Protein AF-A0AAD6VRJ4-F1 (afdb_monomer)

Secondary structure (DSSP, 8-state):
----PPP-PPPPPPP--S-PPPB-TTTT-HHHHHHHHHHHHHHTT-HHHHHT-SPPPPTTT-HHHHHHHHHHHHHHHHHHHHTB-HHHHHHHGGG-STTHHHHHHHHHHHHH--HHHHHHHHHHHHTT-----STTSPPHHHHHHHHHHHHHHHHHT----HHHHHHHHHHHHHHHTTTSSSSSS--PPP-------HHHHHHHHHHHHHHHHIIIIIHHHHHHHHH-SS--HHHHHHHHHHHHHHHHHHHHS---TT-HHHHHHHHHHHHHHHHHHHHHHHHHHHHHHHHHHHHHHHHHHHHIIIIIIHHHHHHHHHS---HHHHHHHHHHHHHHHHHHHSS---TTSHHHHHHHHHHHHHHHHHHHHHHT--S------HHHHHHHHHHHHHHHHIIIIIHHHHHHHT-TT-TT--HHHHHHHHHHHHHHHHHHHTS---TT-HHHHHHHHHHHHHHHHHHHHHHSS---SHHHHHHHHHHHHHHHIIIIIHHHHHHHHHH--HHHHHHHHHHHHHHHHHHHTS---TT-HHHHHHHHHHHHHHHHHHHHHS------HHHHHHHHHHHHHHHHHHTT--SSPPPHHHHHHHHHHHHHHHHHHHTS---TT-HHHHHHHHHHHHHHHHHHHHHHH-

Foldseek 3Di:
DDPPDPFAAQWDQQDPPDPQAADDLLVLCVVVNVVVLCVSCVVRVNNCLQVVVDDQDDCVVPVPSNVSVQNSQVSLVVVNLVRYDPVLNVVLVVQCDRSRNNSSNVSSCVSNLPLLVSLLSLLLVLVPQDQDDDPPGDPPVVSVVSNVVSVVSNPVSDDCDPVSVVVSVVVNVVVVPPPDVPPDDDDDDPPPPDPPDPLLVVLLVQLVVLLVCCVPPQPVLLVVCLPDPDNDPVSLVVSLVVLVVSLVSLVPRDDDPPSPVSVVSSVVSNVSSVVSNVSSVVSVVVVVVVVVVLLVQLVVLLCCCPVPLVVLLVVCVVDDHDVVSLVVSLVVLVVSLVSLVVSDDDCVDPSNVSSVVSNVSSVVSNVSSVVPPPPPPPPDDPLLVVLQVQLVVLLCCCVVPLVVLLVVLPDPPPPPSDVVSLVVSVVVLVVSLVSLVPRDDDPPSVVSVVSSVVSNVSSVVSVVSSVVPPPPDLLVVLLVQLVVLLCCCVPPLVVLLVVCLPDHDPVSLVVSLVVLVVSLVSLVVRDDDPPSPVSVVSSVVSNVSSVVSNVSSQPPDDQPPLLVVLQVQLVVLLVVLVPLDDPDQDDPVSLVVNLVSLVVSLVSLVPRDDDVRSVVSVVSSVVSNVVSVVVNVVSVVD

Radius of gyration: 40.16 Å; Cα contacts (8 Å, |Δi|>4): 437; chains: 1; bounding box: 120×60×107 Å

Mean predicted aligned error: 19.59 Å

pLDDT: mean 86.96, std 12.08, range [33.16, 97.38]

Structure (mmCIF, N/CA/C/O backbone):
data_AF-A0AAD6VRJ4-F1
#
_entry.id   AF-A0AAD6VRJ4-F1
#
loop_
_atom_site.group_PDB
_atom_site.id
_atom_site.type_symbol
_atom_site.label_atom_id
_atom_site.label_alt_id
_atom_site.label_comp_id
_atom_site.label_asym_id
_atom_site.label_entity_id
_atom_site.label_seq_id
_atom_site.pdbx_PDB_ins_code
_atom_site.Cartn_x
_atom_site.Cartn_y
_atom_site.Cartn_z
_atom_site.occupancy
_atom_site.B_iso_or_equiv
_atom_site.auth_seq_id
_atom_site.auth_comp_id
_atom_site.auth_asym_id
_atom_site.auth_atom_id
_atom_site.pdbx_PDB_model_num
ATOM 1 N N . MET A 1 1 ? 54.568 -6.366 -14.068 1.00 37.78 1 MET A N 1
ATOM 2 C CA . MET A 1 1 ? 55.743 -5.630 -13.551 1.00 37.78 1 MET A CA 1
ATOM 3 C C . MET A 1 1 ? 55.722 -5.704 -12.031 1.00 37.78 1 MET A C 1
ATOM 5 O O . MET A 1 1 ? 54.845 -5.099 -11.430 1.00 37.78 1 MET A O 1
ATOM 9 N N . ALA A 1 2 ? 56.611 -6.488 -11.414 1.00 41.91 2 ALA A N 1
ATOM 10 C CA . ALA A 1 2 ? 56.759 -6.505 -9.959 1.00 41.91 2 ALA A CA 1
ATOM 11 C C . ALA A 1 2 ? 57.409 -5.182 -9.526 1.00 41.91 2 ALA A C 1
ATOM 13 O O . ALA A 1 2 ? 58.531 -4.891 -9.938 1.00 41.91 2 ALA A O 1
ATOM 14 N N . ARG A 1 3 ? 56.691 -4.346 -8.765 1.00 43.56 3 ARG A N 1
ATOM 15 C CA . ARG A 1 3 ? 57.300 -3.172 -8.127 1.00 43.56 3 ARG A CA 1
ATOM 16 C C . ARG A 1 3 ? 58.363 -3.689 -7.161 1.00 43.56 3 ARG A C 1
ATOM 18 O O . ARG A 1 3 ? 58.033 -4.438 -6.249 1.00 43.56 3 ARG A O 1
ATOM 25 N N . ILE A 1 4 ? 59.618 -3.316 -7.388 1.00 47.16 4 ILE A N 1
ATOM 26 C CA . ILE A 1 4 ? 60.705 -3.547 -6.436 1.00 47.16 4 ILE A CA 1
ATOM 27 C C . ILE A 1 4 ? 60.362 -2.708 -5.202 1.00 47.16 4 ILE A C 1
ATOM 29 O O . ILE A 1 4 ? 60.425 -1.481 -5.244 1.00 47.16 4 ILE A O 1
ATOM 33 N N . ILE A 1 5 ? 59.891 -3.369 -4.146 1.00 55.09 5 ILE A N 1
ATOM 34 C CA . ILE A 1 5 ? 59.624 -2.746 -2.851 1.00 55.09 5 ILE A CA 1
ATOM 35 C C . ILE A 1 5 ? 60.998 -2.505 -2.221 1.00 55.09 5 ILE A C 1
ATOM 37 O O . ILE A 1 5 ? 61.775 -3.446 -2.074 1.00 55.09 5 ILE A O 1
ATOM 41 N N . GLY A 1 6 ? 61.338 -1.245 -1.941 1.00 65.44 6 GLY A N 1
ATOM 42 C CA . GLY A 1 6 ? 62.587 -0.905 -1.253 1.00 65.44 6 GLY A CA 1
ATOM 43 C C . GLY A 1 6 ? 62.652 -1.528 0.153 1.00 65.44 6 GLY A C 1
ATOM 44 O O . GLY A 1 6 ? 61.609 -1.907 0.690 1.00 65.44 6 GLY A O 1
ATOM 45 N N . PRO A 1 7 ? 63.850 -1.640 0.754 1.00 75.38 7 PRO A N 1
ATOM 46 C CA . PRO A 1 7 ? 64.025 -2.262 2.067 1.00 75.38 7 PRO A CA 1
ATOM 47 C C . PRO A 1 7 ? 63.166 -1.571 3.136 1.00 75.38 7 PRO A C 1
ATOM 49 O O . PRO A 1 7 ? 63.118 -0.339 3.207 1.00 75.38 7 PRO A O 1
ATOM 52 N N . VAL A 1 8 ? 62.486 -2.363 3.971 1.00 81.75 8 VAL A N 1
ATOM 53 C CA . VAL A 1 8 ? 61.655 -1.850 5.072 1.00 81.75 8 VAL A CA 1
ATOM 54 C C . VAL A 1 8 ? 62.573 -1.528 6.248 1.00 81.75 8 VAL A C 1
ATOM 56 O O . VAL A 1 8 ? 63.115 -2.430 6.883 1.00 81.75 8 VAL A O 1
ATOM 59 N N . ALA A 1 9 ? 62.757 -0.244 6.544 1.00 85.56 9 ALA A N 1
ATOM 60 C CA . ALA A 1 9 ? 63.513 0.203 7.711 1.00 85.56 9 ALA A CA 1
ATOM 61 C C . ALA A 1 9 ? 62.642 0.213 8.983 1.00 85.56 9 ALA A C 1
ATOM 63 O O . ALA A 1 9 ? 61.417 0.360 8.918 1.00 85.56 9 ALA A O 1
ATOM 64 N N . VAL A 1 10 ? 63.282 0.094 10.150 1.00 87.38 10 VAL A N 1
ATOM 65 C CA . VAL A 1 10 ? 62.631 0.352 11.445 1.00 87.38 10 VAL A CA 1
ATOM 66 C C . VAL A 1 10 ? 62.262 1.832 11.517 1.00 87.38 10 VAL A C 1
ATOM 68 O O . VAL A 1 10 ? 63.108 2.703 11.299 1.00 87.38 10 VAL A O 1
ATOM 71 N N . ALA A 1 11 ? 60.993 2.117 11.792 1.00 85.81 11 ALA A N 1
ATOM 72 C CA . ALA A 1 11 ? 60.498 3.482 11.861 1.00 85.81 11 ALA A CA 1
ATOM 73 C C . ALA A 1 11 ? 61.012 4.215 13.117 1.00 85.81 11 ALA A C 1
ATOM 75 O O . ALA A 1 11 ? 61.304 3.584 14.138 1.00 85.81 11 ALA A O 1
ATOM 76 N N . PRO A 1 12 ? 61.111 5.556 13.076 1.00 86.25 12 PRO A N 1
ATOM 77 C CA . PRO A 1 12 ? 61.389 6.347 14.270 1.00 86.25 12 PRO A CA 1
ATOM 78 C C . PRO A 1 12 ? 60.288 6.164 15.336 1.00 86.25 12 PRO A C 1
ATOM 80 O O . PRO A 1 12 ? 59.148 5.833 14.998 1.00 86.25 12 PRO A O 1
ATOM 83 N N . PRO A 1 13 ? 60.596 6.401 16.627 1.00 87.75 13 PRO A N 1
ATOM 84 C CA . PRO A 1 13 ? 59.618 6.268 17.703 1.00 87.75 13 PRO A CA 1
ATOM 85 C C . PRO A 1 13 ? 58.416 7.190 17.479 1.00 87.75 13 PRO A C 1
ATOM 87 O O . PRO A 1 13 ? 58.566 8.364 17.133 1.00 87.75 13 PRO A O 1
ATOM 90 N N . ILE A 1 14 ? 57.215 6.655 17.706 1.00 86.38 14 ILE A N 1
ATOM 91 C CA . ILE A 1 14 ? 55.967 7.397 17.526 1.00 86.38 14 ILE A CA 1
ATOM 92 C C . ILE A 1 14 ? 55.890 8.490 18.610 1.00 86.38 14 ILE A C 1
ATOM 94 O O . ILE A 1 14 ? 55.954 8.172 19.800 1.00 86.38 14 ILE A O 1
ATOM 98 N N . PRO A 1 15 ? 55.764 9.779 18.247 1.00 81.88 15 PRO A N 1
ATOM 99 C CA . PRO A 1 15 ? 55.796 10.864 19.220 1.00 81.88 15 PRO A CA 1
ATOM 100 C C . PRO A 1 15 ? 54.607 10.790 20.191 1.00 81.88 15 PRO A C 1
ATOM 102 O O . PRO A 1 15 ? 53.447 10.797 19.786 1.00 81.88 15 PRO A O 1
ATOM 105 N N . HIS A 1 16 ? 54.891 10.779 21.498 1.00 71.56 16 HIS A N 1
ATOM 106 C CA . HIS A 1 16 ? 53.864 10.720 22.550 1.00 71.56 16 HIS A CA 1
ATOM 107 C C . HIS A 1 16 ? 53.291 12.092 22.951 1.00 71.56 16 HIS A C 1
ATOM 109 O O . HIS A 1 16 ? 52.326 12.151 23.710 1.00 71.56 16 HIS A O 1
ATOM 115 N N . HIS A 1 17 ? 53.871 13.194 22.467 1.00 58.59 17 HIS A N 1
ATOM 116 C CA . HIS A 1 17 ? 53.648 14.546 23.001 1.00 58.59 17 HIS A CA 1
ATOM 117 C C . HIS A 1 17 ? 52.332 15.217 22.587 1.00 58.59 17 HIS A C 1
ATOM 119 O O . HIS A 1 17 ? 52.094 16.360 22.966 1.00 58.59 17 HIS A O 1
ATOM 125 N N . HIS A 1 18 ? 51.483 14.564 21.797 1.00 60.75 18 HIS A N 1
ATOM 126 C CA . HIS A 1 18 ? 50.174 15.111 21.447 1.00 60.75 18 HIS A CA 1
ATOM 127 C C . HIS A 1 18 ? 49.126 14.541 22.405 1.00 60.75 18 HIS A C 1
ATOM 129 O O . HIS A 1 18 ? 49.028 13.325 22.603 1.00 60.75 18 HIS A O 1
ATOM 135 N N . THR A 1 19 ? 48.353 15.427 23.035 1.00 69.06 19 THR A N 1
ATOM 136 C CA . THR A 1 19 ? 47.189 15.093 23.864 1.00 69.06 19 THR A CA 1
ATOM 137 C C . THR A 1 19 ? 46.078 14.547 22.975 1.00 69.06 19 THR A C 1
ATOM 139 O O . THR A 1 19 ? 45.090 15.209 22.672 1.00 69.06 19 THR A O 1
ATOM 142 N N . HIS A 1 20 ? 46.263 13.319 22.506 1.00 73.94 20 HIS A N 1
ATOM 143 C CA . HIS A 1 20 ? 45.220 12.575 21.825 1.00 73.94 20 HIS A CA 1
ATOM 144 C C . HIS A 1 20 ? 44.073 12.342 22.805 1.00 73.94 20 HIS A C 1
ATOM 146 O O . HIS A 1 20 ? 44.301 11.894 23.932 1.00 73.94 20 HIS A O 1
ATOM 152 N N . GLN A 1 21 ? 42.844 12.621 22.372 1.00 84.88 21 GLN A N 1
ATOM 153 C CA . GLN A 1 21 ? 41.678 12.121 23.090 1.00 84.88 21 GLN A CA 1
ATOM 154 C C . GLN A 1 21 ? 41.745 10.592 23.120 1.00 84.88 21 GLN A C 1
ATOM 156 O O . GLN A 1 21 ? 42.175 9.969 22.153 1.00 84.88 21 GLN A O 1
ATOM 161 N N . VAL A 1 22 ? 41.349 9.988 24.234 1.00 92.94 22 VAL A N 1
ATOM 162 C CA . VAL A 1 22 ? 41.271 8.530 24.357 1.00 92.94 22 VAL A CA 1
ATOM 163 C C . VAL A 1 22 ? 40.007 8.058 23.637 1.00 92.94 22 VAL A C 1
ATOM 165 O O . VAL A 1 22 ? 38.939 8.635 23.852 1.00 92.94 22 VAL A O 1
ATOM 168 N N . LEU A 1 23 ? 40.108 7.044 22.771 1.00 92.50 23 LEU A N 1
ATOM 169 C CA . LEU A 1 23 ? 38.932 6.490 22.092 1.00 92.50 23 LEU A CA 1
ATOM 170 C C . LEU A 1 23 ? 38.019 5.791 23.098 1.00 92.50 23 LEU A C 1
ATOM 172 O O . LEU A 1 23 ? 38.441 4.868 23.803 1.00 92.50 23 LEU A O 1
ATOM 176 N N . ASP A 1 24 ? 36.757 6.199 23.117 1.00 88.50 24 ASP A N 1
ATOM 177 C CA . ASP A 1 24 ? 35.718 5.570 23.920 1.00 88.50 24 ASP A CA 1
ATOM 178 C C . ASP A 1 24 ? 34.415 5.535 23.120 1.00 88.50 24 ASP A C 1
ATOM 180 O O . ASP A 1 24 ? 33.958 6.549 22.583 1.00 88.50 24 ASP A O 1
ATOM 184 N N . LYS A 1 25 ? 33.789 4.355 23.074 1.00 83.00 25 LYS A N 1
ATOM 185 C CA . LYS A 1 25 ? 32.501 4.162 22.411 1.00 83.00 25 LYS A CA 1
ATOM 186 C C . LYS A 1 25 ? 31.445 5.083 23.010 1.00 83.00 25 LYS A C 1
ATOM 188 O O . LYS A 1 25 ? 30.591 5.580 22.281 1.00 83.00 25 LYS A O 1
ATOM 193 N N . SER A 1 26 ? 31.484 5.317 24.322 1.00 76.50 26 SER A N 1
ATOM 194 C CA . SER A 1 26 ? 30.527 6.183 25.014 1.00 76.50 26 SER A CA 1
ATOM 195 C C . SER A 1 26 ? 30.667 7.657 24.610 1.00 76.50 26 SER A C 1
ATOM 197 O O . SER A 1 26 ? 29.659 8.351 24.494 1.00 76.50 26 SER A O 1
ATOM 199 N N . ALA A 1 27 ? 31.889 8.100 24.294 1.00 78.44 27 ALA A N 1
ATOM 200 C CA . ALA A 1 27 ? 32.217 9.489 23.979 1.00 78.44 27 ALA A CA 1
ATOM 201 C C . ALA A 1 27 ? 31.932 9.894 22.520 1.00 78.44 27 ALA A C 1
ATOM 203 O O . ALA A 1 27 ? 32.048 11.075 22.181 1.00 78.44 27 ALA A O 1
ATOM 204 N N . ALA A 1 28 ? 31.592 8.934 21.647 1.00 79.44 28 ALA A N 1
ATOM 205 C CA . ALA A 1 28 ? 31.308 9.164 20.225 1.00 79.44 28 ALA A CA 1
ATOM 206 C C . ALA A 1 28 ? 32.376 10.050 19.538 1.00 79.44 28 ALA A C 1
ATOM 208 O O . ALA A 1 28 ? 32.071 10.989 18.795 1.00 79.44 28 ALA A O 1
ATOM 209 N N . ASN A 1 29 ? 33.654 9.792 19.833 1.00 84.81 29 ASN A N 1
ATOM 210 C CA . ASN A 1 29 ? 34.786 10.600 19.374 1.00 84.81 29 ASN A CA 1
ATOM 211 C C . ASN A 1 29 ? 35.584 9.959 18.224 1.00 84.81 29 ASN A C 1
ATOM 213 O O . ASN A 1 29 ? 36.648 10.472 17.877 1.00 84.81 29 ASN A O 1
ATOM 217 N N . TRP A 1 30 ? 35.052 8.901 17.597 1.00 89.00 30 TRP A N 1
ATOM 218 C CA . TRP A 1 30 ? 35.697 8.144 16.515 1.00 89.00 30 TRP A CA 1
ATOM 219 C C . TRP A 1 30 ? 36.322 9.031 15.434 1.00 89.00 30 TRP A C 1
ATOM 221 O O . TRP A 1 30 ? 37.525 8.970 15.230 1.00 89.00 30 TRP A O 1
ATOM 231 N N . LEU A 1 31 ? 35.548 9.917 14.798 1.00 83.62 31 LEU A N 1
ATOM 232 C CA . LEU A 1 31 ? 36.034 10.718 13.662 1.00 83.62 31 LEU A CA 1
ATOM 233 C C . LEU A 1 31 ? 37.175 11.681 14.018 1.00 83.62 31 LEU A C 1
ATOM 235 O O . LEU A 1 31 ? 38.013 12.000 13.172 1.00 83.62 31 LEU A O 1
ATOM 239 N N . VAL A 1 32 ? 37.174 12.207 15.246 1.00 85.38 32 VAL A N 1
ATOM 240 C CA . VAL A 1 32 ? 38.231 13.107 15.735 1.00 85.38 32 VAL A CA 1
ATOM 241 C C . VAL A 1 32 ? 39.473 12.287 16.071 1.00 85.38 32 VAL A C 1
ATOM 243 O O . VAL A 1 32 ? 40.589 12.657 15.703 1.00 85.38 32 VAL A O 1
ATOM 246 N N . TRP A 1 33 ? 39.266 11.144 16.723 1.00 92.88 33 TRP A N 1
ATOM 247 C CA . TRP A 1 33 ? 40.318 10.207 17.079 1.00 92.88 33 TRP A CA 1
ATOM 248 C C . TRP A 1 33 ? 41.016 9.628 15.841 1.00 92.88 33 TRP A C 1
ATOM 250 O O . TRP A 1 33 ? 42.234 9.730 15.725 1.00 92.88 33 TRP A O 1
ATOM 260 N N . GLU A 1 34 ? 40.256 9.120 14.873 1.00 93.25 34 GLU A N 1
ATOM 261 C CA . GLU A 1 34 ? 40.733 8.529 13.620 1.00 93.25 34 GLU A CA 1
ATOM 262 C C . GLU A 1 34 ? 41.627 9.499 12.844 1.00 93.25 34 GLU A C 1
ATOM 264 O O . GLU A 1 34 ? 42.749 9.153 12.460 1.00 93.25 34 GLU A O 1
ATOM 269 N N . ARG A 1 35 ? 41.161 10.742 12.658 1.00 89.25 35 ARG A N 1
ATOM 270 C CA . ARG A 1 35 ? 41.938 11.796 11.995 1.00 89.25 35 ARG A CA 1
ATOM 271 C C . ARG A 1 35 ? 43.247 12.075 12.724 1.00 89.25 35 ARG A C 1
ATOM 273 O O . ARG A 1 35 ? 44.283 12.237 12.076 1.00 89.25 35 ARG A O 1
ATOM 280 N N . SER A 1 36 ? 43.210 12.116 14.055 1.00 92.44 36 SER A N 1
ATOM 281 C CA . SER A 1 36 ? 44.386 12.371 14.887 1.00 92.44 36 SER A CA 1
ATOM 282 C C . SER A 1 36 ? 45.416 11.241 14.778 1.00 92.44 36 SER A C 1
ATOM 284 O O . SER A 1 36 ? 46.585 11.506 14.499 1.00 92.44 36 SER A O 1
ATOM 286 N N . ILE A 1 37 ? 44.979 9.986 14.910 1.00 94.62 37 ILE A N 1
ATOM 287 C CA . ILE A 1 37 ? 45.835 8.797 14.811 1.00 94.62 37 ILE A CA 1
ATOM 288 C C . ILE A 1 37 ? 46.445 8.667 13.418 1.00 94.62 37 ILE A C 1
ATOM 290 O O . ILE A 1 37 ? 47.660 8.506 13.291 1.00 94.62 37 ILE A O 1
ATOM 294 N N . THR A 1 38 ? 45.626 8.807 12.374 1.00 94.44 38 THR A N 1
ATOM 295 C CA . THR A 1 38 ? 46.088 8.714 10.984 1.00 94.44 38 THR A CA 1
ATOM 296 C C . THR A 1 38 ? 47.115 9.800 10.671 1.00 94.44 38 THR A C 1
ATOM 298 O O . THR A 1 38 ? 48.133 9.518 10.045 1.00 94.44 38 THR A O 1
ATOM 301 N N . SER A 1 39 ? 46.903 11.032 11.148 1.00 91.75 39 SER A N 1
ATOM 302 C CA . SER A 1 39 ? 47.855 12.134 10.948 1.00 91.75 39 SER A CA 1
ATOM 303 C C . SER A 1 39 ? 49.191 11.875 11.649 1.00 91.75 39 SER A C 1
ATOM 305 O O . SER A 1 39 ? 50.245 12.094 11.054 1.00 91.75 39 SER A O 1
ATOM 307 N N . THR A 1 40 ? 49.170 11.363 12.884 1.00 93.38 40 THR A N 1
ATOM 308 C CA . THR A 1 40 ? 50.396 11.027 13.623 1.00 93.38 40 THR A CA 1
ATOM 309 C C . THR A 1 40 ? 51.164 9.886 12.968 1.00 93.38 40 THR A C 1
ATOM 311 O O . THR A 1 40 ? 52.378 9.989 12.817 1.00 93.38 40 THR A O 1
ATOM 314 N N . LEU A 1 41 ? 50.481 8.825 12.531 1.00 94.19 41 LEU A N 1
ATOM 315 C CA . LEU A 1 41 ? 51.133 7.709 11.843 1.00 94.19 41 LEU A CA 1
ATOM 316 C C . LEU A 1 41 ? 51.665 8.117 10.469 1.00 94.19 41 LEU A C 1
ATOM 318 O O . LEU A 1 41 ? 52.757 7.699 10.095 1.00 94.19 41 LEU A O 1
ATOM 322 N N . ARG A 1 42 ? 50.959 8.996 9.751 1.00 93.69 42 ARG A N 1
ATOM 323 C CA . ARG A 1 42 ? 51.439 9.559 8.485 1.00 93.69 42 ARG A CA 1
ATOM 324 C C . ARG A 1 42 ? 52.694 10.412 8.672 1.00 93.69 42 ARG A C 1
ATOM 326 O O . ARG A 1 42 ? 53.590 10.346 7.840 1.00 93.69 42 ARG A O 1
ATOM 333 N N . LEU A 1 43 ? 52.797 11.160 9.775 1.00 91.94 43 LEU A N 1
ATOM 334 C CA . LEU A 1 43 ? 53.991 11.952 10.100 1.00 91.94 43 LEU A CA 1
ATOM 335 C C . LEU A 1 43 ? 55.252 11.077 10.227 1.00 91.94 43 LEU A C 1
ATOM 337 O O . LEU A 1 43 ? 56.338 11.514 9.860 1.00 91.94 43 LEU A O 1
ATOM 341 N N . VAL A 1 44 ? 55.104 9.847 10.731 1.00 94.12 44 VAL A N 1
ATOM 342 C CA . VAL A 1 44 ? 56.207 8.883 10.906 1.00 94.12 44 VAL A CA 1
ATOM 343 C C . VAL A 1 44 ? 56.297 7.835 9.787 1.00 94.12 44 VAL A C 1
ATOM 345 O O . VAL A 1 44 ? 57.146 6.951 9.854 1.00 94.12 44 VAL A O 1
ATOM 348 N N . GLY A 1 45 ? 55.446 7.920 8.758 1.00 93.81 45 GLY A N 1
ATOM 349 C CA . GLY A 1 45 ? 55.438 6.994 7.617 1.00 93.81 45 GLY A CA 1
ATOM 350 C C . GLY A 1 45 ? 54.898 5.589 7.920 1.00 93.81 45 GLY A C 1
ATOM 351 O O . GLY A 1 45 ? 55.271 4.631 7.245 1.00 93.81 45 GLY A O 1
ATOM 352 N N . LEU A 1 46 ? 54.042 5.444 8.935 1.00 96.19 46 LEU A N 1
ATOM 353 C CA . LEU A 1 46 ? 53.458 4.167 9.369 1.00 96.19 46 LEU A CA 1
ATOM 354 C C . LEU A 1 46 ? 51.967 4.012 9.026 1.00 96.19 46 LEU A C 1
ATOM 356 O O . LEU A 1 46 ? 51.373 2.981 9.335 1.00 96.19 46 LEU A O 1
ATOM 360 N N . ASP A 1 47 ? 51.339 4.989 8.368 1.00 95.44 47 ASP A N 1
ATOM 361 C CA . ASP A 1 47 ? 49.915 4.922 8.004 1.00 95.44 47 ASP A CA 1
ATOM 362 C C . ASP A 1 47 ? 49.592 3.766 7.040 1.00 95.44 47 ASP A C 1
ATOM 364 O O . ASP A 1 47 ? 48.498 3.203 7.095 1.00 95.44 47 ASP A O 1
ATOM 368 N N . GLY A 1 48 ? 50.571 3.327 6.241 1.00 94.94 48 GLY A N 1
ATOM 369 C CA . GLY A 1 48 ? 50.443 2.169 5.351 1.00 94.94 48 GLY A CA 1
ATOM 370 C C . GLY A 1 48 ? 50.152 0.828 6.047 1.00 94.94 48 GLY A C 1
ATOM 371 O O . GLY A 1 48 ? 49.649 -0.097 5.407 1.00 94.94 48 GLY A O 1
ATOM 372 N N . TYR A 1 49 ? 50.429 0.716 7.352 1.00 95.81 49 TYR A N 1
ATOM 373 C CA . TYR A 1 49 ? 50.094 -0.469 8.153 1.00 95.81 49 TYR A CA 1
ATOM 374 C C . TYR A 1 49 ? 48.607 -0.497 8.536 1.00 95.81 49 TYR A C 1
ATOM 376 O O . TYR A 1 49 ? 48.024 -1.573 8.635 1.00 95.81 49 TYR A O 1
ATOM 384 N N . LEU A 1 50 ? 47.961 0.670 8.674 1.00 96.00 50 LEU A N 1
ATOM 385 C CA . LEU A 1 50 ? 46.514 0.751 8.900 1.00 96.00 50 LEU A CA 1
ATOM 386 C C . LEU A 1 50 ? 45.726 0.426 7.633 1.00 96.00 50 LEU A C 1
ATOM 388 O O . LEU A 1 50 ? 44.690 -0.224 7.697 1.00 96.00 50 LEU A O 1
ATOM 392 N N . SER A 1 51 ? 46.194 0.879 6.469 1.00 92.62 51 SER A N 1
ATOM 393 C CA . SER A 1 51 ? 45.536 0.645 5.175 1.00 92.62 51 SER A CA 1
ATOM 394 C C . SER A 1 51 ? 45.845 -0.732 4.574 1.00 92.62 51 SER A C 1
ATOM 396 O O . SER A 1 51 ? 45.193 -1.136 3.614 1.00 92.62 51 SER A O 1
ATOM 398 N N . GLY A 1 52 ? 46.850 -1.440 5.103 1.00 93.06 52 GLY A N 1
ATOM 399 C CA . GLY A 1 52 ? 47.370 -2.674 4.512 1.00 93.06 52 GLY A CA 1
ATOM 400 C C . GLY A 1 52 ? 48.157 -2.451 3.213 1.00 93.06 52 GLY A C 1
ATOM 401 O O . GLY A 1 52 ? 48.476 -3.410 2.515 1.00 93.06 52 GLY A O 1
ATOM 402 N N . THR A 1 53 ? 48.488 -1.201 2.866 1.00 94.25 53 THR A N 1
ATOM 403 C CA . THR A 1 53 ? 49.255 -0.889 1.647 1.00 94.25 53 THR A CA 1
ATOM 404 C C . THR A 1 53 ? 50.737 -1.231 1.768 1.00 94.25 53 THR A C 1
ATOM 406 O O . THR A 1 53 ? 51.430 -1.254 0.753 1.00 94.25 53 THR A O 1
ATOM 409 N N . THR A 1 54 ? 51.226 -1.490 2.985 1.00 93.88 54 THR A N 1
ATOM 410 C CA . THR A 1 54 ? 52.593 -1.954 3.253 1.00 93.88 54 THR A CA 1
ATOM 411 C C . THR A 1 54 ? 52.591 -3.477 3.441 1.00 93.88 54 THR A C 1
ATOM 413 O O . THR A 1 54 ? 52.399 -3.941 4.567 1.00 93.88 54 THR A O 1
ATOM 416 N N . PRO A 1 55 ? 52.783 -4.285 2.380 1.00 92.69 55 PRO A N 1
ATOM 417 C CA . PRO A 1 55 ? 52.779 -5.740 2.500 1.00 92.69 55 PRO A CA 1
ATOM 418 C C . PRO A 1 55 ? 54.011 -6.238 3.264 1.00 92.69 55 PRO A C 1
ATOM 420 O O . PRO A 1 55 ? 55.097 -5.668 3.148 1.00 92.69 55 PRO A O 1
ATOM 423 N N . CYS A 1 56 ? 53.850 -7.331 4.011 1.00 93.75 56 CYS A N 1
ATOM 424 C CA . CYS A 1 56 ? 54.960 -7.997 4.686 1.00 93.75 56 CYS A CA 1
ATOM 425 C C . CYS A 1 56 ? 55.917 -8.630 3.649 1.00 93.75 56 CYS A C 1
ATOM 427 O O . CYS A 1 56 ? 55.456 -9.392 2.789 1.00 93.75 56 CYS A O 1
ATOM 429 N N . PRO A 1 57 ? 57.231 -8.336 3.694 1.00 93.56 57 PRO A N 1
ATOM 430 C CA . PRO A 1 57 ? 58.228 -9.003 2.858 1.00 93.56 57 PRO A CA 1
ATOM 431 C C . PRO A 1 57 ? 58.281 -10.512 3.125 1.00 93.56 57 PRO A C 1
ATOM 433 O O . PRO A 1 57 ? 58.056 -10.962 4.245 1.00 93.56 57 PRO A O 1
ATOM 436 N N . ASN A 1 58 ? 58.609 -11.311 2.106 1.00 92.75 58 ASN A N 1
ATOM 437 C CA . ASN A 1 58 ? 58.733 -12.758 2.286 1.00 92.75 58 ASN A CA 1
ATOM 438 C C . ASN A 1 58 ? 59.965 -13.078 3.164 1.00 92.75 58 ASN A C 1
ATOM 440 O O . ASN A 1 58 ? 61.088 -12.849 2.703 1.00 92.75 58 ASN A O 1
ATOM 444 N N . PRO A 1 59 ? 59.795 -13.671 4.362 1.00 93.50 59 PRO A N 1
ATOM 445 C CA . PRO A 1 59 ? 60.899 -13.923 5.290 1.00 93.50 59 PRO A CA 1
ATOM 446 C C . PRO A 1 59 ? 61.925 -14.933 4.761 1.00 93.50 59 PRO A C 1
ATOM 448 O O . PRO A 1 59 ? 63.060 -14.950 5.226 1.00 93.50 59 PRO A O 1
ATOM 451 N N . ALA A 1 60 ? 61.559 -15.764 3.778 1.00 94.56 60 ALA A N 1
ATOM 452 C CA . ALA A 1 60 ? 62.493 -16.687 3.136 1.00 94.56 60 ALA A CA 1
ATOM 453 C C . ALA A 1 60 ? 63.451 -15.990 2.151 1.00 94.56 60 ALA A C 1
ATOM 455 O O . ALA A 1 60 ? 64.484 -16.559 1.806 1.00 94.56 60 ALA A O 1
ATOM 456 N N . ILE A 1 61 ? 63.097 -14.791 1.673 1.00 94.69 61 ILE A N 1
ATOM 457 C CA . ILE A 1 61 ? 63.863 -14.025 0.677 1.00 94.69 61 ILE A CA 1
ATOM 458 C C . ILE A 1 61 ? 64.581 -12.845 1.343 1.00 94.69 61 ILE A C 1
ATOM 460 O O . ILE A 1 61 ? 65.745 -12.596 1.043 1.00 94.69 61 ILE A O 1
ATOM 464 N N . ASP A 1 62 ? 63.898 -12.141 2.248 1.00 93.31 62 ASP A N 1
ATOM 465 C CA . ASP A 1 62 ? 64.412 -10.971 2.964 1.00 93.31 62 ASP A CA 1
ATOM 466 C C . ASP A 1 62 ? 63.968 -11.014 4.442 1.00 93.31 62 ASP A C 1
ATOM 468 O O . ASP A 1 62 ? 62.950 -10.418 4.819 1.00 93.31 62 ASP A O 1
ATOM 472 N N . PRO A 1 63 ? 64.688 -11.773 5.292 1.00 94.00 63 PRO A N 1
ATOM 473 C CA . PRO A 1 63 ? 64.322 -11.949 6.695 1.00 94.00 63 PRO A CA 1
ATOM 474 C C . PRO A 1 63 ? 64.468 -10.661 7.518 1.00 94.00 63 PRO A C 1
ATOM 476 O O . PRO A 1 63 ? 63.743 -10.485 8.496 1.00 94.00 63 PRO A O 1
ATOM 479 N N . GLU A 1 64 ? 65.371 -9.753 7.134 1.00 94.19 64 GLU A N 1
ATOM 480 C CA . GLU A 1 64 ? 65.618 -8.505 7.863 1.00 94.19 64 GLU A CA 1
ATOM 481 C C . GLU A 1 64 ? 64.473 -7.512 7.652 1.00 94.19 64 GLU A C 1
ATOM 483 O O . GLU A 1 64 ? 63.893 -7.026 8.627 1.00 94.19 64 GLU A O 1
ATOM 488 N N . SER A 1 65 ? 64.056 -7.279 6.401 1.00 93.44 65 SER A N 1
ATOM 489 C CA . SER A 1 65 ? 62.894 -6.423 6.134 1.00 93.44 65 SER A CA 1
ATOM 490 C C . SER A 1 65 ? 61.604 -7.014 6.712 1.00 93.44 65 SER A C 1
ATOM 492 O O . SER A 1 65 ? 60.749 -6.259 7.175 1.00 93.44 65 SER A O 1
ATOM 494 N N . ALA A 1 66 ? 61.452 -8.345 6.733 1.00 93.44 66 ALA A N 1
ATOM 495 C CA . ALA A 1 66 ? 60.316 -9.000 7.387 1.00 93.44 66 ALA A CA 1
ATOM 496 C C . ALA A 1 66 ? 60.311 -8.765 8.912 1.00 93.44 66 ALA A C 1
ATOM 498 O O . ALA A 1 66 ? 59.274 -8.419 9.483 1.00 93.44 66 ALA A O 1
ATOM 499 N N . ALA A 1 67 ? 61.466 -8.871 9.578 1.00 93.56 67 ALA A N 1
ATOM 500 C CA . ALA A 1 67 ? 61.599 -8.573 11.007 1.00 93.56 67 ALA A CA 1
ATOM 501 C C . ALA A 1 67 ? 61.324 -7.090 11.329 1.00 93.56 67 ALA A C 1
ATOM 503 O O . ALA A 1 67 ? 60.623 -6.780 12.300 1.00 93.56 67 ALA A O 1
ATOM 504 N N . ASN A 1 68 ? 61.812 -6.170 10.492 1.00 94.50 68 ASN A N 1
ATOM 505 C CA . ASN A 1 68 ? 61.538 -4.737 10.622 1.00 94.50 68 ASN A CA 1
ATOM 506 C C . ASN A 1 68 ? 60.047 -4.432 10.431 1.00 94.50 68 ASN A C 1
ATOM 508 O O . ASN A 1 68 ? 59.473 -3.659 11.198 1.00 94.50 68 ASN A O 1
ATOM 512 N N . TRP A 1 69 ? 59.399 -5.084 9.461 1.00 95.44 69 TRP A N 1
ATOM 513 C CA . TRP A 1 69 ? 57.959 -4.969 9.243 1.00 95.44 69 TRP A CA 1
ATOM 514 C C . TRP A 1 69 ? 57.163 -5.413 10.475 1.00 95.44 69 TRP A C 1
ATOM 516 O O . TRP A 1 69 ? 56.300 -4.671 10.936 1.00 95.44 69 TRP A O 1
ATOM 526 N N . HIS A 1 70 ? 57.493 -6.567 11.069 1.00 94.62 70 HIS A N 1
ATOM 527 C CA . HIS A 1 70 ? 56.830 -7.040 12.291 1.00 94.62 70 HIS A CA 1
ATOM 528 C C . HIS A 1 70 ? 57.051 -6.106 13.482 1.00 94.62 70 HIS A C 1
ATOM 530 O O . HIS A 1 70 ? 56.136 -5.876 14.268 1.00 94.62 70 HIS A O 1
ATOM 536 N N . THR A 1 71 ? 58.251 -5.538 13.607 1.00 94.81 71 THR A N 1
ATOM 537 C CA . THR A 1 71 ? 58.560 -4.566 14.663 1.00 94.81 71 THR A CA 1
ATOM 538 C C . THR A 1 71 ? 57.696 -3.313 14.522 1.00 94.81 71 THR A C 1
ATOM 540 O O . THR A 1 71 ? 57.112 -2.851 15.503 1.00 94.81 71 THR A O 1
ATOM 543 N N . ASN A 1 72 ? 57.561 -2.796 13.299 1.00 95.56 72 ASN A N 1
ATOM 544 C CA . ASN A 1 72 ? 56.720 -1.640 13.004 1.00 95.56 72 ASN A CA 1
ATOM 545 C C . ASN A 1 72 ? 55.226 -1.946 13.222 1.00 95.56 72 ASN A C 1
ATOM 547 O O . ASN A 1 72 ? 54.533 -1.144 13.842 1.00 95.56 72 ASN A O 1
ATOM 551 N N . ASP A 1 73 ? 54.739 -3.112 12.785 1.00 96.06 73 ASP A N 1
ATOM 552 C CA . ASP A 1 73 ? 53.354 -3.562 13.000 1.00 96.06 73 ASP A CA 1
ATOM 553 C C . ASP A 1 73 ? 53.020 -3.635 14.503 1.00 96.06 73 ASP A C 1
ATOM 555 O O . ASP A 1 73 ? 52.053 -3.025 14.964 1.00 96.06 73 ASP A O 1
ATOM 559 N N . CYS A 1 74 ? 53.891 -4.261 15.303 1.00 94.31 74 CYS A N 1
ATOM 560 C CA . CYS A 1 74 ? 53.763 -4.309 16.762 1.00 94.31 74 CYS A CA 1
ATOM 561 C C . CYS A 1 74 ? 53.790 -2.914 17.405 1.00 94.31 74 CYS A C 1
ATOM 563 O O . CYS A 1 74 ? 53.032 -2.654 18.342 1.00 94.31 74 CYS A O 1
ATOM 565 N N . ALA A 1 75 ? 54.637 -2.005 16.911 1.00 94.88 75 ALA A N 1
ATOM 566 C CA . ALA A 1 75 ? 54.698 -0.632 17.406 1.00 94.88 75 ALA A CA 1
ATOM 567 C C . ALA A 1 75 ? 53.390 0.129 17.137 1.00 94.88 75 ALA A C 1
ATOM 569 O O . ALA A 1 75 ? 52.905 0.839 18.020 1.00 94.88 75 ALA A O 1
ATOM 570 N N . VAL A 1 76 ? 52.779 -0.061 15.961 1.00 96.06 76 VAL A N 1
ATOM 571 C CA . VAL A 1 76 ? 51.468 0.520 15.638 1.00 96.06 76 VAL A CA 1
ATOM 572 C C . VAL A 1 76 ? 50.381 -0.070 16.536 1.00 96.06 76 VAL A C 1
ATOM 574 O O . VAL A 1 76 ? 49.609 0.693 17.112 1.00 96.06 76 VAL A O 1
ATOM 577 N N . VAL A 1 77 ? 50.346 -1.391 16.743 1.00 95.88 77 VAL A N 1
ATOM 578 C CA . VAL A 1 77 ? 49.379 -2.032 17.656 1.00 95.88 77 VAL A CA 1
ATOM 579 C C . VAL A 1 77 ? 49.515 -1.496 19.083 1.00 95.88 77 VAL A C 1
ATOM 581 O O . VAL A 1 77 ? 48.517 -1.114 19.696 1.00 95.88 77 VAL A O 1
ATOM 584 N N . ALA A 1 78 ? 50.739 -1.413 19.610 1.00 94.31 78 ALA A N 1
ATOM 585 C CA . ALA A 1 78 ? 50.999 -0.875 20.944 1.00 94.31 78 ALA A CA 1
ATOM 586 C C . ALA A 1 78 ? 50.589 0.603 21.051 1.00 94.31 78 ALA A C 1
ATOM 588 O O . ALA A 1 78 ? 50.005 1.024 22.054 1.00 94.31 78 ALA A O 1
ATOM 589 N N . PHE A 1 79 ? 50.840 1.385 19.999 1.00 95.06 79 PHE A N 1
ATOM 590 C CA . PHE A 1 79 ? 50.401 2.772 19.927 1.00 95.06 79 PHE A CA 1
ATOM 591 C C . PHE A 1 79 ? 48.875 2.884 19.945 1.00 95.06 79 PHE A C 1
ATOM 593 O O . PHE A 1 79 ? 48.352 3.613 20.787 1.00 95.06 79 PHE A O 1
ATOM 600 N N . LEU A 1 80 ? 48.157 2.128 19.107 1.00 95.62 80 LEU A N 1
ATOM 601 C CA . LEU A 1 80 ? 46.691 2.093 19.108 1.00 95.62 80 LEU A CA 1
ATOM 602 C C . LEU A 1 80 ? 46.159 1.707 20.493 1.00 95.62 80 LEU A C 1
ATOM 604 O O . LEU A 1 80 ? 45.337 2.431 21.050 1.00 95.62 80 LEU A O 1
ATOM 608 N N . ALA A 1 81 ? 46.698 0.649 21.105 1.00 94.94 81 ALA A N 1
ATOM 609 C CA . ALA A 1 81 ? 46.311 0.207 22.445 1.00 94.94 81 ALA A CA 1
ATOM 610 C C . ALA A 1 81 ? 46.519 1.283 23.525 1.00 94.94 81 ALA A C 1
ATOM 612 O O . ALA A 1 81 ? 45.717 1.387 24.448 1.00 94.94 81 ALA A O 1
ATOM 613 N N . SER A 1 82 ? 47.549 2.125 23.392 1.00 94.38 82 SER A N 1
ATOM 614 C CA . SER A 1 82 ? 47.794 3.246 24.312 1.00 94.38 82 SER A CA 1
ATOM 615 C C . SER A 1 82 ? 46.829 4.427 24.135 1.00 94.38 82 SER A C 1
ATOM 617 O O . SER A 1 82 ? 46.774 5.312 24.990 1.00 94.38 82 SER A O 1
ATOM 619 N N . LYS A 1 83 ? 46.099 4.482 23.012 1.00 95.56 83 LYS A N 1
ATOM 620 C CA . LYS A 1 83 ? 45.207 5.592 22.636 1.00 95.56 83 LYS A CA 1
ATOM 621 C C . LYS A 1 83 ? 43.724 5.241 22.706 1.00 95.56 83 LYS A C 1
ATOM 623 O O . LYS A 1 83 ? 42.891 6.065 22.326 1.00 95.56 83 LYS A O 1
ATOM 628 N N . VAL A 1 84 ? 43.385 4.068 23.225 1.00 95.81 84 VAL A N 1
ATOM 629 C CA . VAL A 1 84 ? 42.004 3.634 23.457 1.00 95.81 84 VAL A CA 1
ATOM 630 C C . VAL A 1 84 ? 41.732 3.466 24.956 1.00 95.81 84 VAL A C 1
ATOM 632 O O . VAL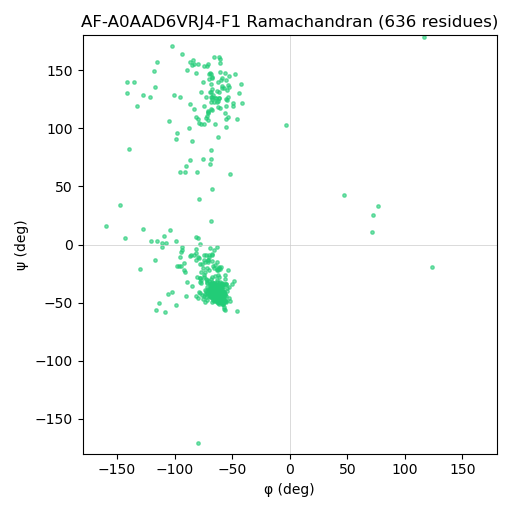 A 1 84 ? 42.659 3.321 25.751 1.00 95.81 84 VAL A O 1
ATOM 635 N N . SER A 1 85 ? 40.465 3.538 25.370 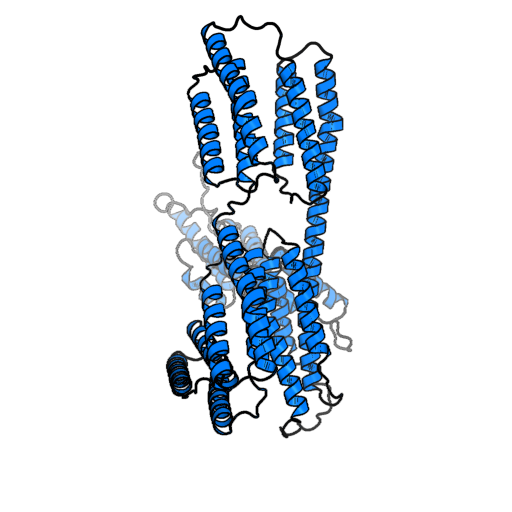1.00 95.50 85 SER A N 1
ATOM 636 C CA . SER A 1 85 ? 40.082 3.333 26.776 1.00 95.50 85 SER A CA 1
ATOM 637 C C . SER A 1 85 ? 40.349 1.886 27.224 1.00 95.50 85 SER A C 1
ATOM 639 O O . SER A 1 85 ? 40.409 0.998 26.374 1.00 95.50 85 SER A O 1
ATOM 641 N N . PRO A 1 86 ? 40.421 1.582 28.536 1.00 94.69 86 PRO A N 1
ATOM 642 C CA . PRO A 1 86 ? 40.621 0.206 29.009 1.00 94.69 86 PRO A CA 1
ATOM 643 C C . PRO A 1 86 ? 39.573 -0.790 28.483 1.00 94.69 86 PRO A C 1
ATOM 645 O O . PRO A 1 86 ? 39.889 -1.945 28.205 1.00 94.69 86 PRO A O 1
ATOM 648 N N . SER A 1 87 ? 38.328 -0.333 28.302 1.00 90.12 87 SER A N 1
ATOM 649 C CA . SER A 1 87 ? 37.242 -1.153 27.746 1.00 90.12 87 SER A CA 1
ATOM 650 C C . SER A 1 87 ? 37.474 -1.517 26.275 1.00 90.12 87 SER A C 1
ATOM 652 O O . SER A 1 87 ? 37.234 -2.649 25.857 1.00 90.12 87 SER A O 1
ATOM 654 N N . GLU A 1 88 ? 38.008 -0.575 25.502 1.00 94.06 88 GLU A N 1
ATOM 655 C CA . GLU A 1 88 ? 38.359 -0.770 24.098 1.00 94.06 88 GLU A CA 1
ATOM 656 C C . GLU A 1 88 ? 39.670 -1.556 23.961 1.00 94.06 88 GLU A C 1
ATOM 658 O O . GLU A 1 88 ? 39.795 -2.387 23.068 1.00 94.06 88 GLU A O 1
ATOM 663 N N . GLN A 1 89 ? 40.608 -1.386 24.895 1.00 94.75 89 GLN A N 1
ATOM 664 C CA . GLN A 1 89 ? 41.840 -2.168 24.972 1.00 94.75 89 GLN A CA 1
ATOM 665 C C . GLN A 1 89 ? 41.545 -3.660 25.182 1.00 94.75 89 GLN A C 1
ATOM 667 O O . GLN A 1 89 ? 42.114 -4.509 24.495 1.00 94.75 89 GLN A O 1
ATOM 672 N N . ALA A 1 90 ? 40.613 -3.983 26.087 1.00 92.69 90 ALA A N 1
ATOM 673 C CA . ALA A 1 90 ? 40.141 -5.352 26.282 1.00 92.69 90 ALA A CA 1
ATOM 674 C C . ALA A 1 90 ? 39.523 -5.923 24.995 1.00 92.69 90 ALA A C 1
ATOM 676 O O . ALA A 1 90 ? 39.807 -7.064 24.634 1.00 92.69 90 ALA A O 1
ATOM 677 N N . TYR A 1 91 ? 38.744 -5.118 24.263 1.00 93.38 91 TYR A N 1
ATOM 678 C CA . TYR A 1 91 ? 38.138 -5.523 22.994 1.00 93.38 91 TYR A CA 1
ATOM 679 C C . TYR A 1 91 ? 39.179 -5.824 21.905 1.00 93.38 91 TYR A C 1
ATOM 681 O O . TYR A 1 91 ? 39.110 -6.877 21.272 1.00 93.38 91 TYR A O 1
ATOM 689 N N . ILE A 1 92 ? 40.169 -4.948 21.703 1.00 95.12 92 ILE A N 1
ATOM 690 C CA . ILE A 1 92 ? 41.172 -5.136 20.641 1.00 95.12 92 ILE A CA 1
ATOM 691 C C . ILE A 1 92 ? 42.230 -6.195 20.973 1.00 95.12 92 ILE A C 1
ATOM 693 O O . ILE A 1 92 ? 42.906 -6.677 20.066 1.00 95.12 92 ILE A O 1
ATOM 697 N N . SER A 1 93 ? 42.370 -6.588 22.245 1.00 92.75 93 SER A N 1
ATOM 698 C CA . SER A 1 93 ? 43.363 -7.584 22.676 1.00 92.75 93 SER A CA 1
ATOM 699 C C . SER A 1 93 ? 43.243 -8.928 21.941 1.00 92.75 93 SER A C 1
ATOM 701 O O . SER A 1 93 ? 44.254 -9.579 21.688 1.00 92.75 93 SER A O 1
ATOM 703 N N . GLY A 1 94 ? 42.030 -9.304 21.515 1.00 89.25 94 GLY A N 1
ATOM 704 C CA . GLY A 1 94 ? 41.772 -10.517 20.732 1.00 89.25 94 GLY A CA 1
ATOM 705 C C . GLY A 1 94 ? 42.202 -10.451 19.259 1.00 89.25 94 GLY A C 1
ATOM 706 O O . GLY A 1 94 ? 42.181 -11.476 18.584 1.00 89.25 94 GLY A O 1
ATOM 707 N N . TYR A 1 95 ? 42.598 -9.277 18.758 1.00 90.44 95 TYR A N 1
ATOM 708 C CA . TYR A 1 95 ? 42.907 -9.033 17.341 1.00 90.44 95 TYR A CA 1
ATOM 709 C C . TYR A 1 95 ? 44.399 -8.784 17.067 1.00 90.44 95 TYR A C 1
ATOM 711 O O . TYR A 1 95 ? 44.785 -8.632 15.907 1.00 90.44 95 TYR A O 1
ATOM 719 N N . ALA A 1 96 ? 45.245 -8.773 18.102 1.00 83.31 96 ALA A N 1
ATOM 720 C CA . ALA A 1 96 ? 46.678 -8.457 18.033 1.00 83.31 96 ALA A CA 1
ATOM 721 C C . ALA A 1 96 ? 47.564 -9.616 17.505 1.00 83.31 96 ALA A C 1
ATOM 723 O O . ALA A 1 96 ? 48.649 -9.867 18.028 1.00 83.31 96 ALA A O 1
ATOM 724 N N . GLY A 1 97 ? 47.089 -10.355 16.496 1.00 81.38 97 GLY A N 1
ATOM 725 C CA . GLY A 1 97 ? 47.838 -11.428 15.826 1.00 81.38 97 GLY A CA 1
ATOM 726 C C . GLY A 1 97 ? 48.860 -10.922 14.788 1.00 81.38 97 GLY A C 1
ATOM 727 O O . GLY A 1 97 ? 49.107 -9.723 14.706 1.00 81.38 97 GLY A O 1
ATOM 728 N N . PRO A 1 98 ? 49.464 -11.811 13.972 1.00 70.00 98 PRO A N 1
ATOM 729 C CA . PRO A 1 98 ? 50.358 -11.421 12.874 1.00 70.00 98 PRO A CA 1
ATOM 730 C C . PRO A 1 98 ? 49.632 -10.553 11.831 1.00 70.00 98 PRO A C 1
ATOM 732 O O . PRO A 1 98 ? 48.601 -10.970 11.306 1.00 70.00 98 PRO A O 1
ATOM 735 N N . GLY A 1 99 ? 50.170 -9.368 11.515 1.00 76.12 99 GLY A N 1
ATOM 736 C CA . GLY A 1 99 ? 49.451 -8.341 10.740 1.00 76.12 99 GLY A CA 1
ATOM 737 C C . GLY A 1 99 ? 48.420 -7.588 11.576 1.00 76.12 99 GLY A C 1
ATOM 738 O O . GLY A 1 99 ? 47.352 -7.208 11.088 1.00 76.12 99 GLY A O 1
ATOM 739 N N . GLY A 1 100 ? 48.755 -7.418 12.853 1.00 88.12 100 GLY A N 1
ATOM 740 C CA . GLY A 1 100 ? 47.855 -7.026 13.920 1.00 88.12 100 GLY A CA 1
ATOM 741 C C . GLY A 1 100 ? 47.368 -5.594 13.790 1.00 88.12 100 GLY A C 1
ATOM 742 O O . GLY A 1 100 ? 46.255 -5.297 14.212 1.00 88.12 100 GLY A O 1
ATOM 743 N N . ALA A 1 101 ? 48.152 -4.687 13.194 1.00 95.50 101 ALA A N 1
ATOM 744 C CA . ALA A 1 101 ? 47.745 -3.288 13.101 1.00 95.50 101 ALA A CA 1
ATOM 745 C C . ALA A 1 101 ? 46.495 -3.128 12.233 1.00 95.50 101 ALA A C 1
ATOM 747 O O . ALA A 1 101 ? 45.562 -2.425 12.621 1.00 95.50 101 ALA A O 1
ATOM 748 N N . ARG A 1 102 ? 46.445 -3.825 11.090 1.00 95.50 102 ARG A N 1
ATOM 749 C CA . ARG A 1 102 ? 45.302 -3.775 10.175 1.00 95.50 102 ARG A CA 1
ATOM 750 C C . ARG A 1 102 ? 44.064 -4.418 10.787 1.00 95.50 102 ARG A C 1
ATOM 752 O O . ARG A 1 102 ? 42.989 -3.831 10.732 1.00 95.50 102 ARG A O 1
ATOM 759 N N . THR A 1 103 ? 44.207 -5.596 11.390 1.00 95.19 103 THR A N 1
ATOM 760 C CA . THR A 1 103 ? 43.081 -6.313 12.009 1.00 95.19 103 THR A CA 1
ATOM 761 C C . THR A 1 103 ? 42.516 -5.553 13.204 1.00 95.19 103 THR A C 1
ATOM 763 O O . THR A 1 103 ? 41.299 -5.447 13.342 1.00 95.19 103 THR A O 1
ATOM 766 N N . VAL A 1 104 ? 43.380 -4.974 14.043 1.00 96.44 104 VAL A N 1
ATOM 767 C CA . VAL A 1 104 ? 42.975 -4.101 15.152 1.00 96.44 104 VAL A CA 1
ATOM 768 C C . VAL A 1 104 ? 42.274 -2.850 14.624 1.00 96.44 104 VAL A C 1
ATOM 770 O O . VAL A 1 104 ? 41.233 -2.470 15.158 1.00 96.44 104 VAL A O 1
ATOM 773 N N . TRP A 1 105 ? 42.801 -2.227 13.567 1.00 96.31 105 TRP A N 1
ATOM 774 C CA . TRP A 1 105 ? 42.183 -1.059 12.943 1.00 96.31 105 TRP A CA 1
ATOM 775 C C . TRP A 1 105 ? 40.793 -1.370 12.389 1.00 96.31 105 TRP A C 1
ATOM 777 O O . TRP A 1 105 ? 39.837 -0.680 12.730 1.00 96.31 105 TRP A O 1
ATOM 787 N N . ASP A 1 106 ? 40.651 -2.445 11.615 1.00 94.50 106 ASP A N 1
ATOM 788 C CA . ASP A 1 106 ? 39.368 -2.865 11.047 1.00 94.50 106 ASP A CA 1
ATOM 789 C C . ASP A 1 106 ? 38.353 -3.225 12.145 1.00 94.50 106 ASP A C 1
ATOM 791 O O . ASP A 1 106 ? 37.177 -2.876 12.040 1.00 94.50 106 ASP A O 1
ATOM 795 N N . ALA A 1 107 ? 38.796 -3.850 13.242 1.00 93.62 107 ALA A N 1
ATOM 796 C CA . ALA A 1 107 ? 37.940 -4.141 14.392 1.00 93.62 107 ALA A CA 1
ATOM 797 C C . ALA A 1 107 ? 37.449 -2.864 15.095 1.00 93.62 107 ALA A C 1
ATOM 799 O O . ALA A 1 107 ? 36.299 -2.811 15.544 1.00 93.62 107 ALA A O 1
ATOM 800 N N . LEU A 1 108 ? 38.301 -1.840 15.192 1.00 94.12 108 LEU A N 1
ATOM 801 C CA . LEU A 1 108 ? 37.937 -0.528 15.724 1.00 94.12 108 LEU A CA 1
ATOM 802 C C . LEU A 1 108 ? 36.977 0.209 14.781 1.00 94.12 108 LEU A C 1
ATOM 804 O O . LEU A 1 108 ? 35.949 0.700 15.244 1.00 94.12 108 LEU A O 1
ATOM 808 N N . VAL A 1 109 ? 37.243 0.206 13.471 1.00 92.31 109 VAL A N 1
ATOM 809 C CA . VAL A 1 109 ? 36.339 0.761 12.452 1.00 92.31 109 VAL A CA 1
ATOM 810 C C . VAL A 1 109 ? 34.975 0.085 12.556 1.00 92.31 109 VAL A C 1
ATOM 812 O O . VAL A 1 109 ? 33.983 0.763 12.774 1.00 92.31 109 VAL A O 1
ATOM 815 N N . ALA A 1 110 ? 34.897 -1.244 12.508 1.00 89.50 110 ALA A N 1
ATOM 816 C CA . ALA A 1 110 ? 33.623 -1.962 12.582 1.00 89.50 110 ALA A CA 1
ATOM 817 C C . ALA A 1 110 ? 32.842 -1.664 13.874 1.00 89.50 110 ALA A C 1
ATOM 819 O O . ALA A 1 110 ? 31.614 -1.601 13.874 1.00 89.50 110 ALA A O 1
ATOM 820 N N . ARG A 1 111 ? 33.548 -1.462 14.991 1.00 88.25 111 ARG A N 1
ATOM 821 C CA . ARG A 1 111 ? 32.930 -1.198 16.294 1.00 88.25 111 ARG A CA 1
ATOM 822 C C . ARG A 1 111 ? 32.415 0.234 16.456 1.00 88.25 111 ARG A C 1
ATOM 824 O O . ARG A 1 111 ? 31.463 0.432 17.222 1.00 88.25 111 ARG A O 1
ATOM 831 N N . HIS A 1 112 ? 33.055 1.204 15.802 1.00 86.88 112 HIS A N 1
ATOM 832 C CA . HIS A 1 112 ? 32.833 2.641 16.012 1.00 86.88 112 HIS A CA 1
ATOM 833 C C . HIS A 1 112 ? 32.292 3.388 14.786 1.00 86.88 112 HIS A C 1
ATOM 835 O O . HIS A 1 112 ? 31.786 4.495 14.942 1.00 86.88 112 HIS A O 1
ATOM 841 N N . ALA A 1 113 ? 32.330 2.784 13.598 1.00 75.00 113 ALA A N 1
ATOM 842 C CA . ALA A 1 113 ? 31.763 3.328 12.362 1.00 75.00 113 ALA A CA 1
ATOM 843 C C . ALA A 1 113 ? 30.240 3.135 12.250 1.00 75.00 113 ALA A C 1
ATOM 845 O O . ALA A 1 113 ? 29.659 3.479 11.223 1.00 75.00 113 ALA A O 1
ATOM 846 N N . ASP A 1 114 ? 29.581 2.618 13.295 1.00 75.00 114 ASP A N 1
ATOM 847 C CA . ASP A 1 114 ? 28.120 2.587 13.401 1.00 75.00 114 ASP A CA 1
ATOM 848 C C . ASP A 1 114 ? 27.574 4.018 13.571 1.00 75.00 114 ASP A C 1
ATOM 850 O O . ASP A 1 114 ? 27.340 4.523 14.677 1.00 75.00 114 ASP A O 1
ATOM 854 N N . ALA A 1 115 ? 27.455 4.705 12.434 1.00 68.62 115 ALA A N 1
ATOM 855 C CA . ALA A 1 115 ? 27.100 6.111 12.333 1.00 68.62 115 ALA A CA 1
ATOM 856 C C . ALA A 1 115 ? 25.763 6.461 13.016 1.00 68.62 115 ALA A C 1
ATOM 858 O O . ALA A 1 115 ? 25.744 7.455 13.745 1.00 68.62 115 ALA A O 1
ATOM 859 N N . PRO A 1 116 ? 24.674 5.670 12.896 1.00 78.00 116 PRO A N 1
ATOM 860 C CA . PRO A 1 116 ? 23.388 6.013 13.506 1.00 78.00 116 PRO A CA 1
ATOM 861 C C . PRO A 1 116 ? 23.441 6.141 15.034 1.00 78.00 116 PRO A C 1
ATOM 863 O O . PRO A 1 116 ? 22.942 7.119 15.590 1.00 78.00 116 PRO A O 1
ATOM 866 N N . ALA A 1 117 ? 24.082 5.201 15.734 1.00 77.00 117 ALA A N 1
ATOM 867 C CA . ALA A 1 117 ? 24.126 5.208 17.198 1.00 77.00 117 ALA A CA 1
ATOM 868 C C . ALA A 1 117 ? 24.993 6.351 17.753 1.00 77.00 117 ALA A C 1
ATOM 870 O O . ALA A 1 117 ? 24.633 6.990 18.747 1.00 77.00 117 ALA A O 1
ATOM 871 N N . ALA A 1 118 ? 26.127 6.632 17.104 1.00 79.88 118 ALA A N 1
ATOM 872 C CA . ALA A 1 118 ? 26.973 7.772 17.443 1.00 79.88 118 ALA A CA 1
ATOM 873 C C . ALA A 1 118 ? 26.263 9.106 17.149 1.00 79.88 118 ALA A C 1
ATOM 875 O O . ALA A 1 118 ? 26.306 10.021 17.974 1.00 79.88 118 ALA A O 1
ATOM 876 N N . GLN A 1 119 ? 25.547 9.190 16.024 1.00 86.38 119 GLN A N 1
ATOM 877 C CA . GLN A 1 119 ? 24.800 10.378 15.615 1.00 86.38 119 GLN A CA 1
ATOM 878 C C . GLN A 1 119 ? 23.650 10.681 16.589 1.00 86.38 119 GLN A C 1
ATOM 880 O O . GLN A 1 119 ? 23.507 11.827 17.010 1.00 86.38 119 GLN A O 1
ATOM 885 N N . ILE A 1 120 ? 22.913 9.664 17.058 1.00 84.75 120 ILE A N 1
ATOM 886 C CA . ILE A 1 120 ? 21.879 9.813 18.101 1.00 84.75 120 ILE A CA 1
ATOM 887 C C . ILE A 1 120 ? 22.463 10.402 19.391 1.00 84.75 120 ILE A C 1
ATOM 889 O O . ILE A 1 120 ? 21.887 11.324 19.966 1.00 84.75 120 ILE A O 1
ATOM 893 N N . ARG A 1 121 ? 23.614 9.903 19.857 1.00 83.56 121 ARG A N 1
ATOM 894 C CA . ARG A 1 121 ? 24.239 10.389 21.101 1.00 83.56 121 ARG A CA 1
ATOM 895 C C . ARG A 1 121 ? 24.657 11.851 21.006 1.00 83.56 121 ARG A C 1
ATOM 897 O O . ARG A 1 121 ? 24.418 12.600 21.948 1.00 83.56 121 ARG A O 1
ATOM 904 N N . LEU A 1 122 ? 25.232 12.256 19.876 1.00 87.06 122 LEU A N 1
ATOM 905 C CA . LEU A 1 122 ? 25.625 13.646 19.647 1.00 87.06 122 LEU A CA 1
ATOM 906 C C . LEU A 1 122 ? 24.412 14.578 19.545 1.00 87.06 122 LEU A C 1
ATOM 908 O O . LEU A 1 122 ? 24.458 15.679 20.087 1.00 87.06 122 LEU A O 1
ATOM 912 N N . ILE A 1 123 ? 23.312 14.131 18.925 1.00 91.50 123 ILE A N 1
ATOM 913 C CA . ILE A 1 123 ? 22.045 14.883 18.900 1.00 91.50 123 ILE A CA 1
ATOM 914 C C . ILE A 1 123 ? 21.511 15.076 20.327 1.00 91.50 123 ILE A C 1
ATOM 916 O O . ILE A 1 123 ? 21.154 16.188 20.713 1.00 91.50 123 ILE A O 1
ATOM 920 N N . LEU A 1 124 ? 21.509 14.020 21.144 1.00 89.12 124 LEU A N 1
ATOM 921 C CA . LEU A 1 124 ? 21.088 14.102 22.545 1.00 89.12 124 LEU A CA 1
ATOM 922 C C . LEU A 1 124 ? 21.993 15.016 23.379 1.00 89.12 124 LEU A C 1
ATOM 924 O O . LEU A 1 124 ? 21.504 15.731 24.251 1.00 89.12 124 LEU A O 1
ATOM 928 N N . GLU A 1 125 ? 23.302 15.012 23.122 1.00 91.75 125 GLU A N 1
ATOM 929 C CA . GLU A 1 125 ? 24.241 15.935 23.761 1.00 91.75 125 GLU A CA 1
ATOM 930 C C . GLU A 1 125 ? 23.953 17.385 23.354 1.00 91.75 125 GLU A C 1
ATOM 932 O O . GLU A 1 125 ? 23.863 18.251 24.224 1.00 91.75 125 GLU A O 1
ATOM 937 N N . ALA A 1 126 ? 23.711 17.645 22.065 1.00 92.44 126 ALA A N 1
ATOM 938 C CA . ALA A 1 126 ? 23.324 18.964 21.571 1.00 92.44 126 ALA A CA 1
ATOM 939 C C . ALA A 1 126 ? 22.027 19.455 22.232 1.00 92.44 126 ALA A C 1
ATOM 941 O O . ALA A 1 126 ? 21.957 20.599 22.679 1.00 92.44 126 ALA A O 1
ATOM 942 N N . PHE A 1 127 ? 21.039 18.572 22.414 1.00 90.75 127 PHE A N 1
ATOM 943 C CA . PHE A 1 127 ? 19.797 18.883 23.127 1.00 90.75 127 PHE A CA 1
ATOM 944 C C . PHE A 1 127 ? 19.973 19.145 24.622 1.00 90.75 127 PHE A C 1
ATOM 946 O O . PHE A 1 127 ? 19.045 19.670 25.236 1.00 90.75 127 PHE A O 1
ATOM 953 N N . ARG A 1 128 ? 21.118 18.817 25.227 1.00 90.56 128 ARG A N 1
ATOM 954 C CA . ARG A 1 128 ? 21.419 19.139 26.633 1.00 90.56 128 ARG A CA 1
ATOM 955 C C . ARG A 1 128 ? 22.144 20.471 26.799 1.00 90.56 128 ARG A C 1
ATOM 957 O O . ARG A 1 128 ? 22.171 20.999 27.909 1.00 90.56 128 ARG A O 1
ATOM 964 N N . VAL A 1 129 ? 22.706 21.034 25.730 1.00 92.00 129 VAL A N 1
ATOM 965 C CA . VAL A 1 129 ? 23.337 22.356 25.781 1.00 92.00 129 VAL A CA 1
ATOM 966 C C . VAL A 1 129 ? 22.250 23.422 25.982 1.00 92.00 129 VAL A C 1
ATOM 968 O O . VAL A 1 129 ? 21.201 23.414 25.332 1.00 92.00 129 VAL A O 1
ATOM 971 N N . ARG A 1 130 ? 22.470 24.327 26.938 1.00 89.94 130 ARG A N 1
ATOM 972 C CA . ARG A 1 130 ? 21.551 25.417 27.297 1.00 89.94 130 ARG A CA 1
ATOM 973 C C . ARG A 1 130 ? 22.346 26.708 27.455 1.00 89.94 130 ARG A C 1
ATOM 975 O O . ARG A 1 130 ? 23.429 26.693 28.037 1.00 89.94 130 ARG A O 1
ATOM 982 N N . TYR A 1 131 ? 21.791 27.823 26.986 1.00 89.62 131 TYR A N 1
ATOM 983 C CA . TYR A 1 131 ? 22.299 29.145 27.345 1.00 89.62 131 TYR A CA 1
ATOM 984 C C . TYR A 1 131 ? 21.950 29.412 28.809 1.00 89.62 131 TYR A C 1
ATOM 986 O O . TYR A 1 131 ? 20.775 29.490 29.166 1.00 89.62 131 TYR A O 1
ATOM 994 N N . GLY A 1 132 ? 22.959 29.503 29.672 1.00 86.56 132 GLY A N 1
ATOM 995 C CA . GLY A 1 132 ? 22.739 29.852 31.071 1.00 86.56 132 GLY A CA 1
ATOM 996 C C . GLY A 1 132 ? 22.603 31.366 31.254 1.00 86.56 132 GLY A C 1
ATOM 997 O O . GLY A 1 132 ? 23.232 32.146 30.546 1.00 86.56 132 GLY A O 1
ATOM 998 N N . THR A 1 133 ? 21.794 31.783 32.227 1.00 78.19 133 THR A N 1
ATOM 999 C CA . THR A 1 133 ? 21.513 33.201 32.532 1.00 78.19 133 THR A CA 1
ATOM 1000 C C . THR A 1 133 ? 22.110 33.673 33.866 1.00 78.19 133 THR A C 1
ATOM 1002 O O . THR A 1 133 ? 21.925 34.823 34.253 1.00 78.19 133 THR A O 1
ATOM 1005 N N . GLY A 1 134 ? 22.828 32.802 34.586 1.00 81.81 134 GLY A N 1
ATOM 1006 C CA . GLY A 1 134 ? 23.397 33.089 35.909 1.00 81.81 134 GLY A CA 1
ATOM 1007 C C . GLY A 1 134 ? 24.846 33.591 35.886 1.00 81.81 134 GLY A C 1
ATOM 1008 O O . GLY A 1 134 ? 25.576 33.377 34.925 1.00 81.81 134 GLY A O 1
ATOM 1009 N N . ALA A 1 135 ? 25.299 34.180 37.000 1.00 71.50 135 ALA A N 1
ATOM 1010 C CA . ALA A 1 135 ? 26.647 34.750 37.175 1.00 71.50 135 ALA A CA 1
ATOM 1011 C C . ALA A 1 135 ? 27.821 33.740 37.084 1.00 71.50 135 ALA A C 1
ATOM 1013 O O . ALA A 1 135 ? 28.978 34.139 37.175 1.00 71.50 135 ALA A O 1
ATOM 1014 N N . GLY A 1 136 ? 27.537 32.447 36.893 1.00 79.50 136 GLY A N 1
ATOM 1015 C CA . GLY A 1 136 ? 28.518 31.390 36.610 1.00 79.50 136 GLY A CA 1
ATOM 1016 C C . GLY A 1 136 ? 28.189 30.565 35.360 1.00 79.50 136 GLY A C 1
ATOM 1017 O O . GLY A 1 136 ? 28.745 29.485 35.183 1.00 79.50 136 GLY A O 1
ATOM 1018 N N . ALA A 1 137 ? 27.254 31.026 34.525 1.00 84.75 137 ALA A N 1
ATOM 1019 C CA . ALA A 1 137 ? 26.916 30.364 33.275 1.00 84.75 137 ALA A CA 1
ATOM 1020 C C . ALA A 1 137 ? 28.051 30.495 32.254 1.00 84.75 137 ALA A C 1
ATOM 1022 O O . ALA A 1 137 ? 28.734 31.519 32.188 1.00 84.75 137 ALA A O 1
ATOM 1023 N N . THR A 1 138 ? 28.223 29.468 31.422 1.00 86.69 138 THR A N 1
ATOM 1024 C CA . THR A 1 138 ? 29.107 29.534 30.259 1.00 86.69 138 THR A CA 1
ATOM 1025 C C . THR A 1 138 ? 28.716 30.726 29.382 1.00 86.69 138 THR A C 1
ATOM 1027 O O . THR A 1 138 ? 27.529 30.884 29.076 1.00 86.69 138 THR A O 1
ATOM 1030 N N . PRO A 1 139 ? 29.679 31.556 28.938 1.00 90.00 139 PRO A N 1
ATOM 1031 C CA . PRO A 1 139 ? 29.395 32.657 28.031 1.00 90.00 139 PRO A CA 1
ATOM 1032 C C . PRO A 1 139 ? 28.621 32.184 26.787 1.00 90.00 139 PRO A C 1
ATOM 1034 O O . PRO A 1 139 ? 28.883 31.079 26.286 1.00 90.00 139 PRO A O 1
ATOM 1037 N N . PRO A 1 140 ? 27.701 33.000 26.240 1.00 88.69 140 PRO A N 1
ATOM 1038 C CA . PRO A 1 140 ? 26.936 32.636 25.048 1.00 88.69 140 PRO A CA 1
ATOM 1039 C C . PRO A 1 140 ? 27.821 32.270 23.851 1.00 88.69 140 PRO A C 1
ATOM 1041 O O . PRO A 1 140 ? 27.493 31.358 23.096 1.00 88.69 140 PRO A O 1
ATOM 1044 N N . GLU A 1 141 ? 28.976 32.921 23.713 1.00 89.75 141 GLU A N 1
ATOM 1045 C CA . GLU A 1 141 ? 29.962 32.651 22.660 1.00 89.75 141 GLU A CA 1
ATOM 1046 C C . GLU A 1 141 ? 30.513 31.220 22.747 1.00 89.75 141 GLU A C 1
ATOM 1048 O O . GLU A 1 141 ? 30.499 30.486 21.761 1.00 89.75 141 GLU A O 1
ATOM 1053 N N . GLN A 1 142 ? 30.918 30.779 23.943 1.00 88.69 142 GLN A N 1
ATOM 1054 C CA . GLN A 1 142 ? 31.425 29.419 24.165 1.00 88.69 142 GLN A CA 1
ATOM 1055 C C . GLN A 1 142 ? 30.324 28.368 23.998 1.00 88.69 142 GLN A C 1
ATOM 1057 O O . GLN A 1 142 ? 30.566 27.288 23.463 1.00 88.69 142 GLN A O 1
ATOM 1062 N N . THR A 1 143 ? 29.100 28.698 24.417 1.00 90.88 143 THR A N 1
ATOM 1063 C CA . THR A 1 143 ? 27.928 27.829 24.244 1.00 90.88 143 THR A CA 1
ATOM 1064 C C . THR A 1 143 ? 27.600 27.644 22.760 1.00 90.88 143 THR A C 1
ATOM 1066 O O . THR A 1 143 ? 27.391 26.520 22.312 1.00 90.88 143 THR A O 1
ATOM 1069 N N . THR A 1 144 ? 27.638 28.724 21.976 1.00 91.44 144 THR A N 1
ATOM 1070 C CA . THR A 1 144 ? 27.402 28.689 20.524 1.00 91.44 144 THR A CA 1
ATOM 1071 C C . THR A 1 144 ? 28.500 27.908 19.805 1.00 91.44 144 THR A C 1
ATOM 1073 O O . THR A 1 144 ? 28.190 27.039 18.996 1.00 91.44 144 THR A O 1
ATOM 1076 N N . ALA A 1 145 ? 29.771 28.128 20.162 1.00 87.00 145 ALA A N 1
ATOM 1077 C CA . ALA A 1 145 ? 30.892 27.357 19.621 1.00 87.00 145 ALA A CA 1
ATOM 1078 C C . ALA A 1 145 ? 30.767 25.853 19.924 1.00 87.00 145 ALA A C 1
ATOM 1080 O O . ALA A 1 145 ? 31.109 25.019 19.089 1.00 87.00 145 ALA A O 1
ATOM 1081 N N . ARG A 1 146 ? 30.230 25.485 21.097 1.00 91.31 146 ARG A N 1
ATOM 1082 C CA . ARG A 1 146 ? 29.962 24.081 21.435 1.00 91.31 146 ARG A CA 1
ATOM 1083 C C . ARG A 1 146 ? 28.822 23.484 20.608 1.00 91.31 146 ARG A C 1
ATOM 1085 O O . ARG A 1 146 ? 28.924 22.328 20.210 1.00 91.31 146 ARG A O 1
ATOM 1092 N N . ILE A 1 147 ? 27.752 24.241 20.360 1.00 92.19 147 ILE A N 1
ATOM 1093 C CA . ILE A 1 147 ? 26.641 23.797 19.502 1.00 92.19 147 ILE A CA 1
ATOM 1094 C C . ILE A 1 147 ? 27.137 23.571 18.069 1.00 92.19 147 ILE A C 1
ATOM 1096 O O . ILE A 1 147 ? 26.824 22.539 17.481 1.00 92.19 147 ILE A O 1
ATOM 1100 N N . ASP A 1 148 ? 27.948 24.486 17.539 1.00 90.62 148 ASP A N 1
ATOM 1101 C CA . ASP A 1 148 ? 28.517 24.390 16.190 1.00 90.62 148 ASP A CA 1
ATOM 1102 C C . ASP A 1 148 ? 29.482 23.196 16.036 1.00 90.62 148 ASP A C 1
ATOM 1104 O O . ASP A 1 148 ? 29.390 22.432 15.071 1.00 90.62 148 ASP A O 1
ATOM 1108 N N . ASP A 1 149 ? 30.337 22.945 17.038 1.00 87.31 149 ASP A N 1
ATOM 1109 C CA . ASP A 1 149 ? 31.191 21.746 17.108 1.00 87.31 149 ASP A CA 1
ATOM 1110 C C . ASP A 1 149 ? 30.358 20.453 17.084 1.00 87.31 149 ASP A C 1
ATOM 1112 O O . ASP A 1 149 ? 30.639 19.528 16.316 1.00 87.31 149 ASP A O 1
ATOM 1116 N N . LEU A 1 150 ? 29.291 20.389 17.888 1.00 89.06 150 LEU A N 1
ATOM 1117 C CA . LEU A 1 150 ? 28.397 19.231 17.918 1.00 89.06 150 LEU A CA 1
ATOM 1118 C C . LEU A 1 150 ? 27.662 19.048 16.586 1.00 89.06 150 LEU A C 1
ATOM 1120 O O . LEU A 1 150 ? 27.623 17.928 16.079 1.00 89.06 150 LEU A O 1
ATOM 1124 N N . ALA A 1 151 ? 27.144 20.119 15.981 1.00 88.81 151 ALA A N 1
ATOM 1125 C CA . ALA A 1 151 ? 26.484 20.072 14.677 1.00 88.81 151 ALA A CA 1
ATOM 1126 C C . ALA A 1 151 ? 27.436 19.575 13.577 1.00 88.81 151 ALA A C 1
ATOM 1128 O O . ALA A 1 151 ? 27.096 18.662 12.821 1.00 88.81 151 ALA A O 1
ATOM 1129 N N . THR A 1 152 ? 28.667 20.090 13.552 1.00 86.31 152 THR A N 1
ATOM 1130 C CA . THR A 1 152 ? 29.714 19.653 12.619 1.00 86.31 152 THR A CA 1
ATOM 1131 C C . THR A 1 152 ? 30.018 18.162 12.781 1.00 86.31 152 THR A C 1
ATOM 1133 O O . THR A 1 152 ? 30.129 17.433 11.794 1.00 86.31 152 THR A O 1
ATOM 1136 N N . ARG A 1 153 ? 30.109 17.667 14.023 1.00 83.62 153 ARG A N 1
ATOM 1137 C CA . ARG A 1 153 ? 30.342 16.242 14.312 1.00 83.62 153 ARG A CA 1
ATOM 1138 C C . ARG A 1 153 ? 29.151 15.357 13.934 1.00 83.62 153 ARG A C 1
ATOM 1140 O O . ARG A 1 153 ? 29.374 14.255 13.441 1.00 83.62 153 ARG A O 1
ATOM 1147 N N . ILE A 1 154 ? 27.917 15.829 14.131 1.00 86.88 154 ILE A N 1
ATOM 1148 C CA . ILE A 1 154 ? 26.685 15.124 13.733 1.00 86.88 154 ILE A CA 1
ATOM 1149 C C . ILE A 1 154 ? 26.644 14.938 12.214 1.00 86.88 154 ILE A C 1
ATOM 1151 O O . ILE A 1 154 ? 26.386 13.829 11.748 1.00 86.88 154 ILE A O 1
ATOM 1155 N N . LEU A 1 155 ? 26.926 15.996 11.449 1.00 85.94 155 LEU A N 1
ATOM 1156 C CA . LEU A 1 155 ? 26.881 15.966 9.983 1.00 85.94 155 LEU A CA 1
ATOM 1157 C C . LEU A 1 155 ? 28.054 15.188 9.372 1.00 85.94 155 LEU A C 1
ATOM 1159 O O . LEU A 1 155 ? 27.902 14.563 8.326 1.00 85.94 155 LEU A O 1
ATOM 1163 N N . ALA A 1 156 ? 29.209 15.162 10.042 1.00 79.19 156 ALA A N 1
ATOM 1164 C CA . ALA A 1 156 ? 30.358 14.376 9.598 1.00 79.19 156 ALA A CA 1
ATOM 1165 C C . ALA A 1 156 ? 30.125 12.852 9.667 1.00 79.19 156 ALA A C 1
ATOM 1167 O O . ALA A 1 156 ? 30.843 12.107 9.005 1.00 79.19 156 ALA A O 1
ATOM 1168 N N . LEU A 1 157 ? 29.134 12.384 10.439 1.00 78.25 157 LEU A N 1
ATOM 1169 C CA . LEU A 1 157 ? 28.718 10.974 10.477 1.00 78.25 157 LEU A CA 1
ATOM 1170 C C . LEU A 1 157 ? 27.772 10.590 9.322 1.00 78.25 157 LEU A C 1
ATOM 1172 O O . LEU A 1 157 ? 27.433 9.418 9.189 1.00 78.25 157 LEU A O 1
ATOM 1176 N N . GLY A 1 158 ? 27.363 11.548 8.483 1.00 82.25 158 GLY A N 1
ATOM 1177 C CA . GLY A 1 158 ? 26.442 11.341 7.364 1.00 82.25 158 GLY A CA 1
ATOM 1178 C C . GLY A 1 158 ? 25.126 12.113 7.517 1.00 82.25 158 GLY A C 1
ATOM 1179 O O . GLY A 1 158 ? 24.917 12.805 8.517 1.00 82.25 158 GLY A O 1
ATOM 1180 N N . PRO A 1 159 ? 24.218 12.027 6.528 1.00 85.62 159 PRO A N 1
ATOM 1181 C CA . PRO A 1 159 ? 22.926 12.703 6.591 1.00 85.62 159 PRO A CA 1
ATOM 1182 C C . PRO A 1 159 ? 22.088 12.175 7.762 1.00 85.62 159 PRO A C 1
ATOM 1184 O O . PRO A 1 159 ? 22.053 10.973 8.028 1.00 85.62 159 PRO A O 1
ATOM 1187 N N . ILE A 1 160 ? 21.390 13.075 8.458 1.00 91.00 160 ILE A N 1
ATOM 1188 C CA . ILE A 1 160 ? 20.477 12.694 9.539 1.00 91.00 160 ILE A CA 1
ATOM 1189 C C . ILE A 1 160 ? 19.260 12.017 8.906 1.00 91.00 160 ILE A C 1
ATOM 1191 O O . ILE A 1 160 ? 18.422 12.668 8.286 1.00 91.00 160 ILE A O 1
ATOM 1195 N N . THR A 1 161 ? 19.161 10.700 9.058 1.00 86.50 161 THR A N 1
ATOM 1196 C CA . THR A 1 161 ? 18.010 9.939 8.559 1.00 86.50 161 THR A CA 1
ATOM 1197 C C . THR A 1 161 ? 16.815 10.051 9.511 1.00 86.50 161 THR A C 1
ATOM 1199 O O . THR A 1 161 ? 16.978 10.267 10.717 1.00 86.50 161 THR A O 1
ATOM 1202 N N . LYS A 1 162 ? 15.596 9.858 8.986 1.00 78.75 162 LYS A N 1
ATOM 1203 C CA . LYS A 1 162 ? 14.360 9.854 9.790 1.00 78.75 162 LYS A CA 1
ATOM 1204 C C . LYS A 1 162 ? 14.438 8.877 10.985 1.00 78.75 162 LYS A C 1
ATOM 1206 O O . LYS A 1 162 ? 14.138 9.320 12.093 1.00 78.75 162 LYS A O 1
ATOM 1211 N N . PRO A 1 163 ? 14.901 7.616 10.844 1.00 79.75 163 PRO A N 1
ATOM 1212 C CA . PRO A 1 163 ? 15.057 6.704 11.984 1.00 79.75 163 PRO A CA 1
ATOM 1213 C C . PRO A 1 163 ? 16.023 7.209 13.065 1.00 79.75 163 PRO A C 1
ATOM 1215 O O . PRO A 1 163 ? 15.718 7.096 14.256 1.00 79.75 163 PRO A O 1
ATOM 1218 N N . THR A 1 164 ? 17.158 7.801 12.674 1.00 82.56 164 THR A N 1
ATOM 1219 C CA . THR A 1 164 ? 18.129 8.389 13.613 1.00 82.56 164 THR A CA 1
ATOM 1220 C C . THR A 1 164 ? 17.484 9.520 14.415 1.00 82.56 164 THR A C 1
ATOM 1222 O O . THR A 1 164 ? 17.576 9.546 15.643 1.00 82.56 164 THR A O 1
ATOM 1225 N N . LEU A 1 165 ? 16.798 10.442 13.732 1.00 83.69 165 LEU A N 1
ATOM 1226 C CA . LEU A 1 165 ? 16.163 11.591 14.372 1.00 83.69 165 LEU A CA 1
ATOM 1227 C C . LEU A 1 165 ? 15.029 11.165 15.312 1.00 83.69 165 LEU A C 1
ATOM 1229 O O . LEU A 1 165 ? 14.973 11.628 16.449 1.00 83.69 165 LEU A O 1
ATOM 1233 N N . VAL A 1 166 ? 14.168 10.239 14.874 1.00 77.50 166 VAL A N 1
ATOM 1234 C CA . VAL A 1 166 ? 13.082 9.685 15.700 1.00 77.50 166 VAL A CA 1
ATOM 1235 C C . VAL A 1 166 ? 13.643 9.004 16.946 1.00 77.50 166 VAL A C 1
ATOM 1237 O O . VAL A 1 166 ? 13.171 9.272 18.048 1.00 77.50 166 VAL A O 1
ATOM 1240 N N . SER A 1 167 ? 14.694 8.194 16.807 1.00 74.75 167 SER A N 1
ATOM 1241 C CA . SER A 1 167 ? 15.337 7.527 17.945 1.00 74.75 167 SER A CA 1
ATOM 1242 C C . SER A 1 167 ? 15.920 8.532 18.945 1.00 74.75 167 SER A C 1
ATOM 1244 O O . SER A 1 167 ? 15.761 8.362 20.153 1.00 74.75 167 SER A O 1
ATOM 1246 N N . ALA A 1 168 ? 16.544 9.613 18.468 1.00 85.44 168 ALA A N 1
ATOM 1247 C CA . ALA A 1 168 ? 17.035 10.684 19.333 1.00 85.44 168 ALA A CA 1
ATOM 1248 C C . ALA A 1 168 ? 15.891 11.414 20.060 1.00 85.44 168 ALA A C 1
ATOM 1250 O O . ALA A 1 168 ? 15.984 11.649 21.264 1.00 85.44 168 ALA A O 1
ATOM 1251 N N . ILE A 1 169 ? 14.788 11.714 19.368 1.00 81.12 169 ILE A N 1
ATOM 1252 C CA . ILE A 1 169 ? 13.603 12.339 19.974 1.00 81.12 169 ILE A CA 1
ATOM 1253 C C . ILE A 1 169 ? 12.987 11.422 21.035 1.00 81.12 169 ILE A C 1
ATOM 1255 O O . ILE A 1 169 ? 12.698 11.882 22.136 1.00 81.12 169 ILE A O 1
ATOM 1259 N N . MET A 1 170 ? 12.834 10.126 20.750 1.00 70.88 170 MET A N 1
ATOM 1260 C CA . MET A 1 170 ? 12.289 9.153 21.701 1.00 70.88 170 MET A CA 1
ATOM 1261 C C . MET A 1 170 ? 13.150 9.052 22.962 1.00 70.88 170 MET A C 1
ATOM 1263 O O . MET A 1 170 ? 12.626 9.119 24.071 1.00 70.88 170 MET A O 1
ATOM 1267 N N . VAL A 1 171 ? 14.474 8.948 22.815 1.00 76.62 171 VAL A N 1
ATOM 1268 C CA . VAL A 1 171 ? 15.385 8.885 23.968 1.00 76.62 171 VAL A CA 1
ATOM 1269 C C . VAL A 1 171 ? 15.352 10.189 24.772 1.00 76.62 171 VAL A C 1
ATOM 1271 O O . VAL A 1 171 ? 15.389 10.143 26.001 1.00 76.62 171 VAL A O 1
ATOM 1274 N N . HIS A 1 172 ? 15.236 11.346 24.113 1.00 83.31 172 HIS A N 1
ATOM 1275 C CA . HIS A 1 172 ? 15.079 12.627 24.801 1.00 83.31 172 HIS A CA 1
ATOM 1276 C C . HIS A 1 172 ? 13.748 12.715 25.561 1.00 83.31 172 HIS A C 1
ATOM 1278 O O . HIS A 1 172 ? 13.742 13.118 26.721 1.00 83.31 172 HIS A O 1
ATOM 1284 N N . ALA A 1 173 ? 12.641 12.284 24.948 1.00 71.31 173 ALA A N 1
ATOM 1285 C CA . ALA A 1 173 ? 11.313 12.282 25.558 1.00 71.31 173 ALA A CA 1
ATOM 1286 C C . ALA A 1 173 ? 11.242 11.369 26.793 1.00 71.31 173 ALA A C 1
ATOM 1288 O O . ALA A 1 173 ? 10.665 11.750 27.808 1.00 71.31 173 ALA A O 1
ATOM 1289 N N . VAL A 1 174 ? 11.893 10.201 26.741 1.00 70.25 174 VAL A N 1
ATOM 1290 C CA . VAL A 1 174 ? 12.006 9.289 27.891 1.00 70.25 174 VAL A CA 1
ATOM 1291 C C . VAL A 1 174 ? 12.857 9.902 29.010 1.00 70.25 174 VAL A C 1
ATOM 1293 O O . VAL A 1 174 ? 12.524 9.752 30.180 1.00 70.25 174 VAL A O 1
ATOM 1296 N N . GLN A 1 175 ? 13.931 10.626 28.679 1.00 71.62 175 GLN A N 1
ATOM 1297 C CA . GLN A 1 175 ? 14.780 11.298 29.675 1.00 71.62 175 GLN A CA 1
ATOM 1298 C C . GLN A 1 175 ? 14.136 12.557 30.278 1.00 71.62 175 GLN A C 1
ATOM 1300 O O . GLN A 1 175 ? 14.449 12.910 31.412 1.00 71.62 175 GLN A O 1
ATOM 1305 N N . GLY A 1 176 ? 13.254 13.234 29.537 1.00 54.09 176 GLY A N 1
ATOM 1306 C CA . GLY A 1 176 ? 12.529 14.423 29.994 1.00 54.09 176 GLY A CA 1
ATOM 1307 C C . GLY A 1 176 ? 11.350 14.122 30.925 1.00 54.09 176 GLY A C 1
ATOM 1308 O O . GLY A 1 176 ? 10.893 15.019 31.627 1.00 54.09 176 GLY A O 1
ATOM 1309 N N . ALA A 1 177 ? 10.880 12.873 30.973 1.00 48.72 177 ALA A N 1
ATOM 1310 C CA . ALA A 1 177 ? 9.716 12.487 31.766 1.00 48.72 177 ALA A CA 1
ATOM 1311 C C . ALA A 1 177 ? 9.950 12.499 33.293 1.00 48.72 177 ALA A C 1
ATOM 1313 O O . ALA A 1 177 ? 8.972 12.465 34.033 1.00 48.72 177 ALA A O 1
ATOM 1314 N N . ASP A 1 178 ? 11.201 12.587 33.770 1.00 44.09 178 ASP A N 1
ATOM 1315 C CA . ASP A 1 178 ? 11.522 12.304 35.180 1.00 44.09 178 ASP A CA 1
ATOM 1316 C C . ASP A 1 178 ? 12.169 13.451 35.987 1.00 44.09 178 ASP A C 1
ATOM 1318 O O . ASP A 1 178 ? 12.489 13.251 37.157 1.00 44.09 178 ASP A O 1
ATOM 1322 N N . LEU A 1 179 ? 12.375 14.663 35.439 1.00 43.78 179 LEU A N 1
ATOM 1323 C CA . LEU A 1 179 ? 13.128 15.706 36.176 1.00 43.78 179 LEU A CA 1
ATOM 1324 C C . LEU A 1 179 ? 12.499 17.106 36.288 1.00 43.78 179 LEU A C 1
ATOM 1326 O O . LEU A 1 179 ? 12.809 17.794 37.261 1.00 43.78 179 LEU A O 1
ATOM 1330 N N . ASP A 1 180 ? 11.558 17.514 35.430 1.00 39.91 180 ASP A N 1
ATOM 1331 C CA . ASP A 1 180 ? 11.040 18.899 35.483 1.00 39.91 180 ASP A CA 1
ATOM 1332 C C . ASP A 1 180 ? 9.731 19.073 36.281 1.00 39.91 180 ASP A C 1
ATOM 1334 O O . ASP A 1 180 ? 9.441 20.170 36.760 1.00 39.91 180 ASP A O 1
ATOM 1338 N N . CYS A 1 181 ? 8.966 18.005 36.546 1.00 41.91 181 CYS A N 1
ATOM 1339 C CA . CYS A 1 181 ? 7.768 18.094 37.399 1.00 41.91 181 CYS A CA 1
ATOM 1340 C C . CYS A 1 181 ? 8.076 18.123 38.911 1.00 41.91 181 CYS A C 1
ATOM 1342 O O . CYS A 1 181 ? 7.190 18.430 39.708 1.00 41.91 181 CYS A O 1
ATOM 1344 N N . ALA A 1 182 ? 9.312 17.829 39.330 1.00 37.31 182 ALA A N 1
ATOM 1345 C CA . ALA A 1 182 ? 9.652 17.641 40.743 1.00 37.31 182 ALA A CA 1
ATOM 1346 C C . ALA A 1 182 ? 10.217 18.886 41.458 1.00 37.31 182 ALA A C 1
ATOM 1348 O O . ALA A 1 182 ? 10.342 18.855 42.682 1.00 37.31 182 ALA A O 1
ATOM 1349 N N . GLN A 1 183 ? 10.565 19.974 40.755 1.00 38.44 183 GLN A N 1
ATOM 1350 C CA . GLN A 1 183 ? 11.358 21.062 41.363 1.00 38.44 183 GLN A CA 1
ATOM 1351 C C . GLN A 1 183 ? 10.675 22.434 41.503 1.00 38.44 183 GLN A C 1
ATOM 1353 O O . GLN A 1 183 ? 11.313 23.355 42.011 1.00 38.44 183 GLN A O 1
ATOM 1358 N N . SER A 1 184 ? 9.394 22.612 41.152 1.00 37.88 184 SER A N 1
ATOM 1359 C CA . SER A 1 184 ? 8.754 23.938 41.321 1.00 37.88 184 SER A CA 1
ATOM 1360 C C . SER A 1 184 ? 7.284 23.976 41.758 1.00 37.88 184 SER A C 1
ATOM 1362 O O . SER A 1 184 ? 6.730 25.067 41.883 1.00 37.88 184 SER A O 1
ATOM 1364 N N . ALA A 1 185 ? 6.650 22.847 42.089 1.00 35.19 185 ALA A N 1
ATOM 1365 C CA . ALA A 1 185 ? 5.284 22.857 42.618 1.00 35.19 185 ALA A CA 1
ATOM 1366 C C . ALA A 1 185 ? 5.270 22.690 44.153 1.00 35.19 185 ALA A C 1
ATOM 1368 O O . ALA A 1 185 ? 5.866 21.736 44.661 1.00 35.19 185 ALA A O 1
ATOM 1369 N N . PRO A 1 186 ? 4.585 23.561 44.924 1.00 38.31 186 PRO A N 1
ATOM 1370 C CA . PRO A 1 186 ? 4.354 23.307 46.341 1.00 38.31 186 PRO A CA 1
ATOM 1371 C C . PRO A 1 186 ? 3.558 22.004 46.473 1.00 38.31 186 PRO A C 1
ATOM 1373 O O . PRO A 1 186 ? 2.442 21.900 45.962 1.00 38.31 186 PRO A O 1
ATOM 1376 N N . GLN A 1 187 ? 4.154 21.003 47.126 1.00 33.16 187 GLN A N 1
ATOM 1377 C CA . GLN A 1 187 ? 3.547 19.695 47.355 1.00 33.16 187 GLN A CA 1
ATOM 1378 C C . GLN A 1 187 ? 2.190 19.860 48.053 1.00 33.16 187 GLN A C 1
ATOM 1380 O O . GLN A 1 187 ? 2.110 20.055 49.267 1.00 33.16 187 GLN A O 1
ATOM 1385 N N . LYS A 1 188 ? 1.102 19.753 47.283 1.00 39.12 188 LYS A N 1
ATOM 1386 C CA . LYS A 1 188 ? -0.185 19.334 47.833 1.00 39.12 188 LYS A CA 1
ATOM 1387 C C . LYS A 1 188 ? -0.024 17.869 48.247 1.00 39.12 188 LYS A C 1
ATOM 1389 O O . LYS A 1 188 ? 0.543 17.095 47.475 1.00 39.12 188 LYS A O 1
ATOM 1394 N N . PRO A 1 189 ? -0.486 17.480 49.447 1.00 36.19 189 PRO A N 1
ATOM 1395 C CA . PRO A 1 189 ? -0.398 16.094 49.883 1.00 36.19 189 PRO A CA 1
ATOM 1396 C C . PRO A 1 189 ? -1.072 15.193 48.839 1.00 36.19 189 PRO A C 1
ATOM 1398 O O . PRO A 1 189 ? -2.103 15.596 48.285 1.00 36.19 189 PRO A O 1
ATOM 1401 N N . PRO A 1 190 ? -0.514 14.001 48.557 1.00 40.38 190 PRO A N 1
ATOM 1402 C CA . PRO A 1 190 ? -1.136 13.066 47.637 1.00 40.38 190 PRO A CA 1
ATOM 1403 C C . PRO A 1 190 ? -2.551 12.817 48.146 1.00 40.38 190 PRO A C 1
ATOM 1405 O O . PRO A 1 190 ? -2.735 12.368 49.282 1.00 40.38 190 PRO A O 1
ATOM 1408 N N . ARG A 1 191 ? -3.560 13.158 47.332 1.00 46.91 191 ARG A N 1
ATOM 1409 C CA . ARG A 1 191 ? -4.914 12.663 47.565 1.00 46.91 191 ARG A CA 1
ATOM 1410 C C . ARG A 1 191 ? -4.753 11.151 47.637 1.00 46.91 191 ARG A C 1
ATOM 1412 O O . ARG A 1 191 ? -4.398 10.512 46.649 1.00 46.91 191 ARG A O 1
ATOM 1419 N N . SER A 1 192 ? -4.927 10.595 48.836 1.00 45.00 192 SER A N 1
ATOM 1420 C CA . SER A 1 192 ? -5.112 9.160 49.020 1.00 45.00 192 SER A CA 1
ATOM 1421 C C . SER A 1 192 ? -6.061 8.690 47.926 1.00 45.00 192 SER A C 1
ATOM 1423 O O . SER A 1 192 ? -7.018 9.426 47.685 1.00 45.00 192 SER A O 1
ATOM 1425 N N . ARG A 1 193 ? -5.790 7.534 47.296 1.00 46.47 193 ARG A N 1
ATOM 1426 C CA . ARG A 1 193 ? -6.621 6.816 46.302 1.00 46.47 193 ARG A CA 1
ATOM 1427 C C . ARG A 1 193 ? -8.065 6.598 46.795 1.00 46.47 193 ARG A C 1
ATOM 1429 O O . ARG A 1 193 ? -8.524 5.479 47.003 1.00 46.47 193 ARG A O 1
ATOM 1436 N N . ALA A 1 194 ? -8.766 7.684 47.058 1.00 49.78 194 ALA A N 1
ATOM 1437 C CA . ALA A 1 194 ? -10.170 7.750 47.330 1.00 49.78 194 ALA A CA 1
ATOM 1438 C C . ALA A 1 194 ? -10.796 7.488 45.974 1.00 49.78 194 ALA A C 1
ATOM 1440 O O . ALA A 1 194 ? -10.622 8.281 45.055 1.00 49.78 194 ALA A O 1
ATOM 1441 N N . ARG A 1 195 ? -11.385 6.294 45.877 1.00 66.31 195 ARG A N 1
ATOM 1442 C CA . ARG A 1 195 ? -12.382 5.853 44.905 1.00 66.31 195 ARG A CA 1
ATOM 1443 C C . ARG A 1 195 ? -12.785 6.999 43.970 1.00 66.31 195 ARG A C 1
ATOM 1445 O O . ARG A 1 195 ? -13.501 7.895 44.416 1.00 66.31 195 ARG A O 1
ATOM 1452 N N . TRP A 1 196 ? -12.260 6.987 42.742 1.00 75.50 196 TRP A N 1
ATOM 1453 C CA . TRP A 1 196 ? -12.656 7.941 41.710 1.00 75.50 196 TRP A CA 1
ATOM 1454 C C . TRP A 1 196 ? -14.182 8.018 41.656 1.00 75.50 196 TRP A C 1
ATOM 1456 O O . TRP A 1 196 ? -14.873 7.025 41.930 1.00 75.50 196 TRP A O 1
ATOM 1466 N N . ASP A 1 197 ? -14.705 9.200 41.338 1.00 87.88 197 ASP A N 1
ATOM 1467 C CA . ASP A 1 197 ? -16.118 9.319 41.004 1.00 87.88 197 ASP A CA 1
ATOM 1468 C C . ASP A 1 197 ? -16.408 8.295 39.889 1.00 87.88 197 ASP A C 1
ATOM 1470 O O . ASP A 1 197 ? -15.676 8.274 38.893 1.00 87.88 197 ASP A O 1
ATOM 1474 N N . PRO A 1 198 ? -17.417 7.414 40.033 1.00 91.44 198 PRO A N 1
ATOM 1475 C CA . PRO A 1 198 ? -17.797 6.487 38.974 1.00 91.44 198 PRO A CA 1
ATOM 1476 C C . PRO A 1 198 ? -17.948 7.161 37.602 1.00 91.44 198 PRO A C 1
ATOM 1478 O O . PRO A 1 198 ? -17.651 6.532 36.588 1.00 91.44 198 PRO A O 1
ATOM 1481 N N . ALA A 1 199 ? -18.354 8.436 37.560 1.00 92.31 199 ALA A N 1
ATOM 1482 C CA . ALA A 1 199 ? -18.447 9.210 36.326 1.00 92.31 199 ALA A CA 1
ATOM 1483 C C . ALA A 1 199 ? -17.071 9.587 35.737 1.00 92.31 199 ALA A C 1
ATOM 1485 O O . ALA A 1 199 ? -16.872 9.449 34.529 1.00 92.31 199 ALA A O 1
ATOM 1486 N N . GLU A 1 200 ? -16.109 9.997 36.572 1.00 93.12 200 GLU A N 1
ATOM 1487 C CA . GLU A 1 200 ? -14.727 10.273 36.146 1.00 93.12 200 GLU A CA 1
ATOM 1488 C C . GLU A 1 200 ? -14.071 9.000 35.608 1.00 93.12 200 GLU A C 1
ATOM 1490 O O . GLU A 1 200 ? -13.469 8.996 34.534 1.00 93.12 200 GLU A O 1
ATOM 1495 N N . GLN A 1 201 ? -14.254 7.887 36.319 1.00 92.31 201 GLN A N 1
ATOM 1496 C CA . GLN A 1 201 ? -13.700 6.601 35.922 1.00 92.31 201 GLN A CA 1
ATOM 1497 C C . GLN A 1 201 ? -14.319 6.088 34.614 1.00 92.31 201 GLN A C 1
ATOM 1499 O O . GLN A 1 201 ? -13.592 5.604 33.746 1.00 92.31 201 GLN A O 1
ATOM 1504 N N . ALA A 1 202 ? -15.632 6.248 34.421 1.00 93.00 202 ALA A N 1
ATOM 1505 C CA . ALA A 1 202 ? -16.288 5.928 33.154 1.00 93.00 202 ALA A CA 1
ATOM 1506 C C . ALA A 1 202 ? -15.748 6.779 31.989 1.00 93.00 202 ALA A C 1
ATOM 1508 O O . ALA A 1 202 ? -15.503 6.243 30.908 1.00 93.00 202 ALA A O 1
ATOM 1509 N N . ALA A 1 203 ? -15.503 8.077 32.209 1.00 94.56 203 ALA A N 1
ATOM 1510 C CA . ALA A 1 203 ? -14.901 8.949 31.200 1.00 94.56 203 ALA A CA 1
ATOM 1511 C C . ALA A 1 203 ? -13.470 8.510 30.845 1.00 94.56 203 ALA A C 1
ATOM 1513 O O . ALA A 1 203 ? -13.134 8.421 29.664 1.00 94.56 203 ALA A O 1
ATOM 1514 N N . ILE A 1 204 ? -12.643 8.169 31.841 1.00 93.00 204 ILE A N 1
ATOM 1515 C CA . ILE A 1 204 ? -11.279 7.659 31.622 1.00 93.00 204 ILE A CA 1
ATOM 1516 C C . ILE A 1 204 ? -11.303 6.357 30.813 1.00 93.00 204 ILE A C 1
ATOM 1518 O O . ILE A 1 204 ? -10.543 6.231 29.853 1.00 93.00 204 ILE A O 1
ATOM 1522 N N . TYR A 1 205 ? -12.188 5.411 31.144 1.00 93.88 205 TYR A N 1
ATOM 1523 C CA . TYR A 1 205 ? -12.315 4.161 30.390 1.00 93.88 205 TYR A CA 1
ATOM 1524 C C . TYR A 1 205 ? -12.787 4.385 28.953 1.00 93.88 205 TYR A C 1
ATOM 1526 O O . TYR A 1 205 ? -12.242 3.767 28.042 1.00 93.88 205 TYR A O 1
ATOM 1534 N N . ALA A 1 206 ? -13.741 5.292 28.727 1.00 94.44 206 ALA A N 1
ATOM 1535 C CA . ALA A 1 206 ? -14.190 5.635 27.379 1.00 94.44 206 ALA A CA 1
ATOM 1536 C C . ALA A 1 206 ? -13.048 6.231 26.534 1.00 94.44 206 ALA A C 1
ATOM 1538 O O . ALA A 1 206 ? -12.842 5.818 25.394 1.00 94.44 206 ALA A O 1
ATOM 1539 N N . ILE A 1 207 ? -12.248 7.138 27.108 1.00 95.81 207 ILE A N 1
ATOM 1540 C CA . ILE A 1 207 ? -11.071 7.710 26.434 1.00 95.81 207 ILE A CA 1
ATOM 1541 C C . ILE A 1 207 ? -10.021 6.625 26.154 1.00 95.81 207 ILE A C 1
ATOM 1543 O O . ILE A 1 207 ? -9.461 6.572 25.060 1.00 95.81 207 ILE A O 1
ATOM 1547 N N . ALA A 1 208 ? -9.751 5.747 27.123 1.00 93.38 208 ALA A N 1
ATOM 1548 C CA . ALA A 1 208 ? -8.787 4.660 26.971 1.00 93.38 208 ALA A CA 1
ATOM 1549 C C . ALA A 1 208 ? -9.215 3.638 25.903 1.00 93.38 208 ALA A C 1
ATOM 1551 O O . ALA A 1 208 ? -8.364 3.127 25.172 1.00 93.38 208 ALA A O 1
ATOM 1552 N N . ALA A 1 209 ? -10.518 3.372 25.776 1.00 92.94 209 ALA A N 1
ATOM 1553 C CA . ALA A 1 209 ? -11.067 2.513 24.733 1.00 92.94 209 ALA A CA 1
ATOM 1554 C C . ALA A 1 209 ? -10.862 3.120 23.336 1.00 92.94 209 ALA A C 1
ATOM 1556 O O . ALA A 1 209 ? -10.355 2.434 22.450 1.00 92.94 209 ALA A O 1
ATOM 1557 N N . GLU A 1 210 ? -11.162 4.412 23.155 1.00 96.38 210 GLU A N 1
ATOM 1558 C CA . GLU A 1 210 ? -10.904 5.112 21.885 1.00 96.38 210 GLU A CA 1
ATOM 1559 C C . GLU A 1 210 ? -9.414 5.144 21.546 1.00 96.38 210 GLU A C 1
ATOM 1561 O O . GLU A 1 210 ? -9.026 4.890 20.408 1.00 96.38 210 GLU A O 1
ATOM 1566 N N . ARG A 1 211 ? -8.554 5.382 22.541 1.00 94.94 211 ARG A N 1
ATOM 1567 C CA . ARG A 1 211 ? -7.103 5.319 22.353 1.00 94.94 211 ARG A CA 1
ATOM 1568 C C . ARG A 1 211 ? -6.644 3.928 21.909 1.00 94.94 211 ARG A C 1
ATOM 1570 O O . ARG A 1 211 ? -5.832 3.822 20.996 1.00 94.94 211 ARG A O 1
ATOM 1577 N N . SER A 1 212 ? -7.160 2.872 22.531 1.00 93.50 212 SER A N 1
ATOM 1578 C CA . SER A 1 212 ? -6.798 1.493 22.178 1.00 93.50 212 SER A CA 1
ATOM 1579 C C . SER A 1 212 ? -7.261 1.139 20.762 1.00 93.50 212 SER A C 1
ATOM 1581 O O . SER A 1 212 ? -6.515 0.513 20.014 1.00 93.50 212 SER A O 1
ATOM 1583 N N . ALA A 1 213 ? -8.455 1.591 20.362 1.00 90.25 213 ALA A N 1
ATOM 1584 C CA . ALA A 1 213 ? -8.931 1.463 18.986 1.00 90.25 213 ALA A CA 1
ATOM 1585 C C . ALA A 1 213 ? -8.023 2.223 18.003 1.00 90.25 213 ALA A C 1
ATOM 1587 O O . ALA A 1 213 ? -7.695 1.699 16.941 1.00 90.25 213 ALA A O 1
ATOM 1588 N N . LEU A 1 214 ? -7.548 3.419 18.372 1.00 93.19 214 LEU A N 1
ATOM 1589 C CA . LEU A 1 214 ? -6.590 4.188 17.575 1.00 93.19 214 LEU A CA 1
ATOM 1590 C C . LEU A 1 214 ? -5.275 3.430 17.346 1.00 93.19 214 LEU A C 1
ATOM 1592 O O . LEU A 1 214 ? -4.793 3.333 16.218 1.00 93.19 214 LEU A O 1
ATOM 1596 N N . GLU A 1 215 ? -4.695 2.895 18.420 1.00 93.00 215 GLU A N 1
ATOM 1597 C CA . GLU A 1 215 ? -3.411 2.190 18.380 1.00 93.00 215 GLU A CA 1
ATOM 1598 C C . GLU A 1 215 ? -3.513 0.864 17.610 1.00 93.00 215 GLU A C 1
ATOM 1600 O O . GLU A 1 215 ? -2.594 0.526 16.863 1.00 93.00 215 GLU A O 1
ATOM 1605 N N . ARG A 1 216 ? -4.633 0.143 17.741 1.00 94.62 216 ARG A N 1
ATOM 1606 C CA . ARG A 1 216 ? -4.851 -1.154 17.086 1.00 94.62 216 ARG A CA 1
ATOM 1607 C C . ARG A 1 216 ? -5.263 -1.027 15.620 1.00 94.62 216 ARG A C 1
ATOM 1609 O O . ARG A 1 216 ? -4.722 -1.740 14.785 1.00 94.62 216 ARG A O 1
ATOM 1616 N N . ASP A 1 217 ? -6.207 -0.142 15.309 1.00 91.06 217 ASP A N 1
ATOM 1617 C CA . ASP A 1 217 ? -6.878 -0.149 14.003 1.00 91.06 217 ASP A CA 1
ATOM 1618 C C . ASP A 1 217 ? -6.335 0.953 13.082 1.00 91.06 217 ASP A C 1
ATOM 1620 O O . ASP A 1 217 ? -6.105 0.734 11.894 1.00 91.06 217 ASP A O 1
ATOM 1624 N N . PHE A 1 218 ? -6.083 2.148 13.623 1.00 92.19 218 PHE A N 1
ATOM 1625 C CA . PHE A 1 218 ? -5.744 3.319 12.812 1.00 92.19 218 PHE A CA 1
ATOM 1626 C C . PHE A 1 218 ? -4.249 3.468 12.580 1.00 92.19 218 PHE A C 1
ATOM 1628 O O . PHE A 1 218 ? -3.827 3.749 11.460 1.00 92.19 218 PHE A O 1
ATOM 1635 N N . SER A 1 219 ? -3.428 3.285 13.615 1.00 92.69 219 SER A N 1
ATOM 1636 C CA . SER A 1 219 ? -1.983 3.469 13.477 1.00 92.69 219 SER A CA 1
ATOM 1637 C C . SER A 1 219 ? -1.355 2.506 12.456 1.00 92.69 219 SER A C 1
ATOM 1639 O O . SER A 1 219 ? -0.535 2.982 11.660 1.00 92.69 219 SER A O 1
ATOM 1641 N N . PRO A 1 220 ? -1.726 1.210 12.403 1.00 93.75 220 PRO A N 1
ATOM 1642 C CA . PRO A 1 220 ? -1.233 0.300 11.373 1.00 93.75 220 PRO A CA 1
ATOM 1643 C C . PRO A 1 220 ? -1.772 0.654 9.990 1.00 93.75 220 PRO A C 1
ATOM 1645 O O . PRO A 1 220 ? -0.982 0.740 9.060 1.00 93.75 220 PRO A O 1
ATOM 1648 N N . ALA A 1 221 ? -3.070 0.952 9.865 1.00 93.44 221 ALA A N 1
ATOM 1649 C CA . ALA A 1 221 ? -3.683 1.265 8.574 1.00 93.44 221 ALA A CA 1
ATOM 1650 C C . ALA A 1 221 ? -3.125 2.556 7.950 1.00 93.44 221 ALA A C 1
ATOM 1652 O O . ALA A 1 221 ? -2.866 2.607 6.749 1.00 93.44 221 ALA A O 1
ATOM 1653 N N . VAL A 1 222 ? -2.870 3.588 8.764 1.00 94.19 222 VAL A N 1
ATOM 1654 C CA . VAL A 1 222 ? -2.169 4.803 8.319 1.00 94.19 222 VAL A CA 1
ATOM 1655 C C . VAL A 1 222 ? -0.726 4.473 7.941 1.00 94.19 222 VAL A C 1
ATOM 1657 O O . VAL A 1 222 ? -0.255 4.916 6.901 1.00 94.19 222 VAL A O 1
ATOM 1660 N N . SER A 1 223 ? -0.017 3.666 8.734 1.00 93.44 223 SER A N 1
ATOM 1661 C CA . SER A 1 223 ? 1.370 3.287 8.422 1.00 93.44 223 SER A CA 1
ATOM 1662 C C . SER A 1 223 ? 1.485 2.474 7.132 1.00 93.44 223 SER A C 1
ATOM 1664 O O . SER A 1 223 ? 2.419 2.692 6.366 1.00 93.44 223 SER A O 1
ATOM 1666 N N . GLU A 1 224 ? 0.545 1.564 6.888 1.00 94.50 224 GLU A N 1
ATOM 1667 C CA . GLU A 1 224 ? 0.436 0.773 5.664 1.00 94.50 224 GLU A CA 1
ATOM 1668 C C . GLU A 1 224 ? 0.143 1.675 4.462 1.00 94.50 224 GLU A C 1
ATOM 1670 O O . GLU A 1 224 ? 0.862 1.620 3.467 1.00 94.50 224 GLU A O 1
ATOM 1675 N N . PHE A 1 225 ? -0.829 2.586 4.585 1.00 92.69 225 PHE A N 1
ATOM 1676 C CA . PHE A 1 225 ? -1.141 3.566 3.544 1.00 92.69 225 PHE A CA 1
ATOM 1677 C C . PHE A 1 225 ? 0.066 4.450 3.189 1.00 92.69 225 PHE A C 1
ATOM 1679 O O . PHE A 1 225 ? 0.329 4.702 2.016 1.00 92.69 225 PHE A O 1
ATOM 1686 N N . LEU A 1 226 ? 0.836 4.887 4.192 1.00 90.75 226 LEU A N 1
ATOM 1687 C CA . LEU A 1 226 ? 2.043 5.698 3.997 1.00 90.75 226 LEU A CA 1
ATOM 1688 C C . LEU A 1 226 ? 3.212 4.923 3.368 1.00 90.75 226 LEU A C 1
ATOM 1690 O O . LEU A 1 226 ? 4.136 5.545 2.847 1.00 90.75 226 LEU A O 1
ATOM 1694 N N . GLN A 1 227 ? 3.217 3.592 3.463 1.00 91.19 227 GLN A N 1
ATOM 1695 C CA . GLN A 1 227 ? 4.245 2.731 2.868 1.00 91.19 227 GLN A CA 1
ATOM 1696 C C . GLN A 1 227 ? 3.853 2.211 1.482 1.00 91.19 227 GLN A C 1
ATOM 1698 O O . GLN A 1 227 ? 4.730 1.768 0.737 1.00 91.19 227 GLN A O 1
ATOM 1703 N N . SER A 1 228 ? 2.565 2.252 1.134 1.00 88.12 228 SER A N 1
ATOM 1704 C CA . SER A 1 228 ? 2.092 1.842 -0.183 1.00 88.12 228 SER A CA 1
ATOM 1705 C C . SER A 1 228 ? 2.615 2.798 -1.264 1.00 88.12 228 SER A C 1
ATOM 1707 O O . SER A 1 228 ? 2.425 4.005 -1.138 1.00 88.12 228 SER A O 1
ATOM 1709 N N . PRO A 1 229 ? 3.238 2.292 -2.345 1.00 75.50 229 PRO A N 1
ATOM 1710 C CA . PRO A 1 229 ? 3.638 3.116 -3.486 1.00 75.50 229 PRO A CA 1
ATOM 1711 C C . PRO A 1 229 ? 2.441 3.570 -4.335 1.00 75.50 229 PRO A C 1
ATOM 1713 O O . PRO A 1 229 ? 2.555 4.536 -5.082 1.00 75.50 229 PRO A O 1
ATOM 1716 N N . ALA A 1 230 ? 1.308 2.870 -4.228 1.00 77.69 230 ALA A N 1
ATOM 1717 C CA . ALA A 1 230 ? 0.047 3.235 -4.853 1.00 77.69 230 ALA A CA 1
ATOM 1718 C C . ALA A 1 230 ? -0.877 3.795 -3.768 1.00 77.69 230 ALA A C 1
ATOM 1720 O O . ALA A 1 230 ? -1.356 3.056 -2.900 1.00 77.69 230 ALA A O 1
ATOM 1721 N N . HIS A 1 231 ? -1.075 5.108 -3.775 1.00 81.62 231 HIS A N 1
ATOM 1722 C CA . HIS A 1 231 ? -1.951 5.774 -2.824 1.00 81.62 231 HIS A CA 1
ATOM 1723 C C . HIS A 1 231 ? -3.381 5.784 -3.371 1.00 81.62 231 HIS A C 1
ATOM 1725 O O . HIS A 1 231 ? -3.717 6.603 -4.217 1.00 81.62 231 HIS A O 1
ATOM 1731 N N . ASP A 1 232 ? -4.218 4.865 -2.885 1.00 84.88 232 ASP A N 1
ATOM 1732 C CA . ASP A 1 232 ? -5.650 4.832 -3.204 1.00 84.88 232 ASP A CA 1
ATOM 1733 C C . ASP A 1 232 ? -6.364 6.012 -2.519 1.00 84.88 232 ASP A C 1
ATOM 1735 O O . ASP A 1 232 ? -6.473 6.058 -1.286 1.00 84.88 232 ASP A O 1
ATOM 1739 N N . GLU A 1 233 ? -6.876 6.960 -3.309 1.00 84.12 233 GLU A N 1
ATOM 1740 C CA . GLU A 1 233 ? -7.653 8.108 -2.820 1.00 84.12 233 GLU A CA 1
ATOM 1741 C C . GLU A 1 233 ? -8.849 7.646 -1.969 1.00 84.12 233 GLU A C 1
ATOM 1743 O O . GLU A 1 233 ? -9.130 8.214 -0.909 1.00 84.12 233 GLU A O 1
ATOM 1748 N N . GLY A 1 234 ? -9.494 6.538 -2.350 1.00 86.00 234 GLY A N 1
ATOM 1749 C CA . GLY A 1 234 ? -10.604 5.957 -1.604 1.00 86.00 234 GLY A CA 1
ATOM 1750 C C . GLY A 1 234 ? -10.187 5.414 -0.236 1.00 86.00 234 GLY A C 1
ATOM 1751 O O . GLY A 1 234 ? -10.962 5.477 0.725 1.00 86.00 234 GLY A O 1
ATOM 1752 N N . GLN A 1 235 ? -8.975 4.873 -0.099 1.00 90.88 235 GLN A N 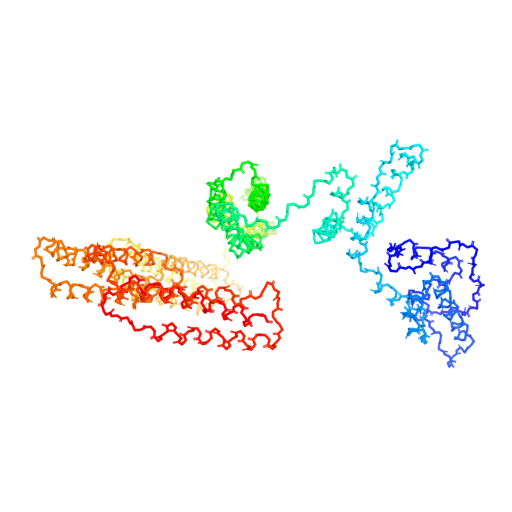1
ATOM 1753 C CA . GLN A 1 235 ? -8.420 4.475 1.197 1.00 90.88 235 GLN A CA 1
ATOM 1754 C C . GLN A 1 235 ? -8.083 5.701 2.054 1.00 90.88 235 GLN A C 1
ATOM 1756 O O . GLN A 1 235 ? -8.428 5.717 3.239 1.00 90.88 235 GLN A O 1
ATOM 1761 N N . TRP A 1 236 ? -7.493 6.743 1.462 1.00 92.56 236 TRP A N 1
ATOM 1762 C CA . TRP A 1 236 ? -7.195 7.999 2.155 1.00 92.56 236 TRP A CA 1
ATOM 1763 C C . TRP A 1 236 ? -8.460 8.647 2.730 1.00 92.56 236 TRP A C 1
ATOM 1765 O O . TRP A 1 236 ? -8.517 8.912 3.933 1.00 92.56 236 TRP A O 1
ATOM 1775 N N . THR A 1 237 ? -9.516 8.817 1.922 1.00 89.44 237 THR A N 1
ATOM 1776 C CA . THR A 1 237 ? -10.781 9.420 2.380 1.00 89.44 237 THR A CA 1
ATOM 1777 C C . THR A 1 237 ? -11.391 8.626 3.534 1.00 89.44 237 THR A C 1
ATOM 1779 O O . THR A 1 237 ? -11.852 9.210 4.515 1.00 89.44 237 THR A O 1
ATOM 1782 N N . ARG A 1 238 ? -11.357 7.287 3.456 1.00 92.44 238 ARG A N 1
ATOM 1783 C CA . ARG A 1 238 ? -11.854 6.408 4.526 1.00 92.44 238 ARG A CA 1
ATOM 1784 C C . ARG A 1 238 ? -11.074 6.591 5.827 1.00 92.44 238 ARG A C 1
ATOM 1786 O O . ARG A 1 238 ? -11.693 6.651 6.887 1.00 92.44 238 ARG A O 1
ATOM 1793 N N . LEU A 1 239 ? -9.747 6.692 5.758 1.00 94.94 239 LEU A N 1
ATOM 1794 C CA . LEU A 1 239 ? -8.897 6.891 6.934 1.00 94.94 239 LEU A CA 1
ATOM 1795 C C . LEU A 1 239 ? -9.109 8.269 7.568 1.00 94.94 239 LEU A C 1
ATOM 1797 O O . LEU A 1 239 ? -9.262 8.357 8.787 1.00 94.94 239 LEU A O 1
ATOM 1801 N N . VAL A 1 240 ? -9.172 9.327 6.758 1.00 94.31 240 VAL A N 1
ATOM 1802 C CA . VAL A 1 240 ? -9.423 10.696 7.236 1.00 94.31 240 VAL A CA 1
ATOM 1803 C C . VAL A 1 240 ? -10.785 10.797 7.918 1.00 94.31 240 VAL A C 1
ATOM 1805 O O . VAL A 1 240 ? -10.868 11.290 9.043 1.00 94.31 240 VAL A O 1
ATOM 1808 N N . GLU A 1 241 ? -11.838 10.280 7.283 1.00 94.75 241 GLU A N 1
ATOM 1809 C CA . GLU A 1 241 ? -13.190 10.276 7.846 1.00 94.75 241 GLU A CA 1
ATOM 1810 C C . GLU A 1 241 ? -13.242 9.487 9.159 1.00 94.75 241 GLU A C 1
ATOM 1812 O O . GLU A 1 241 ? -13.795 9.949 10.156 1.00 94.75 241 GLU A O 1
ATOM 1817 N N . ALA A 1 242 ? -12.612 8.314 9.206 1.00 93.69 242 ALA A N 1
ATOM 1818 C CA . ALA A 1 242 ? -12.618 7.490 10.404 1.00 93.69 242 ALA A CA 1
ATOM 1819 C C . ALA A 1 242 ? -11.821 8.136 11.565 1.00 93.69 242 ALA A C 1
ATOM 1821 O O . ALA A 1 242 ? -12.262 8.063 12.717 1.00 93.69 242 ALA A O 1
ATOM 1822 N N . LEU A 1 243 ? -10.710 8.834 11.285 1.00 95.56 243 LEU A N 1
ATOM 1823 C CA . LEU A 1 243 ? -9.983 9.639 12.281 1.00 95.56 243 LEU A CA 1
ATOM 1824 C C . LEU A 1 243 ? -10.809 10.842 12.756 1.00 95.56 243 LEU A C 1
ATOM 1826 O O . LEU A 1 243 ? -10.824 11.147 13.949 1.00 95.56 243 LEU A O 1
ATOM 1830 N N . PHE A 1 244 ? -11.540 11.497 11.852 1.00 96.19 244 PHE A N 1
ATOM 1831 C CA . PHE A 1 244 ? -12.441 12.595 12.200 1.00 96.19 244 PHE A CA 1
ATOM 1832 C C . PHE A 1 244 ? -13.591 12.120 13.101 1.00 96.19 244 PHE A C 1
ATOM 1834 O O . PHE A 1 244 ? -13.921 12.759 14.101 1.00 96.19 244 PHE A O 1
ATOM 1841 N N . GLN A 1 245 ? -14.159 10.948 12.814 1.00 94.44 245 GLN A N 1
ATOM 1842 C CA . GLN A 1 245 ? -15.156 10.316 13.676 1.00 94.44 245 GLN A CA 1
ATOM 1843 C C . GLN A 1 245 ? -14.584 9.957 15.052 1.00 94.44 245 GLN A C 1
ATOM 1845 O O . GLN A 1 245 ? -15.264 10.175 16.054 1.00 94.44 245 GLN A O 1
ATOM 1850 N N . ALA A 1 246 ? -13.350 9.447 15.127 1.00 94.00 246 ALA A N 1
ATOM 1851 C CA . ALA A 1 246 ? -12.678 9.176 16.400 1.00 94.00 246 ALA A CA 1
ATOM 1852 C C . ALA A 1 246 ? -12.476 10.456 17.225 1.00 94.00 246 ALA A C 1
ATOM 1854 O O . ALA A 1 246 ? -12.776 10.472 18.420 1.00 94.00 246 ALA A O 1
ATOM 1855 N N . LEU A 1 247 ? -12.058 11.550 16.579 1.00 96.81 247 LEU A N 1
ATOM 1856 C CA . LEU A 1 247 ? -11.926 12.854 17.226 1.00 96.81 247 LEU A CA 1
ATOM 1857 C C . LEU A 1 247 ? -13.261 13.325 17.810 1.00 96.81 247 LEU A C 1
ATOM 1859 O O . LEU A 1 247 ? -13.323 13.676 18.986 1.00 96.81 247 LEU A O 1
ATOM 1863 N N . ASN A 1 248 ? -14.341 13.238 17.029 1.00 95.50 248 ASN A N 1
ATOM 1864 C CA . ASN A 1 248 ? -15.680 13.600 17.489 1.00 95.50 248 ASN A CA 1
ATOM 1865 C C . ASN A 1 248 ? -16.132 12.751 18.684 1.00 95.50 248 ASN A C 1
ATOM 1867 O O . ASN A 1 248 ? -16.677 13.295 19.644 1.00 95.50 248 ASN A O 1
ATOM 1871 N N . ARG A 1 249 ? -15.882 11.432 18.674 1.00 96.69 249 ARG A N 1
ATOM 1872 C CA . ARG A 1 249 ? -16.219 10.562 19.814 1.00 96.69 249 ARG A CA 1
ATOM 1873 C C . ARG A 1 249 ? -15.489 11.007 21.078 1.00 96.69 249 ARG A C 1
ATOM 1875 O O . ARG A 1 249 ? -16.145 11.234 22.091 1.00 96.69 249 ARG A O 1
ATOM 1882 N N . VAL A 1 250 ? -14.177 11.238 21.004 1.00 96.50 250 VAL A N 1
ATOM 1883 C CA . VAL A 1 250 ? -13.375 11.730 22.139 1.00 96.50 250 VAL A CA 1
ATOM 1884 C C . VAL A 1 250 ? -13.842 13.115 22.608 1.00 96.50 250 VAL A C 1
ATOM 1886 O O . VAL A 1 250 ? -13.923 13.372 23.813 1.00 96.50 250 VAL A O 1
ATOM 1889 N N . ASP A 1 251 ? -14.206 14.004 21.684 1.00 96.44 251 ASP A N 1
ATOM 1890 C CA . ASP A 1 251 ? -14.666 15.350 22.017 1.00 96.44 251 ASP A CA 1
ATOM 1891 C C . ASP A 1 251 ? -16.030 15.374 22.706 1.00 96.44 251 ASP A C 1
ATOM 1893 O O . ASP A 1 251 ? -16.212 16.170 23.633 1.00 96.44 251 ASP A O 1
ATOM 1897 N N . THR A 1 252 ? -16.935 14.457 22.351 1.00 96.62 252 THR A N 1
ATOM 1898 C CA . THR A 1 252 ? -18.247 14.320 23.006 1.00 96.62 252 THR A CA 1
ATOM 1899 C C . THR A 1 252 ? -18.190 13.762 24.430 1.00 96.62 252 THR A C 1
ATOM 1901 O O . THR A 1 252 ? -19.171 13.887 25.165 1.00 96.62 252 THR A O 1
ATOM 1904 N N . ILE A 1 253 ? -17.057 13.194 24.862 1.00 95.44 253 ILE A N 1
ATOM 1905 C CA . ILE A 1 253 ? -16.886 12.738 26.246 1.00 95.44 253 ILE A CA 1
ATOM 1906 C C . ILE A 1 253 ? -16.867 13.964 27.165 1.00 95.44 253 ILE A C 1
ATOM 1908 O O . ILE A 1 253 ? -15.966 14.811 27.094 1.00 95.44 253 ILE A O 1
ATOM 1912 N N . PHE A 1 254 ? -17.881 14.046 28.029 1.00 95.88 254 PHE A N 1
ATOM 1913 C CA . PHE A 1 254 ? -17.994 15.069 29.060 1.00 95.88 254 PHE A CA 1
ATOM 1914 C C . PHE A 1 254 ? -16.912 14.871 30.124 1.00 95.88 254 PHE A C 1
ATOM 1916 O O . PHE A 1 254 ? -16.734 13.768 30.640 1.00 95.88 254 PHE A O 1
ATOM 1923 N N . ILE A 1 255 ? -16.209 15.950 30.468 1.00 94.38 255 ILE A N 1
ATOM 1924 C CA . ILE A 1 255 ? -15.169 15.954 31.498 1.00 94.38 255 ILE A CA 1
ATOM 1925 C C . ILE A 1 255 ? -15.413 17.150 32.410 1.00 94.38 255 ILE A C 1
ATOM 1927 O O . ILE A 1 255 ? -15.402 18.292 31.944 1.00 94.38 255 ILE A O 1
ATOM 1931 N N . ALA A 1 256 ? -15.641 16.889 33.698 1.00 93.62 256 ALA A N 1
ATOM 1932 C CA . ALA A 1 256 ? -15.743 17.953 34.687 1.00 93.62 256 ALA A CA 1
ATOM 1933 C C . ALA A 1 256 ? -14.373 18.644 34.866 1.00 93.62 256 ALA A C 1
ATOM 1935 O O . ALA A 1 256 ? -13.339 17.975 34.797 1.00 93.62 256 ALA A O 1
ATOM 1936 N N . PRO A 1 257 ? -14.324 19.968 35.094 1.00 92.94 257 PRO A N 1
ATOM 1937 C CA . PRO A 1 257 ? -13.067 20.720 35.159 1.00 92.94 257 PRO A CA 1
ATOM 1938 C C . PRO A 1 257 ? -12.128 20.273 36.292 1.00 92.94 257 PRO A C 1
ATOM 1940 O O . PRO A 1 257 ? -10.924 20.502 36.215 1.00 92.94 257 PRO A O 1
ATOM 1943 N N . GLU A 1 258 ? -12.654 19.624 37.328 1.00 94.00 258 GLU A N 1
ATOM 1944 C CA . GLU A 1 258 ? -11.893 19.026 38.425 1.00 94.00 258 GLU A CA 1
ATOM 1945 C C . GLU A 1 258 ? -11.262 17.656 38.104 1.00 94.00 258 GLU A C 1
ATOM 1947 O O . GLU A 1 258 ? -10.435 17.184 38.889 1.00 94.00 258 GLU A O 1
ATOM 1952 N N . TRP A 1 259 ? -11.611 17.024 36.976 1.00 94.94 259 TRP A N 1
ATOM 1953 C CA . TRP A 1 259 ? -11.079 15.723 36.547 1.00 94.94 259 TRP A CA 1
ATOM 1954 C C . TRP A 1 259 ? -9.776 15.899 35.754 1.00 94.94 259 TRP A C 1
ATOM 1956 O O . TRP A 1 259 ? -9.732 15.779 34.523 1.00 94.94 259 TRP A O 1
ATOM 1966 N N . GLU A 1 260 ? -8.692 16.240 36.454 1.00 92.50 260 GLU A N 1
ATOM 1967 C CA . GLU A 1 260 ? -7.377 16.505 35.844 1.00 92.50 260 GLU A CA 1
ATOM 1968 C C . GLU A 1 260 ? -6.837 15.298 35.054 1.00 92.50 260 GLU A C 1
ATOM 1970 O O . GLU A 1 260 ? -6.247 15.467 33.981 1.00 92.50 260 GLU A O 1
ATOM 1975 N N . GLU A 1 261 ? -7.074 14.078 35.542 1.00 89.69 261 GLU A N 1
ATOM 1976 C CA . GLU A 1 261 ? -6.581 12.844 34.923 1.00 89.69 261 GLU A CA 1
ATOM 1977 C C . GLU A 1 261 ? -7.329 12.534 33.618 1.00 89.69 261 GLU A C 1
ATOM 1979 O O . GLU A 1 261 ? -6.698 12.362 32.571 1.00 89.69 261 GLU A O 1
ATOM 1984 N N . ALA A 1 262 ? -8.666 12.602 33.631 1.00 91.62 262 ALA A N 1
ATOM 1985 C CA . ALA A 1 262 ? -9.488 12.477 32.425 1.00 91.62 262 ALA A CA 1
ATOM 1986 C C . ALA A 1 262 ? -9.159 13.571 31.393 1.00 91.62 262 ALA A C 1
ATOM 1988 O O . ALA A 1 262 ? -9.025 13.294 30.200 1.00 91.62 262 ALA A O 1
ATOM 1989 N N . THR A 1 263 ? -8.956 14.813 31.847 1.00 94.62 263 THR A N 1
ATOM 1990 C CA . THR A 1 263 ? -8.562 15.935 30.981 1.00 94.62 263 THR A CA 1
ATOM 1991 C C . THR A 1 263 ? -7.221 15.670 30.297 1.00 94.62 263 THR A C 1
ATOM 1993 O O . THR A 1 263 ? -7.063 15.931 29.101 1.00 94.62 263 THR A O 1
ATOM 1996 N N . THR A 1 264 ? -6.248 15.140 31.040 1.00 93.38 264 THR A N 1
ATOM 1997 C CA . THR A 1 264 ? -4.920 14.802 30.515 1.00 93.38 264 THR A CA 1
ATOM 1998 C C . THR A 1 264 ? -5.003 13.656 29.507 1.00 93.38 264 THR A C 1
ATOM 2000 O O . THR A 1 264 ? -4.436 13.760 28.418 1.00 93.38 264 THR A O 1
ATOM 2003 N N . ALA A 1 265 ? -5.779 12.611 29.811 1.00 92.75 265 ALA A N 1
ATOM 2004 C CA . ALA A 1 265 ? -6.016 11.490 28.905 1.00 92.75 265 ALA A CA 1
ATOM 2005 C C . ALA A 1 265 ? -6.698 11.931 27.596 1.00 92.75 265 ALA A C 1
ATOM 2007 O O . ALA A 1 265 ? -6.273 11.523 26.510 1.00 92.75 265 ALA A O 1
ATOM 2008 N N . LYS A 1 266 ? -7.707 12.813 27.674 1.00 96.69 266 LYS A N 1
ATOM 2009 C CA . LYS A 1 266 ? -8.379 13.379 26.493 1.00 96.69 266 LYS A CA 1
ATOM 2010 C C . LYS A 1 266 ? -7.401 14.160 25.626 1.00 96.69 266 LYS A C 1
ATOM 2012 O O . LYS A 1 266 ? -7.289 13.876 24.438 1.00 96.69 266 LYS A O 1
ATOM 2017 N N . LYS A 1 267 ? -6.643 15.092 26.217 1.00 95.88 267 LYS A N 1
ATOM 2018 C CA . LYS A 1 267 ? -5.639 15.894 25.493 1.00 95.88 267 LYS A CA 1
ATOM 2019 C C . LYS A 1 267 ? -4.612 15.023 24.776 1.00 95.88 267 LYS A C 1
ATOM 2021 O O . LYS A 1 267 ? -4.289 15.291 23.624 1.00 95.88 267 LYS A O 1
ATOM 2026 N N . TYR A 1 268 ? -4.122 13.981 25.443 1.00 94.94 268 TYR A N 1
ATOM 2027 C CA . TYR A 1 268 ? -3.171 13.047 24.850 1.00 94.94 268 TYR A CA 1
ATOM 2028 C C . TYR A 1 268 ? -3.763 12.309 23.640 1.00 94.94 268 TYR A C 1
ATOM 2030 O O . TYR A 1 268 ? -3.135 12.243 22.586 1.00 94.94 268 TYR A O 1
ATOM 2038 N N . THR A 1 269 ? -4.987 11.796 23.776 1.00 94.81 269 THR A N 1
ATOM 2039 C CA . THR A 1 269 ? -5.669 11.045 22.710 1.00 94.81 269 THR A CA 1
ATOM 2040 C C . THR A 1 269 ? -5.978 11.941 21.507 1.00 94.81 269 THR A C 1
ATOM 2042 O O . THR A 1 269 ? -5.690 11.568 20.373 1.00 94.81 269 THR A O 1
ATOM 2045 N N . VAL A 1 270 ? -6.459 13.166 21.750 1.00 96.75 270 VAL A N 1
ATOM 2046 C CA . VAL A 1 270 ? -6.668 14.185 20.706 1.00 96.75 270 VAL A CA 1
ATOM 2047 C C . VAL A 1 270 ? -5.362 14.499 19.973 1.00 96.75 270 VAL A C 1
ATOM 2049 O O . VAL A 1 270 ? -5.343 14.517 18.745 1.00 96.75 270 VAL A O 1
ATOM 2052 N N . ALA A 1 271 ? -4.255 14.681 20.699 1.00 96.00 271 ALA A N 1
ATOM 2053 C CA . ALA A 1 271 ? -2.956 14.952 20.089 1.00 96.00 271 ALA A CA 1
ATOM 2054 C C . ALA A 1 271 ? -2.461 13.791 19.206 1.00 96.00 271 ALA A C 1
ATOM 2056 O O . ALA A 1 271 ? -1.859 14.035 18.161 1.00 96.00 271 ALA A O 1
ATOM 2057 N N . GLN A 1 272 ? -2.726 12.533 19.582 1.00 95.62 272 GLN A N 1
ATOM 2058 C CA . GLN A 1 272 ? -2.405 11.387 18.726 1.00 95.62 272 GLN A CA 1
ATOM 2059 C C . GLN A 1 272 ? -3.247 11.362 17.444 1.00 95.62 272 GLN A C 1
ATOM 2061 O O . GLN A 1 272 ? -2.688 11.159 16.368 1.00 95.62 272 GLN A O 1
ATOM 2066 N N . ILE A 1 273 ? -4.558 11.610 17.540 1.00 95.38 273 ILE A N 1
ATOM 2067 C CA . ILE A 1 273 ? -5.443 11.676 16.366 1.00 95.38 273 ILE A CA 1
ATOM 2068 C C . ILE A 1 273 ? -4.973 12.772 15.404 1.00 95.38 273 ILE A C 1
ATOM 2070 O O . ILE A 1 273 ? -4.787 12.515 14.217 1.00 95.38 273 ILE A O 1
ATOM 2074 N N . GLN A 1 274 ? -4.709 13.972 15.926 1.00 95.88 274 GLN A N 1
ATOM 2075 C CA . GLN A 1 274 ? -4.229 15.109 15.136 1.00 95.88 274 GLN A CA 1
ATOM 2076 C C . GLN A 1 274 ? -2.875 14.831 14.480 1.00 95.88 274 GLN A C 1
ATOM 2078 O O . GLN A 1 274 ? -2.642 15.242 13.347 1.00 95.88 274 GLN A O 1
ATOM 2083 N N . LYS A 1 275 ? -1.983 14.103 15.163 1.00 95.94 275 LYS A N 1
ATOM 2084 C CA . LYS A 1 275 ? -0.713 13.674 14.574 1.00 95.94 275 LYS A CA 1
ATOM 2085 C C . LYS A 1 275 ? -0.938 12.756 13.368 1.00 95.94 275 LYS A C 1
ATOM 2087 O O . LYS A 1 275 ? -0.336 12.995 12.328 1.00 95.94 275 LYS A O 1
ATOM 2092 N N . LEU A 1 276 ? -1.807 11.748 13.487 1.00 95.25 276 LEU A N 1
ATOM 2093 C CA . LEU A 1 276 ? -2.123 10.844 12.372 1.00 95.25 276 LEU A CA 1
ATOM 2094 C C . LEU A 1 276 ? -2.785 11.585 11.200 1.00 95.25 276 LEU A C 1
ATOM 2096 O O . LEU A 1 276 ? -2.466 11.303 10.048 1.00 95.25 276 LEU A O 1
ATOM 2100 N N . GLN A 1 277 ? -3.659 12.556 11.484 1.00 95.88 277 GLN A N 1
ATOM 2101 C CA . GLN A 1 277 ? -4.235 13.431 10.458 1.00 95.88 277 GLN A CA 1
ATOM 2102 C C . GLN A 1 277 ? -3.148 14.241 9.738 1.00 95.88 277 GLN A C 1
ATOM 2104 O O . GLN A 1 277 ? -3.094 14.224 8.512 1.00 95.88 277 GLN A O 1
ATOM 2109 N N . GLY A 1 278 ? -2.230 14.867 10.480 1.00 94.62 278 GLY A N 1
ATOM 2110 C CA . GLY A 1 278 ? -1.110 15.606 9.892 1.00 94.62 278 GLY A CA 1
ATOM 2111 C C . GLY A 1 278 ? -0.176 14.722 9.058 1.00 94.62 278 GLY A C 1
ATOM 2112 O O . GLY A 1 278 ? 0.290 15.141 8.001 1.00 94.62 278 GLY A O 1
ATOM 2113 N N . ASP A 1 279 ? 0.075 13.482 9.485 1.00 93.31 279 ASP A N 1
ATOM 2114 C CA . ASP A 1 279 ? 0.867 12.521 8.710 1.00 93.31 279 ASP A CA 1
ATOM 2115 C C . ASP A 1 279 ? 0.180 12.175 7.367 1.00 93.31 279 ASP A C 1
ATOM 2117 O O . ASP A 1 279 ? 0.852 12.134 6.333 1.00 93.31 279 ASP A O 1
ATOM 2121 N N . LEU A 1 280 ? -1.151 12.009 7.348 1.00 93.44 280 LEU A N 1
ATOM 2122 C CA . LEU A 1 280 ? -1.930 11.793 6.117 1.00 93.44 280 LEU A CA 1
ATOM 2123 C C . LEU A 1 280 ? -1.984 13.032 5.208 1.00 93.44 280 LEU A C 1
ATOM 2125 O O . LEU A 1 280 ? -1.921 12.891 3.987 1.00 93.44 280 LEU A O 1
ATOM 2129 N N . GLU A 1 281 ? -2.094 14.237 5.768 1.00 92.75 281 GLU A N 1
ATOM 2130 C CA . GLU A 1 281 ? -2.089 15.499 5.007 1.00 92.75 281 GLU A CA 1
ATOM 2131 C C . GLU A 1 281 ? -0.724 15.773 4.357 1.00 92.75 281 GLU A C 1
ATOM 2133 O O . GLU A 1 281 ? -0.644 16.200 3.200 1.00 92.75 281 GLU A O 1
ATOM 2138 N N . ASN A 1 282 ? 0.365 15.483 5.075 1.00 89.88 282 ASN A N 1
ATOM 2139 C CA . ASN A 1 282 ? 1.723 15.584 4.540 1.00 89.88 282 ASN A CA 1
ATOM 2140 C C . ASN A 1 282 ? 1.943 14.601 3.383 1.00 89.88 282 ASN A C 1
ATOM 2142 O O . ASN A 1 282 ? 2.552 14.962 2.376 1.00 89.88 282 ASN A O 1
ATOM 2146 N N . ALA A 1 283 ? 1.420 13.377 3.500 1.00 88.94 283 ALA A N 1
ATOM 2147 C CA . ALA A 1 283 ? 1.469 12.400 2.418 1.00 88.94 283 ALA A CA 1
ATOM 2148 C C . ALA A 1 283 ? 0.666 12.863 1.198 1.00 88.94 283 ALA A C 1
ATOM 2150 O O . ALA A 1 283 ? 1.206 12.867 0.097 1.00 88.94 283 ALA A O 1
ATOM 2151 N N . ALA A 1 284 ? -0.563 13.353 1.394 1.00 86.81 284 ALA A N 1
ATOM 2152 C CA . ALA A 1 284 ? -1.374 13.924 0.317 1.00 86.81 284 ALA A CA 1
ATOM 2153 C C . ALA A 1 284 ? -0.656 15.082 -0.400 1.00 86.81 284 ALA A C 1
ATOM 2155 O O . ALA A 1 284 ? -0.656 15.162 -1.628 1.00 86.81 284 ALA A O 1
ATOM 2156 N N . SER A 1 285 ? 0.028 15.945 0.355 1.00 87.44 285 SER A N 1
ATOM 2157 C CA . SER A 1 285 ? 0.829 17.037 -0.211 1.00 87.44 285 SER A CA 1
ATOM 2158 C C . SER A 1 285 ? 2.016 16.521 -1.034 1.00 87.44 285 SER A C 1
ATOM 2160 O O . SER A 1 285 ? 2.259 17.021 -2.130 1.00 87.44 285 SER A O 1
ATOM 2162 N N . SER A 1 286 ? 2.719 15.493 -0.543 1.00 85.25 286 SER A N 1
ATOM 2163 C CA . SER A 1 286 ? 3.834 14.860 -1.260 1.00 85.25 286 SER A CA 1
ATOM 2164 C C . SER A 1 286 ? 3.381 14.167 -2.548 1.00 85.25 286 SER A C 1
ATOM 2166 O O . SER A 1 286 ? 4.099 14.221 -3.544 1.00 85.25 286 SER A O 1
ATOM 2168 N N . ILE A 1 287 ? 2.205 13.534 -2.539 1.00 81.31 287 ILE A N 1
ATOM 2169 C CA . ILE A 1 287 ? 1.596 12.917 -3.726 1.00 81.31 287 ILE A CA 1
ATOM 2170 C C . ILE A 1 287 ? 1.272 14.000 -4.753 1.00 81.31 287 ILE A C 1
ATOM 2172 O O . ILE A 1 287 ? 1.702 13.904 -5.898 1.00 81.31 287 ILE A O 1
ATOM 2176 N N . SER A 1 288 ? 0.623 15.086 -4.322 1.00 85.69 288 SER A N 1
ATOM 2177 C CA . SER A 1 288 ? 0.305 16.223 -5.193 1.00 85.69 288 SER A CA 1
ATOM 2178 C C . SER A 1 288 ? 1.553 16.876 -5.805 1.00 85.69 288 SER A C 1
ATOM 2180 O O . SER A 1 288 ? 1.514 17.369 -6.933 1.00 85.69 288 SER A O 1
ATOM 2182 N N . GLU A 1 289 ? 2.675 16.910 -5.084 1.00 85.75 289 GLU A N 1
ATOM 2183 C CA . GLU A 1 289 ? 3.943 17.430 -5.605 1.00 85.75 289 GLU A CA 1
ATOM 2184 C C . GLU A 1 289 ? 4.601 16.469 -6.605 1.00 85.75 289 GLU A C 1
ATOM 2186 O O . GLU A 1 289 ? 5.047 16.909 -7.666 1.00 85.75 289 GLU A O 1
ATOM 2191 N N . ALA A 1 290 ? 4.609 15.163 -6.319 1.00 82.44 290 ALA A N 1
ATOM 2192 C CA . ALA A 1 290 ? 5.090 14.142 -7.251 1.00 82.44 290 ALA A CA 1
ATOM 2193 C C . ALA A 1 290 ? 4.280 14.141 -8.556 1.00 82.44 290 ALA A C 1
ATOM 2195 O O . ALA A 1 290 ? 4.855 14.101 -9.643 1.00 82.44 290 ALA A O 1
ATOM 2196 N N . GLU A 1 291 ? 2.962 14.284 -8.444 1.00 83.31 291 GLU A N 1
ATOM 2197 C CA . GLU A 1 291 ? 2.055 14.524 -9.560 1.00 83.31 291 GLU A CA 1
ATOM 2198 C C . GLU A 1 291 ? 2.467 15.775 -10.350 1.00 83.31 291 GLU A C 1
ATOM 2200 O O . GLU A 1 291 ? 2.770 15.697 -11.536 1.00 83.31 291 GLU A O 1
ATOM 2205 N N . LYS A 1 292 ? 2.583 16.946 -9.721 1.00 86.44 292 LYS A N 1
ATOM 2206 C CA . LYS A 1 292 ? 2.999 18.166 -10.445 1.00 86.44 292 LYS A CA 1
ATOM 2207 C C . LYS A 1 292 ? 4.320 17.993 -11.196 1.00 86.44 292 LYS A C 1
ATOM 2209 O O . LYS A 1 292 ? 4.426 18.454 -12.330 1.00 86.44 292 LYS A O 1
ATOM 2214 N N . ASN A 1 293 ? 5.291 17.306 -10.597 1.00 87.19 293 ASN A N 1
ATOM 2215 C CA . ASN A 1 293 ? 6.569 17.016 -11.242 1.00 87.19 293 ASN A CA 1
ATOM 2216 C C . ASN A 1 293 ? 6.401 16.088 -12.452 1.00 87.19 293 ASN A C 1
ATOM 2218 O O . ASN A 1 293 ? 6.948 16.367 -13.513 1.00 87.19 293 ASN A O 1
ATOM 2222 N N . ALA A 1 294 ? 5.586 15.038 -12.338 1.00 86.00 294 ALA A N 1
ATOM 2223 C CA . ALA A 1 294 ? 5.341 14.116 -13.441 1.00 86.00 294 ALA A CA 1
ATOM 2224 C C . ALA A 1 294 ? 4.579 14.778 -14.609 1.00 86.00 294 ALA A C 1
ATOM 2226 O O . ALA A 1 294 ? 4.850 14.476 -15.772 1.00 86.00 294 ALA A O 1
ATOM 2227 N N . VAL A 1 295 ? 3.660 15.714 -14.330 1.00 87.19 295 VAL A N 1
ATOM 2228 C CA . VAL A 1 295 ? 3.044 16.559 -15.372 1.00 87.19 295 VAL A CA 1
ATOM 2229 C C . VAL A 1 295 ? 4.078 17.470 -16.020 1.00 87.19 295 VAL A C 1
ATOM 2231 O O . VAL A 1 295 ? 4.110 17.538 -17.244 1.00 87.19 295 VAL A O 1
ATOM 2234 N N . ALA A 1 296 ? 4.946 18.118 -15.240 1.00 89.50 296 ALA A N 1
ATOM 2235 C CA . ALA A 1 296 ? 5.995 18.979 -15.784 1.00 89.50 296 ALA A CA 1
ATOM 2236 C C . ALA A 1 296 ? 6.971 18.204 -16.691 1.00 89.50 296 ALA A C 1
ATOM 2238 O O . ALA A 1 296 ? 7.369 18.710 -17.740 1.00 89.50 296 ALA A O 1
ATOM 2239 N N . ASP A 1 297 ? 7.306 16.960 -16.337 1.00 87.56 297 ASP A N 1
ATOM 2240 C CA . ASP A 1 297 ? 8.131 16.078 -17.169 1.00 87.56 297 ASP A CA 1
ATOM 2241 C C . ASP A 1 297 ? 7.436 15.729 -18.496 1.00 87.56 297 ASP A C 1
ATOM 2243 O O . ASP A 1 297 ? 8.069 15.768 -19.554 1.00 87.56 297 ASP A O 1
ATOM 2247 N N . ILE A 1 298 ? 6.126 15.447 -18.475 1.00 90.12 298 ILE A N 1
ATOM 2248 C CA . ILE A 1 298 ? 5.346 15.237 -19.706 1.00 90.12 298 ILE A CA 1
ATOM 2249 C C . ILE A 1 298 ? 5.288 16.513 -20.539 1.00 90.12 298 ILE A C 1
ATOM 2251 O O . ILE A 1 298 ? 5.473 16.444 -21.749 1.00 90.12 298 ILE A O 1
ATOM 2255 N N . GLU A 1 299 ? 5.017 17.666 -19.926 1.00 91.50 299 GLU A N 1
ATOM 2256 C CA . GLU A 1 299 ? 4.965 18.953 -20.627 1.00 91.50 299 GLU A CA 1
ATOM 2257 C C . GLU A 1 299 ? 6.304 19.269 -21.300 1.00 91.50 299 GLU A C 1
ATOM 2259 O O . GLU A 1 299 ? 6.324 19.701 -22.452 1.00 91.50 299 GLU A O 1
ATOM 2264 N N . SER A 1 300 ? 7.416 18.982 -20.622 1.00 92.56 300 SER A N 1
ATOM 2265 C CA . SER A 1 300 ? 8.771 19.101 -21.165 1.00 92.56 300 SER A CA 1
ATOM 2266 C C . SER A 1 300 ? 8.997 18.167 -22.361 1.00 92.56 300 SER A C 1
ATOM 2268 O O . SER A 1 300 ? 9.452 18.608 -23.417 1.00 92.56 300 SER A O 1
ATOM 2270 N N . GLU A 1 301 ? 8.615 16.889 -22.260 1.00 92.12 301 GLU A N 1
ATOM 2271 C CA . GLU A 1 301 ? 8.703 15.967 -23.402 1.00 92.12 301 GLU A CA 1
ATOM 2272 C C . GLU A 1 301 ? 7.778 16.376 -24.552 1.00 92.12 301 GLU A C 1
ATOM 2274 O O . GLU A 1 301 ? 8.149 16.242 -25.716 1.00 92.12 301 GLU A O 1
ATOM 2279 N N . MET A 1 302 ? 6.595 16.912 -24.262 1.00 90.88 302 MET A N 1
ATOM 2280 C CA . MET A 1 302 ? 5.688 17.423 -25.287 1.00 90.88 302 MET A CA 1
ATOM 2281 C C . MET A 1 302 ? 6.245 18.650 -25.995 1.00 90.88 302 MET A C 1
ATOM 2283 O O . MET A 1 302 ? 6.106 18.738 -27.214 1.00 90.88 302 MET A O 1
ATOM 2287 N N . ALA A 1 303 ? 6.908 19.553 -25.271 1.00 92.31 303 ALA A N 1
ATOM 2288 C CA . ALA A 1 303 ? 7.636 20.659 -25.877 1.00 92.31 303 ALA A CA 1
ATOM 2289 C C . ALA A 1 303 ? 8.731 20.131 -26.817 1.00 92.31 303 ALA A C 1
ATOM 2291 O O . ALA A 1 303 ? 8.752 20.513 -27.981 1.00 92.31 303 ALA A O 1
ATOM 2292 N N . ASN A 1 304 ? 9.541 19.152 -26.389 1.00 91.75 304 ASN A N 1
ATOM 2293 C CA . ASN A 1 304 ? 10.539 18.516 -27.265 1.00 91.75 304 ASN A CA 1
ATOM 2294 C C . ASN A 1 304 ? 9.896 17.886 -28.520 1.00 91.75 304 ASN A C 1
ATOM 2296 O O . ASN A 1 304 ? 10.420 17.986 -29.631 1.00 91.75 304 ASN A O 1
ATOM 2300 N N . ILE A 1 305 ? 8.739 17.232 -28.372 1.00 89.94 305 ILE A N 1
ATOM 2301 C CA . ILE A 1 305 ? 8.023 16.621 -29.500 1.00 89.94 305 ILE A CA 1
ATOM 2302 C C . ILE A 1 305 ? 7.518 17.687 -30.480 1.00 89.94 305 ILE A C 1
ATOM 2304 O O . ILE A 1 305 ? 7.653 17.512 -31.692 1.00 89.94 305 ILE A O 1
ATOM 2308 N N . TRP A 1 306 ? 6.927 18.774 -29.990 1.00 92.12 306 TRP A N 1
ATOM 2309 C CA . TRP A 1 306 ? 6.287 19.781 -30.838 1.00 92.12 306 TRP A CA 1
ATOM 2310 C C . TRP A 1 306 ? 7.229 20.841 -31.390 1.00 92.12 306 TRP A C 1
ATOM 2312 O O . TRP A 1 306 ? 7.024 21.272 -32.525 1.00 92.12 306 TRP A O 1
ATOM 2322 N N . ASP A 1 307 ? 8.234 21.246 -30.625 1.00 93.06 307 ASP A N 1
ATOM 2323 C CA . ASP A 1 307 ? 9.136 22.329 -31.005 1.00 93.06 307 ASP A CA 1
ATOM 2324 C C . ASP A 1 307 ? 10.333 21.808 -31.811 1.00 93.06 307 ASP A C 1
ATOM 2326 O O . ASP A 1 307 ? 10.778 22.488 -32.738 1.00 93.06 307 ASP A O 1
ATOM 2330 N N . ASP A 1 308 ? 10.794 20.579 -31.544 1.00 92.44 308 ASP A N 1
ATOM 2331 C CA . ASP A 1 308 ? 11.964 20.009 -32.222 1.00 92.44 308 ASP A CA 1
ATOM 2332 C C . ASP A 1 308 ? 11.586 18.900 -33.211 1.00 92.44 308 ASP A C 1
ATOM 2334 O O . ASP A 1 308 ? 11.879 18.991 -34.409 1.00 92.44 308 ASP A O 1
ATOM 2338 N N . LEU A 1 309 ? 10.915 17.841 -32.740 1.00 91.50 309 LEU A N 1
ATOM 2339 C CA . LEU A 1 309 ? 10.695 16.646 -33.564 1.00 91.50 309 LEU A CA 1
ATOM 2340 C C . LEU A 1 309 ? 9.667 16.876 -34.673 1.00 91.50 309 LEU A C 1
ATOM 2342 O O . LEU A 1 309 ? 9.912 16.487 -35.815 1.00 91.50 309 LEU A O 1
ATOM 2346 N N . ALA A 1 310 ? 8.531 17.512 -34.386 1.00 92.69 310 ALA A N 1
ATOM 2347 C CA . ALA A 1 310 ? 7.495 17.735 -35.392 1.00 92.69 310 ALA A CA 1
ATOM 2348 C C . ALA A 1 310 ? 7.980 18.627 -36.558 1.00 92.69 310 ALA A C 1
ATOM 2350 O O . ALA A 1 310 ? 7.747 18.250 -37.714 1.00 92.69 310 ALA A O 1
ATOM 2351 N N . PRO A 1 311 ? 8.699 19.746 -36.329 1.00 94.12 311 PRO A N 1
ATOM 2352 C CA . PRO A 1 311 ? 9.274 20.547 -37.405 1.00 94.12 311 PRO A CA 1
ATOM 2353 C C . PRO A 1 311 ? 10.400 19.826 -38.144 1.00 94.12 311 PRO A C 1
ATOM 2355 O O . PRO A 1 311 ? 10.460 19.937 -39.367 1.00 94.12 311 PRO A O 1
ATOM 2358 N N . ALA A 1 312 ? 11.246 19.054 -37.451 1.00 91.94 312 ALA A N 1
ATOM 2359 C CA . ALA A 1 312 ? 12.294 18.257 -38.092 1.00 91.94 312 ALA A CA 1
ATOM 2360 C C . ALA A 1 312 ? 11.701 17.197 -39.031 1.00 91.94 312 ALA A C 1
ATOM 2362 O O . ALA A 1 312 ? 12.102 17.097 -40.190 1.00 91.94 312 ALA A O 1
ATOM 2363 N N . VAL A 1 313 ? 10.669 16.476 -38.577 1.00 91.88 313 VAL A N 1
ATOM 2364 C CA . VAL A 1 313 ? 9.899 15.547 -39.413 1.00 91.88 313 VAL A CA 1
ATOM 2365 C C . VAL A 1 313 ? 9.300 16.294 -40.601 1.00 91.88 313 VAL A C 1
ATOM 2367 O O . VAL A 1 313 ? 9.500 15.879 -41.736 1.00 91.88 313 VAL A O 1
ATOM 2370 N N . ALA A 1 314 ? 8.609 17.415 -40.379 1.00 91.62 314 ALA A N 1
ATOM 237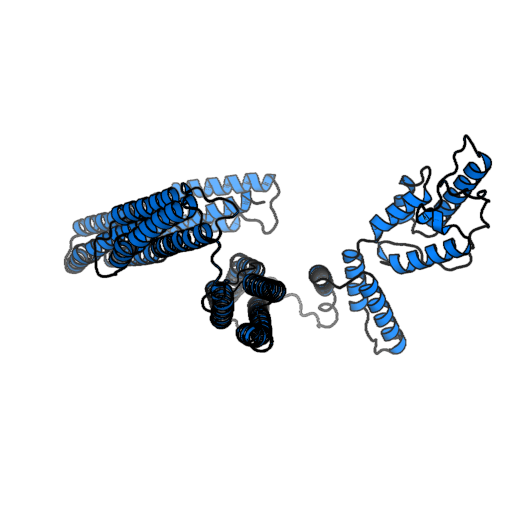1 C CA . ALA A 1 314 ? 7.989 18.190 -41.454 1.00 91.62 314 ALA A CA 1
ATOM 2372 C C . ALA A 1 314 ? 9.006 18.724 -42.480 1.00 91.62 314 ALA A C 1
ATOM 2374 O O . ALA A 1 314 ? 8.716 18.716 -43.676 1.00 91.62 314 ALA A O 1
ATOM 2375 N N . GLY A 1 315 ? 10.187 19.157 -42.030 1.00 91.62 315 GLY A N 1
ATOM 2376 C CA . GLY A 1 315 ? 11.300 19.578 -42.881 1.00 91.62 315 GLY A CA 1
ATOM 2377 C C . GLY A 1 315 ? 11.856 18.421 -43.707 1.00 91.62 315 GLY A C 1
ATOM 2378 O O . GLY A 1 315 ? 12.001 18.555 -44.923 1.00 91.62 315 GLY A O 1
ATOM 2379 N N . PHE A 1 316 ? 12.044 17.257 -43.080 1.00 91.56 316 PHE A N 1
ATOM 2380 C CA . PHE A 1 316 ? 12.426 16.022 -43.761 1.00 91.56 316 PHE A CA 1
ATOM 2381 C C . PHE A 1 316 ? 11.415 15.628 -44.851 1.00 91.56 316 PHE A C 1
ATOM 2383 O O . PHE A 1 316 ? 11.805 15.226 -45.946 1.00 91.56 316 PHE A O 1
ATOM 2390 N N . LEU A 1 317 ? 10.106 15.809 -44.615 1.00 88.12 317 LEU A N 1
ATOM 2391 C CA . LEU A 1 317 ? 9.079 15.544 -45.636 1.00 88.12 317 LEU A CA 1
ATOM 2392 C C . LEU A 1 317 ? 9.204 16.456 -46.877 1.00 88.12 317 LEU A C 1
ATOM 2394 O O . LEU A 1 317 ? 8.671 16.105 -47.933 1.00 88.12 317 LEU A O 1
ATOM 2398 N N . GLN A 1 318 ? 9.854 17.621 -46.761 1.00 88.69 318 GLN A N 1
ATOM 2399 C CA . GLN A 1 318 ? 9.964 18.633 -47.821 1.00 88.69 318 GLN A CA 1
ATOM 2400 C C . GLN A 1 318 ? 11.283 18.576 -48.613 1.00 88.69 318 GLN A C 1
ATOM 2402 O O . GLN A 1 318 ? 11.334 19.130 -49.712 1.00 88.69 318 GLN A O 1
ATOM 2407 N N . GLN A 1 319 ? 12.335 17.936 -48.090 1.00 84.94 319 GLN A N 1
ATOM 2408 C CA . GLN A 1 319 ? 13.672 17.887 -48.705 1.00 84.94 319 GLN A CA 1
ATOM 2409 C C . GLN A 1 319 ? 13.969 16.554 -49.423 1.00 84.94 319 GLN A C 1
ATOM 2411 O O . GLN A 1 319 ? 13.192 15.597 -49.364 1.00 84.94 319 GLN A O 1
ATOM 2416 N N . GLU A 1 320 ? 15.087 16.503 -50.164 1.00 72.00 320 GLU A N 1
ATOM 2417 C CA . GLU A 1 320 ? 15.601 15.250 -50.732 1.00 72.00 320 GLU A CA 1
ATOM 2418 C C . GLU A 1 320 ? 15.944 14.273 -49.600 1.00 72.00 320 GLU A C 1
ATOM 2420 O O . GLU A 1 320 ? 16.653 14.607 -48.659 1.00 72.00 320 GLU A O 1
ATOM 2425 N N . ARG A 1 321 ? 15.374 13.069 -49.685 1.00 79.25 321 ARG A N 1
ATOM 2426 C CA . ARG A 1 321 ? 15.254 12.128 -48.568 1.00 79.25 321 ARG A CA 1
ATOM 2427 C C . ARG A 1 321 ? 16.563 11.378 -48.331 1.00 79.25 321 ARG A C 1
ATOM 2429 O O . ARG A 1 321 ? 16.893 10.480 -49.107 1.00 79.25 321 ARG A O 1
ATOM 2436 N N . ASP A 1 322 ? 17.257 11.697 -47.242 1.00 86.88 322 ASP A N 1
ATOM 2437 C CA . ASP A 1 322 ? 18.353 10.879 -46.718 1.00 86.88 322 ASP A CA 1
ATOM 2438 C C . ASP A 1 322 ? 17.805 9.793 -45.770 1.00 86.88 322 ASP A C 1
ATOM 2440 O O . ASP A 1 322 ? 17.155 10.073 -44.761 1.00 86.88 322 ASP A O 1
ATOM 2444 N N . GLU A 1 323 ? 18.059 8.521 -46.083 1.00 84.88 323 GLU A N 1
ATOM 2445 C CA . GLU A 1 323 ? 17.618 7.388 -45.257 1.00 84.88 323 GLU A CA 1
ATOM 2446 C C . GLU A 1 323 ? 18.295 7.384 -43.873 1.00 84.88 323 GLU A C 1
ATOM 2448 O O . GLU A 1 323 ? 17.718 6.891 -42.896 1.00 84.88 323 GLU A O 1
ATOM 2453 N N . ALA A 1 324 ? 19.500 7.958 -43.764 1.00 86.88 324 ALA A N 1
ATOM 2454 C CA . ALA A 1 324 ? 20.192 8.098 -42.487 1.00 86.88 324 ALA A CA 1
ATOM 2455 C C . ALA A 1 324 ? 19.458 9.078 -41.559 1.00 86.88 324 ALA A C 1
ATOM 2457 O O . ALA A 1 324 ? 19.247 8.775 -40.383 1.00 86.88 324 ALA A O 1
ATOM 2458 N N . GLU A 1 325 ? 19.002 10.210 -42.099 1.00 91.00 325 GLU A N 1
ATOM 2459 C CA . GLU A 1 325 ? 18.229 11.209 -41.355 1.00 91.00 325 GLU A CA 1
ATOM 2460 C C . GLU A 1 325 ? 16.866 10.650 -40.924 1.00 91.00 325 GLU A C 1
ATOM 2462 O O . GLU A 1 325 ? 16.478 10.780 -39.762 1.00 91.00 325 GLU A O 1
ATOM 2467 N N . ARG A 1 326 ? 16.185 9.911 -41.810 1.00 90.12 326 ARG A N 1
ATOM 2468 C CA . ARG A 1 326 ? 14.943 9.194 -41.476 1.00 90.12 326 ARG A CA 1
ATOM 2469 C C . ARG A 1 326 ? 15.125 8.229 -40.306 1.00 90.12 326 ARG A C 1
ATOM 2471 O O . ARG A 1 326 ? 14.311 8.217 -39.384 1.00 90.12 326 ARG A O 1
ATOM 2478 N N . SER A 1 327 ? 16.175 7.411 -40.358 1.00 86.56 327 SER A N 1
ATOM 2479 C CA . SER A 1 327 ? 16.473 6.421 -39.318 1.00 86.56 327 SER A CA 1
ATOM 2480 C C . SER A 1 327 ? 16.753 7.093 -37.974 1.00 86.56 327 SER A C 1
ATOM 2482 O O . SER A 1 327 ? 16.267 6.631 -36.943 1.00 86.56 327 SER A O 1
ATOM 2484 N N . HIS A 1 328 ? 17.470 8.219 -37.993 1.00 92.00 328 HIS A N 1
ATOM 2485 C CA . HIS A 1 328 ? 17.742 9.006 -36.798 1.00 92.00 328 HIS A CA 1
ATOM 2486 C C . HIS A 1 328 ? 16.463 9.599 -36.184 1.00 92.00 328 HIS A C 1
ATOM 2488 O O . HIS A 1 328 ? 16.245 9.473 -34.981 1.00 92.00 328 HIS A O 1
ATOM 2494 N N . LEU A 1 329 ? 15.569 10.174 -36.999 1.00 92.00 329 LEU A N 1
ATOM 2495 C CA . LEU A 1 329 ? 14.286 10.704 -36.520 1.00 92.00 329 LEU A CA 1
ATOM 2496 C C . LEU A 1 329 ? 13.390 9.610 -35.921 1.00 92.00 329 LEU A C 1
ATOM 2498 O O . LEU A 1 329 ? 12.747 9.831 -34.896 1.00 92.00 329 LEU A O 1
ATOM 2502 N N . ILE A 1 330 ? 13.373 8.417 -36.522 1.00 89.62 330 ILE A N 1
ATOM 2503 C CA . ILE A 1 330 ? 12.662 7.253 -35.976 1.00 89.62 330 ILE A CA 1
ATOM 2504 C C . ILE A 1 330 ? 13.216 6.874 -34.598 1.00 89.62 330 ILE A C 1
ATOM 2506 O O . ILE A 1 330 ? 12.441 6.640 -33.671 1.00 89.62 330 ILE A O 1
ATOM 2510 N N . GLU A 1 331 ? 14.540 6.837 -34.444 1.00 90.06 331 GLU A N 1
ATOM 2511 C CA . GLU A 1 331 ? 15.176 6.527 -33.163 1.00 90.06 331 GLU A CA 1
ATOM 2512 C C . GLU A 1 331 ? 14.790 7.544 -32.078 1.00 90.06 331 GLU A C 1
ATOM 2514 O O . GLU A 1 331 ? 14.431 7.146 -30.969 1.00 90.06 331 GLU A O 1
ATOM 2519 N N . LEU A 1 332 ? 14.775 8.840 -32.405 1.00 92.69 332 LEU A N 1
ATOM 2520 C CA . LEU A 1 332 ? 14.355 9.891 -31.473 1.00 92.69 332 LEU A CA 1
ATOM 2521 C C . LEU A 1 332 ? 12.882 9.751 -31.054 1.00 92.69 332 LEU A C 1
ATOM 2523 O O . LEU A 1 332 ? 12.571 9.873 -29.869 1.00 92.69 332 LEU A O 1
ATOM 2527 N N . LEU A 1 333 ? 11.980 9.428 -31.989 1.00 91.06 333 LEU A N 1
ATOM 2528 C CA . LEU A 1 333 ? 10.566 9.179 -31.676 1.00 91.06 333 LEU A CA 1
ATOM 2529 C C . LEU A 1 333 ? 10.396 7.961 -30.754 1.00 91.06 333 LEU A C 1
ATOM 2531 O O . LEU A 1 333 ? 9.621 8.014 -29.799 1.00 91.06 333 LEU A O 1
ATOM 2535 N N . VAL A 1 334 ? 11.153 6.882 -30.985 1.00 88.56 334 VAL A N 1
ATOM 2536 C CA . VAL A 1 334 ? 11.151 5.693 -30.114 1.00 88.56 334 VAL A CA 1
ATOM 2537 C C . VAL A 1 334 ? 11.680 6.026 -28.716 1.00 88.56 334 VAL A C 1
ATOM 2539 O O . VAL A 1 334 ? 11.116 5.571 -27.719 1.00 88.56 334 VAL A O 1
ATOM 2542 N N . GLN A 1 335 ? 12.730 6.844 -28.617 1.00 90.31 335 GLN A N 1
ATOM 2543 C CA . GLN A 1 335 ? 13.250 7.303 -27.328 1.00 90.31 335 GLN A CA 1
ATOM 2544 C C . GLN A 1 335 ? 12.211 8.136 -26.563 1.00 90.31 335 GLN A C 1
ATOM 2546 O O . GLN A 1 335 ? 12.007 7.888 -25.374 1.00 90.31 335 GLN A O 1
ATOM 2551 N N . SER A 1 336 ? 11.508 9.058 -27.228 1.00 90.38 336 SER A N 1
ATOM 2552 C CA . SER A 1 336 ? 10.433 9.835 -26.595 1.00 90.38 336 SER A CA 1
ATOM 2553 C C . SER A 1 336 ? 9.235 8.973 -26.187 1.00 90.38 336 SER A C 1
ATOM 2555 O O . SER A 1 336 ? 8.722 9.163 -25.087 1.00 90.38 336 SER A O 1
ATOM 2557 N N . LEU A 1 337 ? 8.845 7.956 -26.969 1.00 88.56 337 LEU A N 1
ATOM 2558 C CA . LEU A 1 337 ? 7.847 6.970 -26.517 1.00 88.56 337 LEU A CA 1
ATOM 2559 C C . LEU A 1 337 ? 8.307 6.245 -25.253 1.00 88.56 337 LEU A C 1
ATOM 2561 O O . LEU A 1 337 ? 7.536 6.124 -24.310 1.00 88.56 337 LEU A O 1
ATOM 2565 N N . SER A 1 338 ? 9.565 5.802 -25.201 1.00 87.62 338 SER A N 1
ATOM 2566 C CA . SER A 1 338 ? 10.097 5.123 -24.016 1.00 87.62 338 SER A CA 1
ATOM 2567 C C . SER A 1 338 ? 10.131 6.030 -22.782 1.00 87.62 338 SER A C 1
ATOM 2569 O O . SER A 1 338 ? 9.912 5.545 -21.674 1.00 87.62 338 SER A O 1
ATOM 2571 N N . ARG A 1 339 ? 10.398 7.333 -22.948 1.00 89.75 339 ARG A N 1
ATOM 2572 C CA . ARG A 1 339 ? 10.337 8.309 -21.849 1.00 89.75 339 ARG A CA 1
ATOM 2573 C C . ARG A 1 339 ? 8.909 8.500 -21.350 1.00 89.75 339 ARG A C 1
ATOM 2575 O O . ARG A 1 339 ? 8.692 8.382 -20.151 1.00 89.75 339 ARG A O 1
ATOM 2582 N N . LEU A 1 340 ? 7.954 8.693 -22.261 1.00 89.38 340 LEU A N 1
ATOM 2583 C CA . LEU A 1 340 ? 6.531 8.815 -21.928 1.00 89.38 340 LEU A CA 1
ATOM 2584 C C . LEU A 1 340 ? 5.959 7.539 -21.300 1.00 89.38 340 LEU A C 1
ATOM 2586 O O . LEU A 1 340 ? 5.024 7.623 -20.511 1.00 89.38 340 LEU A O 1
ATOM 2590 N N . ASP A 1 341 ? 6.479 6.363 -21.653 1.00 88.75 341 ASP A N 1
ATOM 2591 C CA . ASP A 1 341 ? 5.979 5.088 -21.134 1.00 88.75 341 ASP A CA 1
ATOM 2592 C C . ASP A 1 341 ? 6.451 4.779 -19.709 1.00 88.75 341 ASP A C 1
ATOM 2594 O O . ASP A 1 341 ? 5.737 4.142 -18.944 1.00 88.75 341 ASP A O 1
ATOM 2598 N N . LYS A 1 342 ? 7.626 5.290 -19.321 1.00 86.69 342 LYS A N 1
ATOM 2599 C CA . LYS A 1 342 ? 8.161 5.150 -17.956 1.00 86.69 342 LYS A CA 1
ATOM 2600 C C . LYS A 1 342 ? 7.408 5.978 -16.917 1.00 86.69 342 LYS A C 1
ATOM 2602 O O . LYS A 1 342 ? 7.597 5.755 -15.724 1.00 86.69 342 LYS A O 1
ATOM 2607 N N . THR A 1 343 ? 6.601 6.942 -17.350 1.00 85.00 343 THR A N 1
ATOM 2608 C CA . THR A 1 343 ? 5.797 7.771 -16.458 1.00 85.00 343 THR A CA 1
ATOM 2609 C C . THR A 1 343 ? 4.488 7.047 -16.152 1.00 85.00 343 THR A C 1
ATOM 2611 O O . THR A 1 343 ? 3.489 7.185 -16.867 1.00 85.00 343 THR A O 1
ATOM 2614 N N . ASP A 1 344 ? 4.508 6.231 -15.096 1.00 75.62 344 ASP A N 1
ATOM 2615 C CA . ASP A 1 344 ? 3.304 5.590 -14.566 1.00 75.62 344 ASP A CA 1
ATOM 2616 C C . ASP A 1 344 ? 2.328 6.663 -14.078 1.00 75.62 344 ASP A C 1
ATOM 2618 O O . ASP A 1 344 ? 2.671 7.524 -13.268 1.00 75.62 344 ASP A O 1
ATOM 2622 N N . MET A 1 345 ? 1.108 6.635 -14.614 1.00 79.06 345 MET A N 1
ATOM 2623 C CA . MET A 1 345 ? 0.049 7.577 -14.266 1.00 79.06 345 MET A CA 1
ATOM 2624 C C . MET A 1 345 ? -1.289 6.866 -14.205 1.00 79.06 345 MET A C 1
ATOM 2626 O O . MET A 1 345 ? -1.607 6.050 -15.076 1.00 79.06 345 MET A O 1
ATOM 2630 N N . GLU A 1 346 ? -2.091 7.232 -13.211 1.00 76.94 346 GLU A N 1
ATOM 2631 C CA . GLU A 1 346 ? -3.453 6.734 -13.089 1.00 76.94 346 GLU A CA 1
ATOM 2632 C C . GLU A 1 346 ? -4.353 7.263 -14.225 1.00 76.94 346 GLU A C 1
ATOM 2634 O O . GLU A 1 346 ? -4.222 8.423 -14.632 1.00 76.94 346 GLU A O 1
ATOM 2639 N N . PRO A 1 347 ? -5.294 6.448 -14.746 1.00 73.81 347 PRO A N 1
ATOM 2640 C CA . PRO A 1 347 ? -6.113 6.797 -15.913 1.00 73.81 347 PRO A CA 1
ATOM 2641 C C . PRO A 1 347 ? -7.030 8.013 -15.723 1.00 73.81 347 PRO A C 1
ATOM 2643 O O . PRO A 1 347 ? -7.491 8.595 -16.707 1.00 73.81 347 PRO A O 1
ATOM 2646 N N . GLU A 1 348 ? -7.338 8.374 -14.477 1.00 71.69 348 GLU A N 1
ATOM 2647 C CA . GLU A 1 348 ? -8.308 9.426 -14.151 1.00 71.69 348 GLU A CA 1
ATOM 2648 C C . GLU A 1 348 ? -7.690 10.831 -14.114 1.00 71.69 348 GLU A C 1
ATOM 2650 O O . GLU A 1 348 ? -8.405 11.835 -14.105 1.00 71.69 348 GLU A O 1
ATOM 2655 N N . TRP A 1 349 ? -6.364 10.925 -14.166 1.00 80.06 349 TRP A N 1
ATOM 2656 C CA . TRP A 1 349 ? -5.653 12.174 -13.947 1.00 80.06 349 TRP A CA 1
ATOM 2657 C C . TRP A 1 349 ? -5.437 12.992 -15.235 1.00 80.06 349 TRP A C 1
ATOM 2659 O O . TRP A 1 349 ? -5.300 12.457 -16.338 1.00 80.06 349 TRP A O 1
ATOM 2669 N N . GLU A 1 350 ? -5.379 14.326 -15.124 1.00 79.56 350 GLU A N 1
ATOM 2670 C CA . GLU A 1 350 ? -5.152 15.215 -16.281 1.00 79.56 350 GLU A CA 1
ATOM 2671 C C . GLU A 1 350 ? -3.794 14.950 -16.959 1.00 79.56 350 GLU A C 1
ATOM 2673 O O . GLU A 1 350 ? -3.701 14.999 -18.190 1.00 79.56 350 GLU A O 1
ATOM 2678 N N . GLY A 1 351 ? -2.773 14.563 -16.182 1.00 82.12 351 GLY A N 1
ATOM 2679 C CA . GLY A 1 351 ? -1.472 14.135 -16.703 1.00 82.12 351 GLY A CA 1
ATOM 2680 C C . GLY A 1 351 ? -1.572 12.939 -17.654 1.00 82.12 351 GLY A C 1
ATOM 2681 O O . GLY A 1 351 ? -0.888 12.905 -18.676 1.00 82.12 351 GLY A O 1
ATOM 2682 N N . TRP A 1 352 ? -2.507 12.013 -17.419 1.00 88.50 352 TRP A N 1
ATOM 2683 C CA . TRP A 1 352 ? -2.735 10.878 -18.313 1.00 88.50 352 TRP A CA 1
ATOM 2684 C C . TRP A 1 352 ? -3.304 11.308 -19.669 1.00 88.50 352 TRP A C 1
ATOM 2686 O O . TRP A 1 352 ? -2.864 10.824 -20.715 1.00 88.50 352 TRP A O 1
ATOM 2696 N N . LYS A 1 353 ? -4.249 12.260 -19.694 1.00 88.12 353 LYS A N 1
ATOM 2697 C CA . LYS A 1 353 ? -4.780 12.806 -20.959 1.00 88.12 353 LYS A CA 1
ATOM 2698 C C . LYS A 1 353 ? -3.678 13.491 -21.758 1.00 88.12 353 LYS A C 1
ATOM 2700 O O . LYS A 1 353 ? -3.651 13.384 -22.985 1.00 88.12 353 LYS A O 1
ATOM 2705 N N . LEU A 1 354 ? -2.785 14.188 -21.059 1.00 87.50 354 LEU A N 1
ATOM 2706 C CA . LEU A 1 354 ? -1.644 14.871 -21.645 1.00 87.50 354 LEU A CA 1
ATOM 2707 C C . LEU A 1 354 ? -0.628 13.863 -22.216 1.00 87.50 354 LEU A C 1
ATOM 2709 O O . LEU A 1 354 ? -0.318 13.933 -23.405 1.00 87.50 354 LEU A O 1
ATOM 2713 N N . ARG A 1 355 ? -0.242 12.842 -21.433 1.00 90.81 355 ARG A N 1
ATOM 2714 C CA . ARG A 1 355 ? 0.578 11.698 -21.876 1.00 90.81 355 ARG A CA 1
ATOM 2715 C C . ARG A 1 355 ? -0.002 11.046 -23.124 1.00 90.81 355 ARG A C 1
ATOM 2717 O O . ARG A 1 355 ? 0.707 10.831 -24.101 1.00 90.81 355 ARG A O 1
ATOM 2724 N N . LYS A 1 356 ? -1.305 10.756 -23.113 1.00 89.81 356 LYS A N 1
ATOM 2725 C CA . LYS A 1 356 ? -1.991 10.117 -24.236 1.00 89.81 356 LYS A CA 1
ATOM 2726 C C . LYS A 1 356 ? -1.922 10.966 -25.503 1.00 89.81 356 LYS A C 1
ATOM 2728 O O . LYS A 1 356 ? -1.591 10.438 -26.556 1.00 89.81 356 LYS A O 1
ATOM 2733 N N . ARG A 1 357 ? -2.158 12.280 -25.404 1.00 90.06 357 ARG A N 1
ATOM 2734 C CA . ARG A 1 357 ? -1.989 13.200 -26.544 1.00 90.06 357 ARG A CA 1
ATOM 2735 C C . ARG A 1 357 ? -0.556 13.192 -27.075 1.00 90.06 357 ARG A C 1
ATOM 2737 O O . ARG A 1 357 ? -0.376 13.186 -28.288 1.00 90.06 357 ARG A O 1
ATOM 2744 N N . ALA A 1 358 ? 0.440 13.170 -26.189 1.00 89.50 358 ALA A N 1
ATOM 2745 C CA . ALA A 1 358 ? 1.845 13.071 -26.577 1.00 89.50 358 ALA A CA 1
ATOM 2746 C C . ALA A 1 358 ? 2.130 11.764 -27.334 1.00 89.50 358 ALA A C 1
ATOM 2748 O O . ALA A 1 358 ? 2.723 11.787 -28.410 1.00 89.50 358 ALA A O 1
ATOM 2749 N N . MET A 1 359 ? 1.652 10.628 -26.815 1.00 88.56 359 MET A N 1
ATOM 2750 C CA . MET A 1 359 ? 1.799 9.316 -27.458 1.00 88.56 359 MET A CA 1
ATOM 2751 C C . MET A 1 359 ? 1.098 9.254 -28.821 1.00 88.56 359 MET A C 1
ATOM 2753 O O . MET A 1 359 ? 1.677 8.743 -29.783 1.00 88.56 359 MET A O 1
ATOM 2757 N N . ASP A 1 360 ? -0.117 9.797 -28.924 1.00 89.31 360 ASP A N 1
ATOM 2758 C CA . ASP A 1 360 ? -0.871 9.872 -30.179 1.00 89.31 360 ASP A CA 1
ATOM 2759 C C . ASP A 1 360 ? -0.112 10.710 -31.224 1.00 89.31 360 ASP A C 1
ATOM 2761 O O . ASP A 1 360 ? -0.024 10.322 -32.391 1.00 89.31 360 ASP A O 1
ATOM 2765 N N . GLU A 1 361 ? 0.499 11.825 -30.810 1.00 93.44 361 GLU A N 1
ATOM 2766 C CA . GLU A 1 361 ? 1.282 12.685 -31.699 1.00 93.44 361 GLU A CA 1
ATOM 2767 C C . GLU A 1 361 ? 2.587 12.025 -32.156 1.00 93.44 361 GLU A C 1
ATOM 2769 O O . GLU A 1 361 ? 2.898 12.037 -33.348 1.00 93.44 361 GLU A O 1
ATOM 2774 N N . VAL A 1 362 ? 3.329 11.384 -31.251 1.00 90.38 362 VAL A N 1
ATOM 2775 C CA . VAL A 1 362 ? 4.539 10.637 -31.628 1.00 90.38 362 VAL A CA 1
ATOM 2776 C C . VAL A 1 362 ? 4.191 9.508 -32.599 1.00 90.38 362 VAL A C 1
ATOM 2778 O O . VAL A 1 362 ? 4.870 9.331 -33.611 1.00 90.38 362 VAL A O 1
ATOM 2781 N N . THR A 1 363 ? 3.084 8.802 -32.357 1.00 87.50 363 THR A N 1
ATOM 2782 C CA . THR A 1 363 ? 2.570 7.763 -33.262 1.00 87.50 363 THR A CA 1
ATOM 2783 C C . THR A 1 363 ? 2.195 8.346 -34.627 1.00 87.50 363 THR A C 1
ATOM 2785 O O . THR A 1 363 ? 2.496 7.754 -35.666 1.00 87.50 363 THR A O 1
ATOM 2788 N N . ARG A 1 364 ? 1.582 9.536 -34.663 1.00 93.69 364 ARG A N 1
ATOM 2789 C CA . ARG A 1 364 ? 1.266 10.253 -35.906 1.00 93.69 364 ARG A CA 1
ATOM 2790 C C . ARG A 1 364 ? 2.530 10.580 -36.703 1.00 93.69 364 ARG A C 1
ATOM 2792 O O . ARG A 1 364 ? 2.575 10.280 -37.895 1.00 93.69 364 ARG A O 1
ATOM 2799 N N . LEU A 1 365 ? 3.547 11.160 -36.063 1.00 92.06 365 LEU A N 1
ATOM 2800 C CA . LEU A 1 365 ? 4.824 11.506 -36.699 1.00 92.06 365 LEU A CA 1
ATOM 2801 C C . LEU A 1 365 ? 5.559 10.260 -37.209 1.00 92.06 365 LEU A C 1
ATOM 2803 O O . LEU A 1 365 ? 6.061 10.256 -38.335 1.00 92.06 365 LEU A O 1
ATOM 2807 N N . PHE A 1 366 ? 5.551 9.183 -36.421 1.00 89.88 366 PHE A N 1
ATOM 2808 C CA . PHE A 1 366 ? 6.115 7.894 -36.812 1.00 89.88 366 PHE A CA 1
ATOM 2809 C C . PHE A 1 366 ? 5.445 7.358 -38.083 1.00 89.88 366 PHE A C 1
ATOM 2811 O O . PHE A 1 366 ? 6.125 7.062 -39.064 1.00 89.88 366 PHE A O 1
ATOM 2818 N N . ASN A 1 367 ? 4.109 7.337 -38.122 1.00 85.94 367 ASN A N 1
ATOM 2819 C CA . ASN A 1 367 ? 3.346 6.901 -39.294 1.00 85.94 367 ASN A CA 1
ATOM 2820 C C . ASN A 1 367 ? 3.610 7.780 -40.530 1.00 85.94 367 ASN A C 1
ATOM 2822 O O . ASN A 1 367 ? 3.657 7.271 -41.651 1.00 85.94 367 ASN A O 1
ATOM 2826 N N . MET A 1 368 ? 3.818 9.091 -40.352 1.00 90.94 368 MET A N 1
ATOM 2827 C CA . MET A 1 368 ? 4.192 9.989 -41.451 1.00 90.94 368 MET A CA 1
ATOM 2828 C C . MET A 1 368 ? 5.555 9.608 -42.044 1.00 90.94 368 MET A C 1
ATOM 2830 O O . MET A 1 368 ? 5.659 9.455 -43.262 1.00 90.94 368 MET A O 1
ATOM 2834 N N . LEU A 1 369 ? 6.575 9.377 -41.211 1.00 88.44 369 LEU A N 1
ATOM 2835 C CA . LEU A 1 369 ? 7.898 8.920 -41.661 1.00 88.44 369 LEU A CA 1
ATOM 2836 C C . LEU A 1 369 ? 7.873 7.507 -42.260 1.00 88.44 369 LEU A C 1
ATOM 2838 O O . LEU A 1 369 ? 8.640 7.194 -43.178 1.00 88.44 369 LEU A O 1
ATOM 2842 N N . GLU A 1 370 ? 7.002 6.635 -41.760 1.00 84.81 370 GLU A N 1
ATOM 2843 C CA . GLU A 1 370 ? 6.849 5.278 -42.277 1.00 84.81 370 GLU A CA 1
ATOM 2844 C C . GLU A 1 370 ? 6.158 5.274 -43.649 1.00 84.81 370 GLU A C 1
ATOM 2846 O O . GLU A 1 370 ? 6.574 4.542 -44.546 1.00 84.81 370 GLU A O 1
ATOM 2851 N N . SER A 1 371 ? 5.189 6.171 -43.866 1.00 83.75 371 SER A N 1
ATOM 2852 C CA . SER A 1 371 ? 4.481 6.326 -45.147 1.00 83.75 371 SER A CA 1
ATOM 2853 C C . SER A 1 371 ? 5.366 6.806 -46.307 1.00 83.75 371 SER A C 1
ATOM 2855 O O . SER A 1 371 ? 5.007 6.636 -47.472 1.00 83.75 371 SER A O 1
ATOM 2857 N N . LEU A 1 372 ? 6.539 7.373 -46.006 1.00 78.50 372 LEU A N 1
ATOM 2858 C CA . LEU A 1 372 ? 7.491 7.886 -46.991 1.00 78.50 372 LEU A CA 1
ATOM 2859 C C . LEU A 1 372 ? 8.397 6.830 -47.640 1.00 78.50 372 LEU A C 1
ATOM 2861 O O . LEU A 1 372 ? 9.299 7.223 -48.391 1.00 78.50 372 LEU A O 1
ATOM 2865 N N . GLN A 1 373 ? 8.185 5.534 -47.378 1.00 66.31 373 GLN A N 1
ATOM 2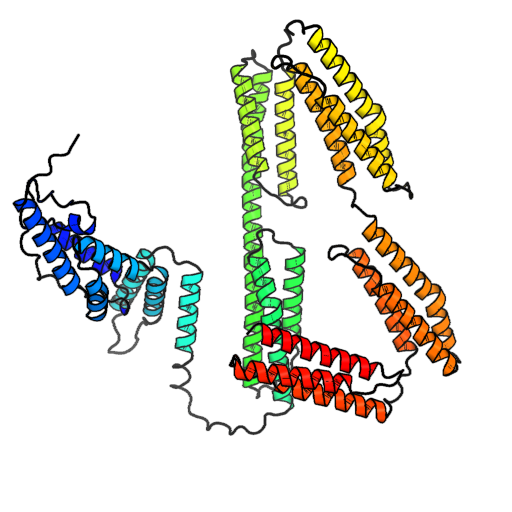866 C CA . GLN A 1 373 ? 9.004 4.470 -47.964 1.00 66.31 373 GLN A CA 1
ATOM 2867 C C . GLN A 1 373 ? 9.257 4.717 -49.468 1.00 66.31 373 GLN A C 1
ATOM 2869 O O . GLN A 1 373 ? 8.317 5.033 -50.208 1.00 66.31 373 GLN A O 1
ATOM 2874 N N . PRO A 1 374 ? 10.523 4.637 -49.925 1.00 58.03 374 PRO A N 1
ATOM 2875 C CA . PRO A 1 374 ? 10.892 4.978 -51.291 1.00 58.03 374 PRO A CA 1
ATOM 2876 C C . PRO A 1 374 ? 10.058 4.171 -52.295 1.00 58.03 374 PRO A C 1
ATOM 2878 O O . PRO A 1 374 ? 10.019 2.945 -52.265 1.00 58.03 374 PRO A O 1
ATOM 2881 N N . THR A 1 375 ? 9.396 4.881 -53.212 1.00 52.44 375 THR A N 1
ATOM 2882 C CA . THR A 1 375 ? 8.484 4.340 -54.239 1.00 52.44 375 THR A CA 1
ATOM 2883 C C . THR A 1 375 ? 9.170 3.461 -55.282 1.00 52.44 375 THR A C 1
ATOM 2885 O O . THR A 1 375 ? 8.496 2.858 -56.119 1.00 52.44 375 THR A O 1
ATOM 2888 N N . ALA A 1 376 ? 10.496 3.337 -55.231 1.00 52.22 376 ALA A N 1
ATOM 2889 C CA . ALA A 1 376 ? 11.212 2.290 -55.935 1.00 52.22 376 ALA A CA 1
ATOM 2890 C C . ALA A 1 376 ? 11.002 0.974 -55.181 1.00 52.22 376 ALA A C 1
ATOM 2892 O O . ALA A 1 376 ? 11.900 0.492 -54.500 1.00 52.22 376 ALA A O 1
ATOM 2893 N N . VAL A 1 377 ? 9.791 0.421 -55.291 1.00 52.28 377 VAL A N 1
ATOM 2894 C CA . VAL A 1 377 ? 9.467 -0.933 -54.848 1.00 52.28 377 VAL A CA 1
ATOM 2895 C C . VAL A 1 377 ? 10.456 -1.852 -55.569 1.00 52.28 377 VAL A C 1
ATOM 2897 O O . VAL A 1 377 ? 10.334 -2.003 -56.791 1.00 52.28 377 VAL A O 1
ATOM 2900 N N . PRO A 1 378 ? 11.463 -2.443 -54.894 1.00 57.97 378 PRO A N 1
ATOM 2901 C CA . PRO A 1 378 ? 12.152 -3.574 -55.490 1.00 57.97 378 PRO A CA 1
ATOM 2902 C C . PRO A 1 378 ? 11.047 -4.571 -55.815 1.00 57.97 378 PRO A C 1
ATOM 2904 O O . PRO A 1 378 ? 10.226 -4.859 -54.948 1.00 57.97 378 PRO A O 1
ATOM 2907 N N . SER A 1 379 ? 10.945 -4.999 -57.076 1.00 71.00 379 SER A N 1
ATOM 2908 C CA . SER A 1 379 ? 9.885 -5.905 -57.519 1.00 71.00 379 SER A CA 1
ATOM 2909 C C . SER A 1 379 ? 9.762 -7.039 -56.506 1.00 71.00 379 SER A C 1
ATOM 2911 O O . SER A 1 379 ? 10.688 -7.848 -56.392 1.00 71.00 379 SER A O 1
ATOM 2913 N N . LEU A 1 380 ? 8.673 -7.024 -55.728 1.00 80.81 380 LEU A N 1
ATOM 2914 C CA . LEU A 1 380 ? 8.471 -7.960 -54.629 1.00 80.81 380 LEU A CA 1
ATOM 2915 C C . LEU A 1 380 ? 8.641 -9.362 -55.188 1.00 80.81 380 LEU A C 1
ATOM 2917 O O . LEU A 1 380 ? 8.155 -9.673 -56.283 1.00 80.81 380 LEU A O 1
ATOM 2921 N N . SER A 1 381 ? 9.341 -10.214 -54.450 1.00 89.69 381 SER A N 1
ATOM 2922 C CA . SER A 1 381 ? 9.414 -11.610 -54.854 1.00 89.69 381 SER A CA 1
ATOM 2923 C C . SER A 1 381 ? 7.990 -12.173 -54.919 1.00 89.69 381 SER A C 1
ATOM 2925 O O . SER A 1 381 ? 7.142 -11.827 -54.097 1.00 89.69 381 SER A O 1
ATOM 2927 N N . ARG A 1 382 ? 7.704 -13.051 -55.883 1.00 90.81 382 ARG A N 1
ATOM 2928 C CA . ARG A 1 382 ? 6.376 -13.677 -56.002 1.00 90.81 382 ARG A CA 1
ATOM 2929 C C . ARG A 1 382 ? 5.927 -14.329 -54.686 1.00 90.81 382 ARG A C 1
ATOM 2931 O O . ARG A 1 382 ? 4.772 -14.214 -54.312 1.00 90.81 382 ARG A O 1
ATOM 2938 N N . ALA A 1 383 ? 6.869 -14.925 -53.955 1.00 93.31 383 ALA A N 1
ATOM 2939 C CA . ALA A 1 383 ? 6.619 -15.517 -52.645 1.00 93.31 383 ALA A CA 1
ATOM 2940 C C . ALA A 1 383 ? 6.203 -14.483 -51.580 1.00 93.31 383 ALA A C 1
ATOM 2942 O O . ALA A 1 383 ? 5.339 -14.768 -50.757 1.00 93.31 383 ALA A O 1
ATOM 2943 N N . GLU A 1 384 ? 6.777 -13.277 -51.612 1.00 93.00 384 GLU A N 1
ATOM 2944 C CA . GLU A 1 384 ? 6.360 -12.181 -50.734 1.00 93.00 384 GLU A CA 1
ATOM 2945 C C . GLU A 1 384 ? 4.961 -11.673 -51.098 1.00 93.00 384 GLU A C 1
ATOM 2947 O O . GLU A 1 384 ? 4.148 -11.446 -50.206 1.00 93.00 384 GLU A O 1
ATOM 2952 N N . GLN A 1 385 ? 4.648 -11.554 -52.392 1.00 93.31 385 GLN A N 1
ATOM 2953 C CA . GLN A 1 385 ? 3.306 -11.176 -52.855 1.00 93.31 385 GLN A CA 1
ATOM 2954 C C . GLN A 1 385 ? 2.249 -12.196 -52.423 1.00 93.31 385 GLN A C 1
ATOM 2956 O O . GLN A 1 385 ? 1.192 -11.806 -51.931 1.00 93.31 385 GLN A O 1
ATOM 2961 N N . ASP A 1 386 ? 2.552 -13.489 -52.553 1.00 94.44 386 ASP A N 1
ATOM 2962 C CA . ASP A 1 386 ? 1.668 -14.567 -52.109 1.00 94.44 386 ASP A CA 1
ATOM 2963 C C . ASP A 1 386 ? 1.450 -14.498 -50.583 1.00 94.44 386 ASP A C 1
ATOM 2965 O O . ASP A 1 386 ? 0.316 -14.594 -50.115 1.00 94.44 386 ASP A O 1
ATOM 2969 N N . ALA A 1 387 ? 2.505 -14.245 -49.796 1.00 95.62 387 ALA A N 1
ATOM 2970 C CA . ALA A 1 387 ? 2.388 -14.057 -48.348 1.00 95.62 387 ALA A CA 1
ATOM 2971 C C . ALA A 1 387 ? 1.547 -12.821 -47.981 1.00 95.62 387 ALA A C 1
ATOM 2973 O O . ALA A 1 387 ? 0.693 -12.902 -47.097 1.00 95.62 387 ALA A O 1
ATOM 2974 N N . ILE A 1 388 ? 1.744 -11.692 -48.671 1.00 94.81 388 ILE A N 1
ATOM 2975 C CA . ILE A 1 388 ? 0.949 -10.471 -48.475 1.00 94.81 388 ILE A CA 1
ATOM 2976 C C . ILE A 1 388 ? -0.526 -10.738 -48.781 1.00 94.81 388 ILE A C 1
ATOM 2978 O O . ILE A 1 388 ? -1.373 -10.364 -47.976 1.00 94.81 388 ILE A O 1
ATOM 2982 N N . ALA A 1 389 ? -0.842 -11.427 -49.880 1.00 95.12 389 ALA A N 1
ATOM 2983 C CA . ALA A 1 389 ? -2.220 -11.747 -50.247 1.00 95.12 389 ALA A CA 1
ATOM 2984 C C . ALA A 1 389 ? -2.924 -12.600 -49.176 1.00 95.12 389 ALA A C 1
ATOM 2986 O O . ALA A 1 389 ? -4.087 -12.354 -48.850 1.00 95.12 389 ALA A O 1
ATOM 2987 N N . VAL A 1 390 ? -2.214 -13.566 -48.578 1.00 96.62 390 VAL A N 1
ATOM 2988 C CA . VAL A 1 390 ? -2.744 -14.364 -47.461 1.00 96.62 390 VAL A CA 1
ATOM 2989 C C . VAL A 1 390 ? -2.998 -13.480 -46.236 1.00 96.62 390 VAL A C 1
ATOM 2991 O O . VAL A 1 390 ? -4.090 -13.530 -45.671 1.00 96.62 390 VAL A O 1
ATOM 2994 N N . ILE A 1 391 ? -2.046 -12.619 -45.859 1.00 96.50 391 ILE A N 1
ATOM 2995 C CA . ILE A 1 391 ? -2.207 -11.694 -44.723 1.00 96.50 391 ILE A CA 1
ATOM 2996 C C . ILE A 1 391 ? -3.391 -10.745 -44.943 1.00 96.5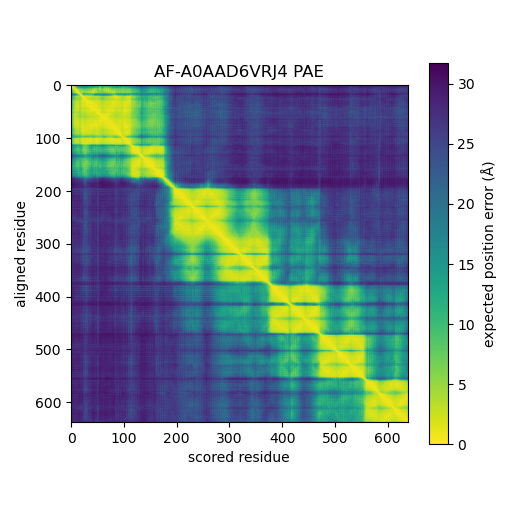0 391 ILE A C 1
ATOM 2998 O O . ILE A 1 391 ? -4.191 -10.538 -44.034 1.00 96.50 391 ILE A O 1
ATOM 3002 N N . GLU A 1 392 ? -3.529 -10.176 -46.141 1.00 96.19 392 GLU A N 1
ATOM 3003 C CA . GLU A 1 392 ? -4.639 -9.280 -46.479 1.00 96.19 392 GLU A CA 1
ATOM 3004 C C . GLU A 1 392 ? -5.990 -10.000 -46.426 1.00 96.19 392 GLU A C 1
ATOM 3006 O O . GLU A 1 392 ? -6.971 -9.421 -45.959 1.00 96.19 392 GLU A O 1
ATOM 3011 N N . SER A 1 393 ? -6.047 -11.273 -46.830 1.00 96.56 393 SER A N 1
ATOM 3012 C CA . SER A 1 393 ? -7.269 -12.074 -46.714 1.00 96.56 393 SER A CA 1
ATOM 3013 C C . SER A 1 393 ? -7.688 -12.303 -45.255 1.00 96.56 393 SER A C 1
ATOM 3015 O O . SER A 1 393 ? -8.870 -12.173 -44.928 1.00 96.56 393 SER A O 1
ATOM 3017 N N . GLU A 1 394 ? -6.731 -12.549 -44.354 1.00 97.38 394 GLU A N 1
ATOM 3018 C CA . GLU A 1 394 ? -6.995 -12.679 -42.916 1.00 97.38 394 GLU A CA 1
ATOM 3019 C C . GLU A 1 394 ? -7.401 -11.335 -42.298 1.00 97.38 394 GLU A C 1
ATOM 3021 O O . GLU A 1 394 ? -8.352 -11.268 -41.520 1.00 97.38 394 GLU A O 1
ATOM 3026 N N . LEU A 1 395 ? -6.758 -10.237 -42.702 1.00 94.44 395 LEU A N 1
ATOM 3027 C CA . LEU A 1 395 ? -7.109 -8.887 -42.258 1.00 94.44 395 LEU A CA 1
ATOM 3028 C C . LEU A 1 395 ? -8.543 -8.513 -42.669 1.00 94.44 395 LEU A C 1
ATOM 3030 O O . LEU A 1 395 ? -9.305 -7.994 -41.851 1.00 94.44 395 LEU A O 1
ATOM 3034 N N . LEU A 1 396 ? -8.956 -8.854 -43.893 1.00 95.25 396 LEU A N 1
ATOM 3035 C CA . LEU A 1 396 ? -10.344 -8.704 -44.333 1.00 95.25 396 LEU A CA 1
ATOM 3036 C C . LEU A 1 396 ? -11.305 -9.600 -43.539 1.00 95.25 396 LEU A C 1
ATOM 3038 O O . LEU A 1 396 ? -12.423 -9.174 -43.254 1.00 95.25 396 LEU A O 1
ATOM 3042 N N . SER A 1 397 ? -10.898 -10.812 -43.153 1.00 96.75 397 SER A N 1
ATOM 3043 C CA . SER A 1 397 ? -11.698 -11.674 -42.271 1.00 96.75 397 SER A CA 1
ATOM 3044 C C . SER A 1 397 ? -11.882 -11.044 -40.885 1.00 96.75 397 SER A C 1
ATOM 3046 O O . SER A 1 397 ? -12.992 -11.041 -40.351 1.00 96.75 397 SER A O 1
ATOM 3048 N N . ILE A 1 398 ? -10.826 -10.462 -40.309 1.00 96.38 398 ILE A N 1
ATOM 3049 C CA . ILE A 1 398 ? -10.890 -9.754 -39.022 1.00 96.38 398 ILE A CA 1
ATOM 3050 C C . ILE A 1 398 ? -11.869 -8.579 -39.115 1.00 96.38 398 ILE A C 1
ATOM 3052 O O . ILE A 1 398 ? -12.771 -8.462 -38.286 1.00 96.38 398 ILE A O 1
ATOM 3056 N N . GLN A 1 399 ? -11.736 -7.747 -40.151 1.00 96.44 399 GLN A N 1
ATOM 3057 C CA . GLN A 1 399 ? -12.555 -6.545 -40.329 1.00 96.44 399 GLN A CA 1
ATOM 3058 C C . GLN A 1 399 ? -14.025 -6.847 -40.634 1.00 96.44 399 GLN A C 1
ATOM 3060 O O . GLN A 1 399 ? -14.904 -6.161 -40.120 1.00 96.44 399 GLN A O 1
ATOM 3065 N N . ASN A 1 400 ? -14.304 -7.855 -41.462 1.00 96.50 400 ASN A N 1
ATOM 3066 C CA . ASN A 1 400 ? -15.664 -8.119 -41.936 1.00 96.50 400 ASN A CA 1
ATOM 3067 C C . ASN A 1 400 ? -16.439 -9.115 -41.064 1.00 96.50 400 ASN A C 1
ATOM 3069 O O . ASN A 1 400 ? -17.667 -9.121 -41.113 1.00 96.50 400 ASN A O 1
ATOM 3073 N N . VAL A 1 401 ? -15.753 -9.960 -40.286 1.00 96.75 401 VAL A N 1
ATOM 3074 C CA . VAL A 1 401 ? -16.393 -11.023 -39.492 1.00 96.75 401 VAL A CA 1
ATOM 3075 C C . VAL A 1 401 ? -16.197 -10.801 -37.997 1.00 96.75 401 VAL A C 1
ATOM 3077 O O . VAL A 1 401 ? -17.179 -10.706 -37.262 1.00 96.75 401 VAL A O 1
ATOM 3080 N N . LEU A 1 402 ? -14.948 -10.694 -37.534 1.00 96.62 402 LEU A N 1
ATOM 3081 C CA . LEU A 1 402 ? -14.651 -10.679 -36.097 1.00 96.62 402 LEU A CA 1
ATOM 3082 C C . LEU A 1 402 ? -14.993 -9.338 -35.447 1.00 96.62 402 LEU A C 1
ATOM 3084 O O . LEU A 1 402 ? -15.676 -9.324 -34.426 1.00 96.62 402 LEU A O 1
ATOM 3088 N N . ALA A 1 403 ? -14.588 -8.217 -36.048 1.00 96.38 403 ALA A N 1
ATOM 3089 C CA . ALA A 1 403 ? -14.856 -6.894 -35.486 1.00 96.38 403 ALA A CA 1
ATOM 3090 C C . ALA A 1 403 ? -16.367 -6.602 -35.336 1.00 96.38 403 ALA A C 1
ATOM 3092 O O . ALA A 1 403 ? -16.780 -6.200 -34.247 1.00 96.38 403 ALA A O 1
ATOM 3093 N N . PRO A 1 404 ? -17.240 -6.874 -36.331 1.00 96.69 404 PRO A N 1
ATOM 3094 C CA . PRO A 1 404 ? -18.683 -6.707 -36.165 1.00 96.69 404 PRO A CA 1
ATOM 3095 C C . PRO A 1 404 ? -19.286 -7.656 -35.126 1.00 96.69 404 PRO A C 1
ATOM 3097 O O . PRO A 1 404 ? -20.216 -7.263 -34.420 1.00 96.69 404 PRO A O 1
ATOM 3100 N N . ALA A 1 405 ? -18.776 -8.886 -35.009 1.00 95.19 405 ALA A N 1
ATOM 3101 C CA . ALA A 1 405 ? -19.249 -9.846 -34.016 1.00 95.19 405 ALA A CA 1
ATOM 3102 C C . ALA A 1 405 ? -18.914 -9.390 -32.587 1.00 95.19 405 ALA A C 1
ATOM 3104 O O . ALA A 1 405 ? -19.799 -9.369 -31.732 1.00 95.19 405 ALA A O 1
ATOM 3105 N N . VAL A 1 406 ? -17.679 -8.932 -32.352 1.00 94.62 406 VAL A N 1
ATOM 3106 C CA . VAL A 1 406 ? -17.250 -8.340 -31.074 1.00 94.62 406 VAL A CA 1
ATOM 3107 C C . VAL A 1 406 ? -18.046 -7.070 -30.769 1.00 94.62 406 VAL A C 1
ATOM 3109 O O . VAL A 1 406 ? -18.603 -6.946 -29.683 1.00 94.62 406 VAL A O 1
ATOM 3112 N N . ALA A 1 407 ? -18.210 -6.165 -31.737 1.00 93.81 407 ALA A N 1
ATOM 3113 C CA . ALA A 1 407 ? -19.003 -4.949 -31.554 1.00 93.81 407 ALA A CA 1
ATOM 3114 C C . ALA A 1 407 ? -20.483 -5.242 -31.255 1.00 93.81 407 ALA A C 1
ATOM 3116 O O . ALA A 1 407 ? -21.117 -4.519 -30.488 1.00 93.81 407 ALA A O 1
ATOM 3117 N N . THR A 1 408 ? -21.048 -6.298 -31.849 1.00 92.94 408 THR A N 1
ATOM 3118 C CA . THR A 1 408 ? -22.419 -6.745 -31.561 1.00 92.94 408 THR A CA 1
ATOM 3119 C C . THR A 1 408 ? -22.520 -7.310 -30.148 1.00 92.94 408 THR A C 1
ATOM 3121 O O . THR A 1 408 ? -23.455 -6.957 -29.434 1.00 92.94 408 THR A O 1
ATOM 3124 N N . PHE A 1 409 ? -21.536 -8.109 -29.724 1.00 90.50 409 PHE A N 1
ATOM 3125 C CA . PHE A 1 409 ? -21.441 -8.642 -28.365 1.00 90.50 409 PHE A CA 1
ATOM 3126 C C . PHE A 1 409 ? -21.288 -7.528 -27.317 1.00 90.50 409 PHE A C 1
ATOM 3128 O O . PHE A 1 409 ? -21.925 -7.565 -26.274 1.00 90.50 409 PHE A O 1
ATOM 3135 N N . LEU A 1 410 ? -20.517 -6.477 -27.599 1.00 89.38 410 LEU A N 1
ATOM 3136 C CA . LEU A 1 410 ? -20.301 -5.366 -26.663 1.00 89.38 410 LEU A CA 1
ATOM 3137 C C . LEU A 1 410 ? -21.510 -4.429 -26.498 1.00 89.38 410 LEU A C 1
ATOM 3139 O O . LEU A 1 410 ? -21.495 -3.562 -25.622 1.00 89.38 410 LEU A O 1
ATOM 3143 N N . ARG A 1 411 ? -22.572 -4.560 -27.307 1.00 90.06 411 ARG A N 1
ATOM 3144 C CA . ARG A 1 411 ? -23.755 -3.697 -27.172 1.00 90.06 411 ARG A CA 1
ATOM 3145 C C . ARG A 1 411 ? -24.567 -4.067 -25.919 1.00 90.06 411 ARG A C 1
ATOM 3147 O O . ARG A 1 411 ? -25.031 -5.199 -25.810 1.00 90.06 411 ARG A O 1
ATOM 3154 N N . PRO A 1 412 ? -24.871 -3.104 -25.028 1.00 71.12 412 PRO A N 1
ATOM 3155 C CA . PRO A 1 412 ? -25.520 -3.361 -23.735 1.00 71.12 412 PRO A CA 1
ATOM 3156 C C . PRO A 1 412 ? -26.990 -3.818 -23.810 1.00 71.12 412 PRO A C 1
ATOM 3158 O O . PRO A 1 412 ? -27.595 -4.083 -22.776 1.00 71.12 412 PRO A O 1
ATOM 3161 N N . SER A 1 413 ? -27.602 -3.901 -25.000 1.00 60.03 413 SER A N 1
ATOM 3162 C CA . SER A 1 413 ? -29.035 -4.207 -25.142 1.00 60.03 413 SER A CA 1
ATOM 3163 C C . SER A 1 413 ? -29.358 -5.691 -25.347 1.00 60.03 413 SER A C 1
ATOM 3165 O O . SER A 1 413 ? -30.535 -6.032 -25.471 1.00 60.03 413 SER A O 1
ATOM 3167 N N . VAL A 1 414 ? -28.358 -6.573 -25.427 1.00 58.53 414 VAL A N 1
ATOM 3168 C CA . VAL A 1 414 ? -28.580 -8.014 -25.604 1.00 58.53 414 VAL A CA 1
ATOM 3169 C C . VAL A 1 414 ? -28.479 -8.683 -24.235 1.00 58.53 414 VAL A C 1
ATOM 3171 O O . VAL A 1 414 ? -27.402 -9.006 -23.749 1.00 58.53 414 VAL A O 1
ATOM 3174 N N . VAL A 1 415 ? -29.633 -8.883 -23.593 1.00 51.84 415 VAL A N 1
ATOM 3175 C CA . VAL A 1 415 ? -29.807 -9.438 -22.228 1.00 51.84 415 VAL A CA 1
ATOM 3176 C C . VAL A 1 415 ? -29.431 -10.936 -22.142 1.00 51.84 415 VAL A C 1
ATOM 3178 O O . VAL A 1 415 ? -29.843 -11.659 -21.243 1.00 51.84 415 VAL A O 1
ATOM 3181 N N . SER A 1 416 ? -28.644 -11.443 -23.088 1.00 57.19 416 SER A N 1
ATOM 3182 C CA . SER A 1 416 ? -28.231 -12.843 -23.152 1.00 57.19 416 SER A CA 1
ATOM 3183 C C . SER A 1 416 ? -26.835 -13.016 -23.741 1.00 57.19 416 SER A C 1
ATOM 3185 O O . SER A 1 416 ? -26.601 -14.008 -24.426 1.00 57.19 416 SER A O 1
ATOM 3187 N N . ASN A 1 417 ? -25.916 -12.076 -23.505 1.00 63.56 417 ASN A N 1
ATOM 3188 C CA . ASN A 1 417 ? -24.503 -12.295 -23.809 1.00 63.56 417 ASN A CA 1
ATOM 3189 C C . ASN A 1 417 ? -23.997 -13.451 -22.947 1.00 63.56 417 ASN A C 1
ATOM 3191 O O . ASN A 1 417 ? -23.631 -13.281 -21.784 1.00 63.56 417 ASN A O 1
ATOM 3195 N N . THR A 1 418 ? -24.051 -14.660 -23.495 1.00 74.62 418 THR A N 1
ATOM 3196 C CA . THR A 1 418 ? -23.643 -15.845 -22.752 1.00 74.62 418 THR A CA 1
ATOM 3197 C C . THR A 1 418 ? -22.119 -15.877 -22.688 1.00 74.62 418 THR A C 1
ATOM 3199 O O . THR A 1 418 ? -21.437 -15.635 -23.680 1.00 74.62 418 THR A O 1
ATOM 3202 N N . GLU A 1 419 ? -21.550 -16.256 -21.544 1.00 79.94 419 GLU A N 1
ATOM 3203 C CA . GLU A 1 419 ? -20.102 -16.511 -21.412 1.00 79.94 419 GLU A CA 1
ATOM 3204 C C . GLU A 1 419 ? -19.594 -17.526 -22.457 1.00 79.94 419 GLU A C 1
ATOM 3206 O O . GLU A 1 419 ? -18.414 -17.583 -22.799 1.00 79.94 419 GLU A O 1
ATOM 3211 N N . LYS A 1 420 ? -20.507 -18.340 -22.998 1.00 85.81 420 LYS A N 1
ATOM 3212 C CA . LYS A 1 420 ? -20.249 -19.205 -24.144 1.00 85.81 420 LYS A CA 1
ATOM 3213 C C . LYS A 1 420 ? -19.879 -18.404 -25.400 1.00 85.81 420 LYS A C 1
ATOM 3215 O O . LYS A 1 420 ? -18.853 -18.705 -25.993 1.00 85.81 420 LYS A O 1
ATOM 3220 N N . GLU A 1 421 ? -20.652 -17.384 -25.769 1.00 90.38 421 GLU A N 1
ATOM 3221 C CA . GLU A 1 421 ? -20.348 -16.508 -26.912 1.00 90.38 421 GLU A CA 1
ATOM 3222 C C . GLU A 1 421 ? -19.025 -15.766 -26.713 1.00 90.38 421 GLU A C 1
ATOM 3224 O O . GLU A 1 421 ? -18.215 -15.699 -27.636 1.00 90.38 421 GLU A O 1
ATOM 3229 N N . ARG A 1 422 ? -18.748 -15.299 -25.486 1.00 89.44 422 ARG A N 1
ATOM 3230 C CA . ARG A 1 422 ? -17.450 -14.701 -25.138 1.00 89.44 422 ARG A CA 1
ATOM 3231 C C . ARG A 1 422 ? -16.297 -15.674 -25.389 1.00 89.44 422 ARG A C 1
ATOM 3233 O O . ARG A 1 422 ? -15.313 -15.315 -26.033 1.00 89.44 422 ARG A O 1
ATOM 3240 N N . ARG A 1 423 ? -16.415 -16.918 -24.906 1.00 89.50 423 ARG A N 1
ATOM 3241 C CA . ARG A 1 423 ? -15.412 -17.975 -25.122 1.00 89.50 423 ARG A CA 1
ATOM 3242 C C . ARG A 1 423 ? -15.253 -18.337 -26.595 1.00 89.50 423 ARG A C 1
ATOM 3244 O O . ARG A 1 423 ? -14.122 -18.505 -27.049 1.00 89.50 423 ARG A O 1
ATOM 3251 N N . ASP A 1 424 ? -16.354 -18.423 -27.333 1.00 94.00 424 ASP A N 1
ATOM 3252 C CA . ASP A 1 424 ? -16.335 -18.714 -28.765 1.00 94.00 424 ASP A CA 1
ATOM 3253 C C . ASP A 1 424 ? -15.618 -17.596 -29.546 1.00 94.00 424 ASP A C 1
ATOM 3255 O O . ASP A 1 424 ? -14.768 -17.898 -30.385 1.00 94.00 424 ASP A O 1
ATOM 3259 N N . LEU A 1 425 ? -15.865 -16.321 -29.216 1.00 95.44 425 LEU A N 1
ATOM 3260 C CA . LEU A 1 425 ? -15.163 -15.173 -29.805 1.00 95.44 425 LEU A CA 1
ATOM 3261 C C . LEU A 1 425 ? -13.669 -15.157 -29.454 1.00 95.44 425 LEU A C 1
ATOM 3263 O O . LEU A 1 425 ? -12.845 -14.988 -30.352 1.00 95.44 425 LEU A O 1
ATOM 3267 N N . ARG A 1 426 ? -13.294 -15.399 -28.187 1.00 94.44 426 ARG A N 1
ATOM 3268 C CA . ARG A 1 426 ? -11.876 -15.508 -27.784 1.00 94.44 426 ARG A CA 1
ATOM 3269 C C . ARG A 1 426 ? -11.149 -16.603 -28.554 1.00 94.44 426 ARG A C 1
ATOM 3271 O O . ARG A 1 426 ? -10.034 -16.386 -29.017 1.00 94.44 426 ARG A O 1
ATOM 3278 N N . ARG A 1 427 ? -11.785 -17.767 -28.718 1.00 96.44 427 ARG A N 1
ATOM 3279 C CA . ARG A 1 427 ? -11.216 -18.871 -29.496 1.00 96.44 427 ARG A CA 1
ATOM 3280 C C . ARG A 1 427 ? -10.980 -18.457 -30.949 1.00 96.44 427 ARG A C 1
ATOM 3282 O O . ARG A 1 427 ? -9.891 -18.693 -31.454 1.00 96.44 427 ARG A O 1
ATOM 3289 N N . LEU A 1 428 ? -11.952 -17.813 -31.599 1.00 97.06 428 LEU A N 1
ATOM 3290 C CA . LEU A 1 428 ? -11.808 -17.363 -32.990 1.00 97.06 428 LEU A CA 1
ATOM 3291 C C . LEU A 1 428 ? -10.704 -16.305 -33.163 1.00 97.06 428 LEU A C 1
ATOM 3293 O O . LEU A 1 428 ? -9.956 -16.348 -34.143 1.00 97.06 428 LEU A O 1
ATOM 3297 N N . LEU A 1 429 ? -10.574 -15.369 -32.216 1.00 96.56 429 LEU A N 1
ATOM 3298 C CA . LEU A 1 429 ? -9.485 -14.384 -32.202 1.00 96.56 429 LEU A CA 1
ATOM 3299 C C . LEU A 1 429 ? -8.124 -15.086 -32.058 1.00 96.56 429 LEU A C 1
ATOM 3301 O O . LEU A 1 429 ? -7.216 -14.848 -32.853 1.00 96.56 429 LEU A O 1
ATOM 3305 N N . PHE A 1 430 ? -8.012 -16.032 -31.125 1.00 96.19 430 PHE A N 1
ATOM 3306 C CA . PHE A 1 430 ? -6.791 -16.807 -30.906 1.00 96.19 430 PHE A CA 1
ATOM 3307 C C . PHE A 1 430 ? -6.404 -17.674 -32.116 1.00 96.19 430 PHE A C 1
ATOM 3309 O O . PHE A 1 430 ? -5.251 -17.660 -32.545 1.00 96.19 430 PHE A O 1
ATOM 3316 N N . GLU A 1 431 ? -7.363 -18.377 -32.724 1.00 97.12 431 GLU A N 1
ATOM 3317 C CA . GLU A 1 431 ? -7.151 -19.137 -33.964 1.00 97.12 431 GLU A CA 1
ATOM 3318 C C . GLU A 1 431 ? -6.664 -18.231 -35.107 1.00 97.12 431 GLU A C 1
ATOM 3320 O O . GLU A 1 431 ? -5.866 -18.648 -35.946 1.00 97.12 431 GLU A O 1
ATOM 3325 N N . THR A 1 432 ? -7.106 -16.972 -35.140 1.00 96.81 432 THR A N 1
ATOM 3326 C CA . THR A 1 432 ? -6.667 -15.998 -36.147 1.00 96.81 432 THR A CA 1
ATOM 3327 C C . THR A 1 432 ? -5.232 -15.527 -35.906 1.00 96.81 432 THR A C 1
ATOM 3329 O O . THR A 1 432 ? -4.461 -15.472 -36.863 1.00 96.81 432 THR A O 1
ATOM 3332 N N . ILE A 1 433 ? -4.825 -15.291 -34.652 1.00 96.38 433 ILE A N 1
ATOM 3333 C CA . ILE A 1 433 ? -3.414 -15.026 -34.308 1.00 96.38 433 ILE A CA 1
ATOM 3334 C C . ILE A 1 433 ? -2.535 -16.207 -34.731 1.00 96.38 433 ILE A C 1
ATOM 3336 O O . ILE A 1 433 ? -1.550 -16.012 -35.436 1.00 96.38 433 ILE A O 1
ATOM 3340 N N . GLN A 1 434 ? -2.935 -17.442 -34.411 1.00 96.00 434 GLN A N 1
ATOM 3341 C CA . GLN A 1 434 ? -2.179 -18.631 -34.815 1.00 96.00 434 GLN A CA 1
ATOM 3342 C C . GLN A 1 434 ? -2.048 -18.762 -36.338 1.00 96.00 434 GLN A C 1
ATOM 3344 O O . GLN A 1 434 ? -0.984 -19.129 -36.840 1.00 96.00 434 GLN A O 1
ATOM 3349 N N . ARG A 1 435 ? -3.111 -18.461 -37.097 1.00 97.06 435 ARG A N 1
ATOM 3350 C CA . ARG A 1 435 ? -3.050 -18.445 -38.568 1.00 97.06 435 ARG A CA 1
ATOM 3351 C C . ARG A 1 435 ? -2.071 -17.394 -39.082 1.00 97.06 435 ARG A C 1
ATOM 3353 O O . ARG A 1 435 ? -1.291 -17.717 -39.971 1.00 97.06 435 ARG A O 1
ATOM 3360 N N . LEU A 1 436 ? -2.069 -16.191 -38.505 1.00 95.31 436 LEU A N 1
ATOM 3361 C CA . LEU A 1 436 ? -1.125 -15.125 -38.854 1.00 95.31 436 LEU A CA 1
ATOM 3362 C C . LEU A 1 436 ? 0.326 -15.494 -38.506 1.00 95.31 436 LEU A C 1
ATOM 3364 O O . LEU A 1 436 ? 1.225 -15.245 -39.311 1.00 95.31 436 LEU A O 1
ATOM 3368 N N . ASP A 1 437 ? 0.563 -16.131 -37.359 1.00 95.12 437 ASP A N 1
ATOM 3369 C CA . ASP A 1 437 ? 1.898 -16.557 -36.917 1.00 95.12 437 ASP A CA 1
ATOM 3370 C C . ASP A 1 437 ? 2.491 -17.664 -37.791 1.00 95.12 437 ASP A C 1
ATOM 3372 O O . ASP A 1 437 ? 3.699 -17.686 -38.042 1.00 95.12 437 ASP A O 1
ATOM 3376 N N . ASN A 1 438 ? 1.641 -18.543 -38.326 1.00 96.00 438 ASN A N 1
ATOM 3377 C CA . ASN A 1 438 ? 2.051 -19.597 -39.252 1.00 96.00 438 ASN A CA 1
ATOM 3378 C C . ASN A 1 438 ? 2.477 -19.066 -40.636 1.00 96.00 438 ASN A C 1
ATOM 3380 O O . ASN A 1 438 ? 3.047 -19.817 -41.431 1.00 96.00 438 ASN A O 1
ATOM 3384 N N . ILE A 1 439 ? 2.243 -17.783 -40.941 1.00 95.19 439 ILE A N 1
ATOM 3385 C CA . ILE A 1 439 ? 2.712 -17.157 -42.181 1.00 95.19 439 ILE A CA 1
ATOM 3386 C C . ILE A 1 439 ? 4.211 -16.864 -42.048 1.00 95.19 439 ILE A C 1
ATOM 3388 O O . ILE A 1 439 ? 4.643 -15.907 -41.393 1.00 95.19 439 ILE A O 1
ATOM 3392 N N . THR A 1 440 ? 5.024 -17.697 -42.699 1.00 92.25 440 THR A N 1
ATOM 3393 C CA . THR A 1 440 ? 6.480 -17.543 -42.735 1.00 92.25 440 THR A CA 1
ATOM 3394 C C . THR A 1 440 ? 6.864 -16.275 -43.494 1.00 92.25 440 THR A C 1
ATOM 3396 O O . THR A 1 440 ? 6.529 -16.133 -44.668 1.00 92.25 440 THR A O 1
ATOM 3399 N N . THR A 1 441 ? 7.606 -15.376 -42.849 1.00 91.06 441 THR A N 1
ATOM 3400 C CA . THR A 1 441 ? 8.154 -14.162 -43.473 1.00 91.06 441 THR A CA 1
ATOM 3401 C C . THR A 1 441 ? 9.680 -14.210 -43.453 1.00 91.06 441 THR A C 1
ATOM 3403 O O . THR A 1 441 ? 10.281 -14.606 -42.455 1.00 91.06 441 THR A O 1
ATOM 3406 N N . GLN A 1 442 ? 10.325 -13.849 -44.566 1.00 90.75 442 GLN A N 1
ATOM 3407 C CA . GLN A 1 442 ? 11.788 -13.763 -44.635 1.00 90.75 442 GLN A CA 1
ATOM 3408 C C . GLN A 1 442 ? 12.279 -12.405 -44.116 1.00 90.75 442 GLN A C 1
ATOM 3410 O O . GLN A 1 442 ? 11.539 -11.423 -44.114 1.00 90.75 442 GLN A O 1
ATOM 3415 N N . SER A 1 443 ? 13.550 -12.321 -43.713 1.00 82.25 443 SER A N 1
ATOM 3416 C CA . SER A 1 443 ? 14.148 -11.091 -43.168 1.00 82.25 443 SER A CA 1
ATOM 3417 C C . SER A 1 443 ? 14.202 -9.917 -44.153 1.00 82.25 443 SER A C 1
ATOM 3419 O O . SER A 1 443 ? 14.398 -8.789 -43.711 1.00 82.25 443 SER A O 1
ATOM 3421 N N . GLY A 1 444 ? 14.016 -10.163 -45.454 1.00 86.56 444 GLY A N 1
ATOM 3422 C CA . GLY A 1 444 ? 13.887 -9.131 -46.487 1.00 86.56 444 GLY A CA 1
ATOM 3423 C C . GLY A 1 444 ? 12.445 -8.738 -46.828 1.00 86.56 444 GLY A C 1
ATOM 3424 O O . GLY A 1 444 ? 12.259 -7.804 -47.596 1.00 86.56 444 GLY A O 1
ATOM 3425 N N . TRP A 1 445 ? 11.431 -9.424 -46.283 1.00 91.88 445 TRP A N 1
ATOM 3426 C CA . TRP A 1 445 ? 10.017 -9.176 -46.598 1.00 91.88 445 TRP A CA 1
ATOM 3427 C C . TRP A 1 445 ? 9.404 -8.154 -45.638 1.00 91.88 445 TRP A C 1
ATOM 3429 O O . TRP A 1 445 ? 8.524 -8.474 -44.831 1.00 91.88 445 TRP A O 1
ATOM 3439 N N . GLU A 1 446 ? 9.922 -6.926 -45.651 1.00 85.06 446 GLU A N 1
ATOM 3440 C CA . GLU A 1 446 ? 9.483 -5.897 -44.703 1.00 85.06 446 GLU A CA 1
ATOM 3441 C C . GLU A 1 446 ? 7.991 -5.589 -44.853 1.00 85.06 446 GLU A C 1
ATOM 3443 O O . GLU A 1 446 ? 7.286 -5.478 -43.850 1.00 85.06 446 GLU A O 1
ATOM 3448 N N . GLN A 1 447 ? 7.481 -5.563 -46.088 1.00 86.38 447 GLN A N 1
ATOM 3449 C CA . GLN A 1 447 ? 6.078 -5.261 -46.345 1.00 86.38 447 GLN A CA 1
ATOM 3450 C C . GLN A 1 447 ? 5.154 -6.357 -45.798 1.00 86.38 447 GLN A C 1
ATOM 3452 O O . GLN A 1 447 ? 4.170 -6.052 -45.120 1.00 86.38 447 GLN A O 1
ATOM 3457 N N . ALA A 1 448 ? 5.490 -7.635 -46.008 1.00 90.56 448 ALA A N 1
ATOM 3458 C CA . ALA A 1 448 ? 4.728 -8.744 -45.430 1.00 90.56 448 ALA A CA 1
ATOM 3459 C C . ALA A 1 448 ? 4.748 -8.706 -43.891 1.00 90.56 448 ALA A C 1
ATOM 3461 O O . ALA A 1 448 ? 3.708 -8.859 -43.251 1.00 90.56 448 ALA A O 1
ATOM 3462 N N . ARG A 1 449 ? 5.906 -8.439 -43.272 1.00 90.44 449 ARG A N 1
ATOM 3463 C CA . ARG A 1 449 ? 6.012 -8.323 -41.806 1.00 90.44 449 ARG A CA 1
ATOM 3464 C C . ARG A 1 449 ? 5.189 -7.166 -41.254 1.00 90.44 449 ARG A C 1
ATOM 3466 O O . ARG A 1 449 ? 4.493 -7.351 -40.258 1.00 90.44 449 ARG A O 1
ATOM 3473 N N . GLN A 1 450 ? 5.237 -6.003 -41.899 1.00 87.31 450 GLN A N 1
ATOM 3474 C CA . GLN A 1 450 ? 4.463 -4.830 -41.501 1.00 87.31 450 GLN A CA 1
ATOM 3475 C C . GLN A 1 450 ? 2.957 -5.111 -41.573 1.00 87.31 450 GLN A C 1
ATOM 3477 O O . GLN A 1 450 ? 2.244 -4.875 -40.597 1.00 87.31 450 GLN A O 1
ATOM 3482 N N . ARG A 1 451 ? 2.475 -5.701 -42.677 1.00 92.06 451 ARG A N 1
ATOM 3483 C CA . ARG A 1 451 ? 1.063 -6.097 -42.817 1.00 92.06 451 ARG A CA 1
ATOM 3484 C C . ARG A 1 451 ? 0.649 -7.135 -41.775 1.00 92.06 451 ARG A C 1
ATOM 3486 O O . ARG A 1 451 ? -0.436 -7.020 -41.212 1.00 92.06 451 ARG A O 1
ATOM 3493 N N . ARG A 1 452 ? 1.518 -8.106 -41.468 1.00 95.69 452 ARG A N 1
ATOM 3494 C CA . ARG A 1 452 ? 1.261 -9.101 -40.417 1.00 95.69 452 ARG A CA 1
ATOM 3495 C C . ARG A 1 452 ? 1.143 -8.446 -39.041 1.00 95.69 452 ARG A C 1
ATOM 3497 O O . ARG A 1 452 ? 0.189 -8.736 -38.332 1.00 95.69 452 ARG A O 1
ATOM 3504 N N . ARG A 1 453 ? 2.065 -7.540 -38.679 1.00 91.12 453 ARG A N 1
ATOM 3505 C CA . ARG A 1 453 ? 2.013 -6.781 -37.412 1.00 91.12 453 ARG A CA 1
ATOM 3506 C C . ARG A 1 453 ? 0.704 -5.998 -37.282 1.00 91.12 453 ARG A C 1
ATOM 3508 O O . ARG A 1 453 ? 0.064 -6.072 -36.241 1.00 91.12 453 ARG A O 1
ATOM 3515 N N . ALA A 1 454 ? 0.275 -5.320 -38.348 1.00 89.44 454 ALA A N 1
ATOM 3516 C CA . ALA A 1 454 ? -0.992 -4.591 -38.360 1.00 89.44 454 ALA A CA 1
ATOM 3517 C C . ALA A 1 454 ? -2.208 -5.515 -38.148 1.00 89.44 454 ALA A C 1
ATOM 3519 O O . ALA A 1 454 ? -3.117 -5.171 -37.395 1.00 89.44 454 ALA A O 1
ATOM 3520 N N . ALA A 1 455 ? -2.213 -6.698 -38.774 1.00 93.44 455 ALA A N 1
ATOM 3521 C CA . ALA A 1 455 ? -3.271 -7.689 -38.581 1.00 93.44 455 ALA A CA 1
ATOM 3522 C C . ALA A 1 455 ? -3.296 -8.236 -37.143 1.00 93.44 455 ALA A C 1
ATOM 3524 O O . ALA A 1 455 ? -4.365 -8.295 -36.542 1.00 93.44 455 ALA A O 1
ATOM 3525 N N . VAL A 1 456 ? -2.134 -8.579 -36.573 1.00 95.50 456 VAL A N 1
ATOM 3526 C CA . VAL A 1 456 ? -2.018 -9.059 -35.183 1.00 95.50 456 VAL A CA 1
ATOM 3527 C C . VAL A 1 456 ? -2.518 -8.000 -34.201 1.00 95.50 456 VAL A C 1
ATOM 3529 O O . VAL A 1 456 ? -3.392 -8.296 -33.392 1.00 95.50 456 VAL A O 1
ATOM 3532 N N . HIS A 1 457 ? -2.073 -6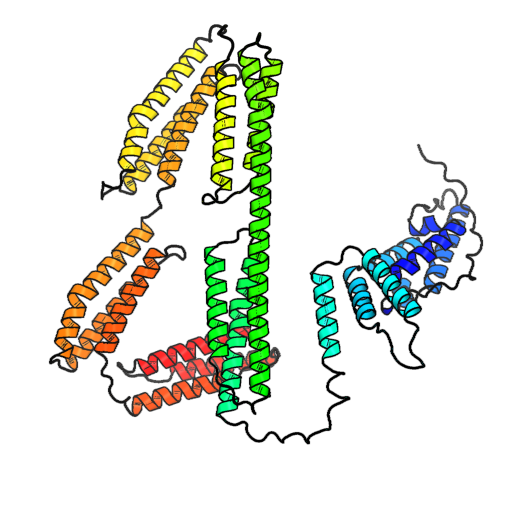.750 -34.346 1.00 90.38 457 HIS A N 1
ATOM 3533 C CA . HIS A 1 457 ? -2.515 -5.645 -33.493 1.00 90.38 457 HIS A CA 1
ATOM 3534 C C . HIS A 1 457 ? -4.037 -5.421 -33.567 1.00 90.38 457 HIS A C 1
ATOM 3536 O O . HIS A 1 457 ? -4.681 -5.125 -32.561 1.00 90.38 457 HIS A O 1
ATOM 3542 N N . ALA A 1 458 ? -4.649 -5.590 -34.745 1.00 93.56 458 ALA A N 1
ATOM 3543 C CA . ALA A 1 458 ? -6.103 -5.512 -34.878 1.00 93.56 458 ALA A CA 1
ATOM 3544 C C . ALA A 1 458 ? -6.822 -6.612 -34.072 1.00 93.56 458 ALA A C 1
ATOM 3546 O O . ALA A 1 458 ? -7.852 -6.339 -33.456 1.00 93.56 458 ALA A O 1
ATOM 3547 N N . VAL A 1 459 ? -6.280 -7.836 -34.036 1.00 96.38 459 VAL A N 1
ATOM 3548 C CA . VAL A 1 459 ? -6.839 -8.933 -33.227 1.00 96.38 459 VAL A CA 1
ATOM 3549 C C . VAL A 1 459 ? -6.638 -8.688 -31.733 1.00 96.38 459 VAL A C 1
ATOM 3551 O O . VAL A 1 459 ? -7.581 -8.857 -30.962 1.00 96.38 459 VAL A O 1
ATOM 3554 N N . GLU A 1 460 ? -5.448 -8.247 -31.325 1.00 93.75 460 GLU A N 1
ATOM 3555 C CA . GLU A 1 460 ? -5.135 -7.930 -29.926 1.00 93.75 460 GLU A CA 1
ATOM 3556 C C . GLU A 1 460 ? -6.031 -6.810 -29.386 1.00 93.75 460 GLU A C 1
ATOM 3558 O O . GLU A 1 460 ? -6.543 -6.911 -28.272 1.00 93.75 460 GLU A O 1
ATOM 3563 N N . SER A 1 461 ? -6.305 -5.783 -30.198 1.00 92.75 461 SER A N 1
ATOM 3564 C CA . SER A 1 461 ? -7.240 -4.711 -29.845 1.00 92.75 461 SER A CA 1
ATOM 3565 C C . SER A 1 461 ? -8.645 -5.252 -29.561 1.00 92.75 461 SER A C 1
ATOM 3567 O O . SER A 1 461 ? -9.252 -4.887 -28.556 1.00 92.75 461 SER A O 1
ATOM 3569 N N . LEU A 1 462 ? -9.159 -6.153 -30.407 1.00 95.88 462 LEU A N 1
ATOM 3570 C CA . LEU A 1 462 ? -10.468 -6.784 -30.196 1.00 95.88 462 LEU A CA 1
ATOM 3571 C C . LEU A 1 462 ? -10.479 -7.688 -28.956 1.00 95.88 462 LEU A C 1
ATOM 3573 O O . LEU A 1 462 ? -11.471 -7.729 -28.230 1.00 95.88 462 LEU A O 1
ATOM 3577 N N . GLN A 1 463 ? -9.381 -8.401 -28.691 1.00 94.88 463 GLN A N 1
ATOM 3578 C CA . GLN A 1 463 ? -9.247 -9.227 -27.494 1.00 94.88 463 GLN A CA 1
ATOM 3579 C C . GLN A 1 463 ? -9.242 -8.367 -26.223 1.00 94.88 463 GLN A C 1
ATOM 3581 O O . GLN A 1 463 ? -9.969 -8.675 -25.282 1.00 94.88 463 GLN A O 1
ATOM 3586 N N . ALA A 1 464 ? -8.511 -7.251 -26.222 1.00 89.69 464 ALA A N 1
ATOM 3587 C CA . ALA A 1 464 ? -8.490 -6.306 -25.111 1.00 89.69 464 ALA A CA 1
ATOM 3588 C C . ALA A 1 464 ? -9.879 -5.704 -24.836 1.00 89.69 464 ALA A C 1
ATOM 3590 O O . ALA A 1 464 ? -10.281 -5.583 -23.679 1.00 89.69 464 ALA A O 1
ATOM 3591 N N . GLU A 1 465 ? -10.647 -5.364 -25.877 1.00 93.19 465 GLU A N 1
ATOM 3592 C CA . GLU A 1 465 ? -12.041 -4.927 -25.720 1.00 93.19 465 GLU A CA 1
ATOM 3593 C C . GLU A 1 465 ? -12.919 -6.010 -25.081 1.00 93.19 465 GLU A C 1
ATOM 3595 O O . GLU A 1 465 ? -13.719 -5.716 -24.191 1.00 93.19 465 GLU A O 1
ATOM 3600 N N . LEU A 1 466 ? -12.740 -7.268 -25.487 1.00 91.12 466 LEU A N 1
ATOM 3601 C CA . LEU A 1 466 ? -13.479 -8.396 -24.931 1.00 91.12 466 LEU A CA 1
ATOM 3602 C C . LEU A 1 466 ? -13.067 -8.714 -23.485 1.00 91.12 466 LEU A C 1
ATOM 3604 O O . LEU A 1 466 ? -13.887 -9.193 -22.702 1.00 91.12 466 LEU A O 1
ATOM 3608 N N . ASP A 1 467 ? -11.808 -8.475 -23.121 1.00 85.38 467 ASP A N 1
ATOM 3609 C CA . ASP A 1 467 ? -11.237 -8.745 -21.798 1.00 85.38 467 ASP A CA 1
ATOM 3610 C C . ASP A 1 467 ? -11.574 -7.653 -20.776 1.00 85.38 467 ASP A C 1
ATOM 3612 O O . ASP A 1 467 ? -11.750 -7.969 -19.602 1.00 85.38 467 ASP A O 1
ATOM 3616 N N . ARG A 1 468 ? -11.783 -6.406 -21.222 1.00 82.69 468 ARG A N 1
ATOM 3617 C CA . ARG A 1 468 ? -12.273 -5.293 -20.384 1.00 82.69 468 ARG A CA 1
ATOM 3618 C C . ARG A 1 468 ? -13.656 -5.533 -19.783 1.00 82.69 468 ARG A C 1
ATOM 3620 O O . ARG A 1 468 ? -14.014 -4.880 -18.807 1.00 82.69 468 ARG A O 1
ATOM 3627 N N . LEU A 1 469 ? -14.445 -6.448 -20.345 1.00 78.12 469 LEU A N 1
ATOM 3628 C CA . LEU A 1 469 ? -15.696 -6.851 -19.717 1.00 78.12 469 LEU A CA 1
ATOM 3629 C C . LEU A 1 469 ? -15.386 -7.623 -18.426 1.00 78.12 469 LEU A C 1
ATOM 3631 O O . LEU A 1 469 ? -14.662 -8.622 -18.494 1.00 78.12 469 LEU A O 1
ATOM 3635 N N . PRO A 1 470 ? -15.951 -7.245 -17.267 1.00 65.19 470 PRO A N 1
ATOM 3636 C CA . PRO A 1 470 ? -15.763 -8.019 -16.045 1.00 65.19 470 PRO A CA 1
ATOM 3637 C C . PRO A 1 470 ? -16.134 -9.483 -16.319 1.00 65.19 470 PRO A C 1
ATOM 3639 O O . PRO A 1 470 ? -17.112 -9.759 -17.021 1.00 65.19 470 PRO A O 1
ATOM 3642 N N . SER A 1 471 ? -15.327 -10.441 -15.850 1.00 61.34 471 SER A N 1
ATOM 3643 C CA . SER A 1 471 ? -15.657 -11.874 -15.876 1.00 61.34 471 SER A CA 1
ATOM 3644 C C . SER A 1 471 ? -16.793 -12.129 -14.887 1.00 61.34 471 SER A C 1
ATOM 3646 O O . SER A 1 471 ? -16.612 -12.662 -13.800 1.00 61.34 471 SER A O 1
ATOM 3648 N N . CYS A 1 472 ? -17.972 -11.629 -15.241 1.00 60.00 472 CYS A N 1
ATOM 3649 C CA . CYS A 1 472 ? -19.124 -11.514 -14.375 1.00 60.00 472 CYS A CA 1
ATOM 3650 C C . CYS A 1 472 ? -20.021 -12.732 -14.572 1.00 60.00 472 CYS A C 1
ATOM 3652 O O . CYS A 1 472 ? -21.137 -12.617 -15.056 1.00 60.00 472 CYS A O 1
ATOM 3654 N N . THR A 1 473 ? -19.514 -13.923 -14.263 1.00 70.31 473 THR A N 1
ATOM 3655 C CA . THR A 1 473 ? -20.389 -15.091 -14.109 1.00 70.31 473 THR A CA 1
ATOM 3656 C C . THR A 1 473 ? -20.660 -15.322 -12.640 1.00 70.31 473 THR A C 1
ATOM 3658 O O . THR A 1 473 ? -21.808 -15.332 -12.227 1.00 70.31 473 THR A O 1
ATOM 3661 N N . GLU A 1 474 ? -19.621 -15.393 -11.817 1.00 80.50 474 GLU A N 1
ATOM 3662 C CA . GLU A 1 474 ? -19.795 -15.781 -10.418 1.00 80.50 474 GLU A CA 1
ATOM 3663 C C . GLU A 1 474 ? -20.349 -14.637 -9.558 1.00 80.50 474 GLU A C 1
ATOM 3665 O O . GLU A 1 474 ? -21.289 -14.854 -8.794 1.00 80.50 474 GLU A O 1
ATOM 3670 N N . GLU A 1 475 ? -19.867 -13.402 -9.752 1.00 85.19 475 GLU A N 1
ATOM 3671 C CA . GLU A 1 475 ? -20.422 -12.230 -9.063 1.00 85.19 475 GLU A CA 1
ATOM 3672 C C . GLU A 1 475 ? -21.875 -11.975 -9.478 1.00 85.19 475 GLU A C 1
ATOM 3674 O O . GLU A 1 475 ? -22.738 -11.760 -8.630 1.00 85.19 475 GLU A O 1
ATOM 3679 N N . GLN A 1 476 ? -22.173 -12.034 -10.778 1.00 82.94 476 GLN A N 1
ATOM 3680 C CA . GLN A 1 476 ? -23.534 -11.854 -11.288 1.00 82.94 476 GLN A CA 1
ATOM 3681 C C . GLN A 1 476 ? -24.472 -12.969 -10.828 1.00 82.94 476 GLN A C 1
ATOM 3683 O O . GLN A 1 476 ? -25.600 -12.673 -10.439 1.00 82.94 476 GLN A O 1
ATOM 3688 N N . ASP A 1 477 ? -24.014 -14.221 -10.795 1.00 87.06 477 ASP A N 1
ATOM 3689 C CA . ASP A 1 477 ? -24.785 -15.342 -10.257 1.00 87.06 477 ASP A CA 1
ATOM 3690 C C . ASP A 1 477 ? -25.037 -15.171 -8.754 1.00 87.06 477 ASP A C 1
ATOM 3692 O O . ASP A 1 477 ? -26.147 -15.429 -8.277 1.00 87.06 477 ASP A O 1
ATOM 3696 N N . ALA A 1 478 ? -24.043 -14.701 -7.994 1.00 90.88 478 ALA A N 1
ATOM 3697 C CA . ALA A 1 478 ? -24.200 -14.377 -6.580 1.00 90.88 478 ALA A CA 1
ATOM 3698 C C . ALA A 1 478 ? -25.215 -13.239 -6.382 1.00 90.88 478 ALA A C 1
ATOM 3700 O O . ALA A 1 478 ? -26.156 -13.385 -5.598 1.00 90.88 478 ALA A O 1
ATOM 3701 N N . ILE A 1 479 ? -25.093 -12.146 -7.144 1.00 89.38 479 ILE A N 1
ATOM 3702 C CA . ILE A 1 479 ? -26.040 -11.022 -7.136 1.00 89.38 479 ILE A CA 1
ATOM 3703 C C . ILE A 1 479 ? -27.448 -11.503 -7.501 1.00 89.38 479 ILE A C 1
ATOM 3705 O O . ILE A 1 479 ? -28.408 -11.127 -6.832 1.00 89.38 479 ILE A O 1
ATOM 3709 N N . ALA A 1 480 ? -27.594 -12.363 -8.510 1.00 89.88 480 ALA A N 1
ATOM 3710 C CA . ALA A 1 480 ? -28.882 -12.899 -8.936 1.00 89.88 480 ALA A CA 1
ATOM 3711 C C . ALA A 1 480 ? -29.525 -13.784 -7.855 1.00 89.88 480 ALA A C 1
ATOM 3713 O O . ALA A 1 480 ? -30.717 -13.640 -7.576 1.00 89.88 480 ALA A O 1
ATOM 3714 N N . LYS A 1 481 ? -28.746 -14.652 -7.193 1.00 94.00 481 LYS A N 1
ATOM 3715 C CA . LYS A 1 481 ? -29.214 -15.463 -6.052 1.00 94.00 481 LYS A CA 1
ATOM 3716 C C . LYS A 1 481 ? -29.662 -14.581 -4.884 1.00 94.00 481 LYS A C 1
ATOM 3718 O O . LYS A 1 481 ? -30.749 -14.792 -4.344 1.00 94.00 481 LYS A O 1
ATOM 3723 N N . ILE A 1 482 ? -28.873 -13.561 -4.541 1.00 96.06 482 ILE A N 1
ATOM 3724 C CA . ILE A 1 482 ? -29.204 -12.594 -3.486 1.00 96.06 482 ILE A CA 1
ATOM 3725 C C . ILE A 1 482 ? -30.472 -11.814 -3.846 1.00 96.06 482 ILE A C 1
ATOM 3727 O O . ILE A 1 482 ? -31.370 -11.687 -3.016 1.00 96.06 482 ILE A O 1
ATOM 3731 N N . ALA A 1 483 ? -30.586 -11.322 -5.081 1.00 93.19 483 ALA A N 1
ATOM 3732 C CA . ALA A 1 483 ? -31.750 -10.575 -5.549 1.00 93.19 483 ALA A CA 1
ATOM 3733 C C . ALA A 1 483 ? -33.023 -11.436 -5.552 1.00 93.19 483 ALA A C 1
ATOM 3735 O O . ALA A 1 483 ? -34.089 -10.957 -5.162 1.00 93.19 483 ALA A O 1
ATOM 3736 N N . ALA A 1 484 ? -32.918 -12.714 -5.928 1.00 94.62 484 ALA A N 1
ATOM 3737 C CA . ALA A 1 484 ? -34.029 -13.657 -5.874 1.00 94.62 484 ALA A CA 1
ATOM 3738 C C . ALA A 1 484 ? -34.510 -13.894 -4.433 1.00 94.62 484 ALA A C 1
ATOM 3740 O O . ALA A 1 484 ? -35.715 -13.847 -4.177 1.00 94.62 484 ALA A O 1
ATOM 3741 N N . GLU A 1 485 ? -33.599 -14.095 -3.474 1.00 97.12 485 GLU A N 1
ATOM 3742 C CA . GLU A 1 485 ? -33.979 -14.215 -2.060 1.00 97.12 485 GLU A CA 1
ATOM 3743 C C . GLU A 1 485 ? -34.526 -12.898 -1.498 1.00 97.12 485 GLU A C 1
ATOM 3745 O O . GLU A 1 485 ? -35.570 -12.914 -0.848 1.00 97.12 485 GLU A O 1
ATOM 3750 N N . LYS A 1 486 ? -33.915 -11.749 -1.812 1.00 94.56 486 LYS A N 1
ATOM 3751 C CA . LYS A 1 486 ? -34.426 -10.423 -1.425 1.00 94.56 486 LYS A CA 1
ATOM 3752 C C . LYS A 1 486 ? -35.849 -10.199 -1.940 1.00 94.56 486 LYS A C 1
ATOM 3754 O O . LYS A 1 486 ? -36.709 -9.737 -1.194 1.00 94.56 486 LYS A O 1
ATOM 3759 N N . SER A 1 487 ? -36.127 -10.586 -3.185 1.00 95.44 487 SER A N 1
ATOM 3760 C CA . SER A 1 487 ? -37.468 -10.514 -3.767 1.00 95.44 487 SER A CA 1
ATOM 3761 C C . SER A 1 487 ? -38.465 -11.416 -3.031 1.00 95.44 487 SER A C 1
ATOM 3763 O O . SER A 1 487 ? -39.584 -10.985 -2.754 1.00 95.44 487 SER A O 1
ATOM 3765 N N . LYS A 1 488 ? -38.075 -12.640 -2.639 1.00 96.00 488 LYS A N 1
ATOM 3766 C CA . LYS A 1 488 ? -38.919 -13.505 -1.790 1.00 96.00 488 LYS A CA 1
ATOM 3767 C C . LYS A 1 488 ? -39.181 -12.872 -0.425 1.00 96.00 488 LYS A C 1
ATOM 3769 O O . LYS A 1 488 ? -40.318 -12.899 0.037 1.00 96.00 488 LYS A O 1
ATOM 3774 N N . ILE A 1 489 ? -38.167 -12.267 0.196 1.00 95.44 489 ILE A N 1
ATOM 3775 C CA . ILE A 1 489 ? -38.313 -11.564 1.477 1.00 95.44 489 ILE A CA 1
ATOM 3776 C C . ILE A 1 489 ? -39.355 -10.453 1.353 1.00 95.44 489 ILE A C 1
ATOM 3778 O O . ILE A 1 489 ? -40.319 -10.431 2.115 1.00 95.44 489 ILE A O 1
ATOM 3782 N N . GLN A 1 490 ? -39.221 -9.598 0.340 1.00 95.12 490 GLN A N 1
ATOM 3783 C CA . GLN A 1 490 ? -40.117 -8.464 0.125 1.00 95.12 490 GLN A CA 1
ATOM 3784 C C . GLN A 1 490 ? -41.542 -8.879 -0.253 1.00 95.12 490 GLN A C 1
ATOM 3786 O O . GLN A 1 490 ? -42.502 -8.307 0.253 1.00 95.12 490 GLN A O 1
ATOM 3791 N N . ASN A 1 491 ? -41.695 -9.873 -1.128 1.00 95.50 491 ASN A N 1
ATOM 3792 C CA . ASN A 1 491 ? -43.001 -10.219 -1.692 1.00 95.50 491 ASN A CA 1
ATOM 3793 C C . ASN A 1 491 ? -43.762 -11.276 -0.884 1.00 95.50 491 ASN A C 1
ATOM 3795 O O . ASN A 1 491 ? -44.983 -11.354 -0.991 1.00 95.50 491 ASN A O 1
ATOM 3799 N N . VAL A 1 492 ? -43.064 -12.101 -0.097 1.00 95.75 492 VAL A N 1
ATOM 3800 C CA . VAL A 1 492 ? -43.671 -13.211 0.654 1.00 95.75 492 VAL A CA 1
ATOM 3801 C C . VAL A 1 492 ? -43.582 -12.975 2.155 1.00 95.75 492 VAL A C 1
ATOM 3803 O O . VAL A 1 492 ? -44.596 -13.078 2.845 1.00 95.75 492 VAL A O 1
ATOM 3806 N N . TYR A 1 493 ? -42.399 -12.642 2.678 1.00 93.62 493 TYR A N 1
ATOM 3807 C CA . TYR A 1 493 ? -42.204 -12.573 4.129 1.00 93.62 493 TYR A CA 1
ATOM 3808 C C . TYR A 1 493 ? -42.709 -11.259 4.724 1.00 93.62 493 TYR A C 1
ATOM 3810 O O . TYR A 1 493 ? -43.436 -11.309 5.711 1.00 93.62 493 TYR A O 1
ATOM 3818 N N . VAL A 1 494 ? -42.433 -10.103 4.111 1.00 92.25 494 VAL A N 1
ATOM 3819 C CA . VAL A 1 494 ? -42.927 -8.803 4.613 1.00 92.25 494 VAL A CA 1
ATOM 3820 C C . VAL A 1 494 ? -44.462 -8.791 4.769 1.00 92.25 494 VAL A C 1
ATOM 3822 O O . VAL A 1 494 ? -44.936 -8.441 5.855 1.00 92.25 494 VAL A O 1
ATOM 3825 N N . PRO A 1 495 ? -45.276 -9.224 3.780 1.00 94.44 495 PRO A N 1
ATOM 3826 C CA . PRO A 1 495 ? -46.729 -9.268 3.950 1.00 94.44 495 PRO A CA 1
ATOM 3827 C C . PRO A 1 495 ? -47.175 -10.254 5.034 1.00 94.44 495 PRO A C 1
ATOM 3829 O O . PRO A 1 495 ? -48.102 -9.953 5.783 1.00 94.44 495 PRO A O 1
ATOM 3832 N N . ALA A 1 496 ? -46.505 -11.406 5.152 1.00 90.50 496 ALA A N 1
ATOM 3833 C CA . ALA A 1 496 ? -46.822 -12.405 6.170 1.00 90.50 496 ALA A CA 1
ATOM 3834 C C . ALA A 1 496 ? -46.551 -11.883 7.591 1.00 90.50 496 ALA A C 1
ATOM 3836 O O . ALA A 1 496 ? -47.376 -12.074 8.482 1.00 90.50 496 ALA A O 1
ATOM 3837 N N . VAL A 1 497 ? -45.445 -11.161 7.788 1.00 90.75 497 VAL A N 1
ATOM 3838 C CA . VAL A 1 497 ? -45.110 -10.498 9.058 1.00 90.75 497 VAL A CA 1
ATOM 3839 C C . VAL A 1 497 ? -46.080 -9.359 9.365 1.00 90.75 497 VAL A C 1
ATOM 3841 O O . VAL A 1 497 ? -46.567 -9.240 10.485 1.00 90.75 497 VAL A O 1
ATOM 3844 N N . THR A 1 498 ? -46.443 -8.560 8.362 1.00 89.81 498 THR A N 1
ATOM 3845 C CA . THR A 1 498 ? -47.420 -7.471 8.535 1.00 89.81 498 THR A CA 1
ATOM 3846 C C . THR A 1 498 ? -48.791 -8.013 8.951 1.00 89.81 498 THR A C 1
ATOM 3848 O O . THR A 1 498 ? -49.423 -7.480 9.861 1.00 89.81 498 THR A O 1
ATOM 3851 N N . ALA A 1 499 ? -49.243 -9.105 8.323 1.00 88.94 499 ALA A N 1
ATOM 3852 C CA . ALA A 1 499 ? -50.474 -9.791 8.707 1.00 88.94 499 ALA A CA 1
ATOM 3853 C C . ALA A 1 499 ? -50.372 -10.410 10.112 1.00 88.94 499 ALA A C 1
ATOM 3855 O O . ALA A 1 499 ? -51.341 -10.370 10.871 1.00 88.94 499 ALA A O 1
ATOM 3856 N N . PHE A 1 500 ? -49.195 -10.934 10.472 1.00 87.00 500 PHE A N 1
ATOM 3857 C CA . PHE A 1 500 ? -48.921 -11.481 11.797 1.00 87.00 500 PHE A CA 1
ATOM 3858 C C . PHE A 1 500 ? -49.098 -10.430 12.900 1.00 87.00 500 PHE A C 1
ATOM 3860 O O . PHE A 1 500 ? -49.849 -10.658 13.850 1.00 87.00 500 PHE A O 1
ATOM 3867 N N . MET A 1 501 ? -48.497 -9.249 12.729 1.00 82.81 501 MET A N 1
ATOM 3868 C CA . MET A 1 501 ? -48.575 -8.150 13.701 1.00 82.81 501 MET A CA 1
ATOM 3869 C C . MET A 1 501 ? -50.007 -7.672 13.970 1.00 82.81 501 MET A C 1
ATOM 3871 O O . MET A 1 501 ? -50.262 -7.052 15.000 1.00 82.81 501 MET A O 1
ATOM 3875 N N . ALA A 1 502 ? -50.952 -7.969 13.073 1.00 84.81 502 ALA A N 1
ATOM 3876 C CA . ALA A 1 502 ? -52.340 -7.574 13.239 1.00 84.81 502 ALA A CA 1
ATOM 3877 C C . ALA A 1 502 ? -53.128 -8.473 14.209 1.00 84.81 502 ALA A C 1
ATOM 3879 O O . ALA A 1 502 ? -53.938 -7.928 14.949 1.00 84.81 502 ALA A O 1
ATOM 3880 N N . ASN A 1 503 ? -52.960 -9.807 14.198 1.00 80.19 503 ASN A N 1
ATOM 3881 C CA . ASN A 1 503 ? -53.879 -10.725 14.910 1.00 80.19 503 ASN A CA 1
ATOM 3882 C C . ASN A 1 503 ? -53.329 -12.138 15.225 1.00 80.19 503 ASN A C 1
ATOM 3884 O O . ASN A 1 503 ? -54.114 -13.052 15.489 1.00 80.19 503 ASN A O 1
ATOM 3888 N N . ALA A 1 504 ? -52.022 -12.379 15.156 1.00 76.06 504 ALA A N 1
ATOM 3889 C CA . ALA A 1 504 ? -51.531 -13.755 15.106 1.00 76.06 504 ALA A CA 1
ATOM 3890 C C . ALA A 1 504 ? -51.307 -14.459 16.450 1.00 76.06 504 ALA A C 1
ATOM 3892 O O . ALA A 1 504 ? -51.087 -13.868 17.508 1.00 76.06 504 ALA A O 1
ATOM 3893 N N . THR A 1 505 ? -51.331 -15.787 16.357 1.00 84.25 505 THR A N 1
ATOM 3894 C CA . THR A 1 505 ? -51.086 -16.715 17.459 1.00 84.25 505 THR A CA 1
ATOM 3895 C C . THR A 1 505 ? -49.592 -16.977 17.662 1.00 84.25 505 THR A C 1
ATOM 3897 O O . THR A 1 505 ? -48.790 -16.946 16.729 1.00 84.25 505 THR A O 1
ATOM 3900 N N . GLU A 1 506 ? -49.211 -17.348 18.884 1.00 80.00 506 GLU A N 1
ATOM 3901 C CA . GLU A 1 506 ? -47.842 -17.749 19.252 1.00 80.00 506 GLU A CA 1
ATOM 3902 C C . GLU A 1 506 ? -47.240 -18.817 18.311 1.00 80.00 506 GLU A C 1
ATOM 3904 O O . GLU A 1 506 ? -46.053 -18.808 17.991 1.00 80.00 506 GLU A O 1
ATOM 3909 N N . ARG A 1 507 ? -48.077 -19.729 17.803 1.00 85.12 507 ARG A N 1
ATOM 3910 C CA . ARG A 1 507 ? -47.650 -20.795 16.888 1.00 85.12 507 ARG A CA 1
ATOM 3911 C C . ARG A 1 507 ? -47.249 -20.269 15.509 1.00 85.12 507 ARG A C 1
ATOM 3913 O O . ARG A 1 507 ? -46.349 -20.824 14.882 1.00 85.12 507 ARG A O 1
ATOM 3920 N N . GLU A 1 508 ? -47.922 -19.231 15.022 1.00 86.00 508 GLU A N 1
ATOM 3921 C CA . GLU A 1 508 ? -47.576 -18.570 13.758 1.00 86.00 508 GLU A CA 1
ATOM 3922 C C . GLU A 1 508 ? -46.290 -17.762 13.901 1.00 86.00 508 GLU A C 1
ATOM 3924 O O . GLU A 1 508 ? -45.492 -17.733 12.965 1.00 86.00 508 GLU A O 1
ATOM 3929 N N . ARG A 1 509 ? -46.038 -17.217 15.100 1.00 83.62 509 ARG A N 1
ATOM 3930 C CA . ARG A 1 509 ? -44.790 -16.525 15.428 1.00 83.62 509 ARG A CA 1
ATOM 3931 C C . ARG A 1 509 ? -43.588 -17.429 15.210 1.00 83.62 509 ARG A C 1
ATOM 3933 O O . ARG A 1 509 ? -42.714 -17.099 14.418 1.00 83.62 509 ARG A O 1
ATOM 3940 N N . MET A 1 510 ? -43.585 -18.599 15.855 1.00 81.31 510 MET A N 1
ATOM 3941 C CA . MET A 1 510 ? -42.472 -19.549 15.747 1.00 81.31 510 MET A CA 1
ATOM 3942 C C . MET A 1 510 ? -42.212 -19.977 14.300 1.00 81.31 510 MET A C 1
ATOM 3944 O O . MET A 1 510 ? -41.064 -20.006 13.867 1.00 81.31 510 MET A O 1
ATOM 3948 N N . ARG A 1 511 ? -43.274 -20.225 13.522 1.00 88.81 511 ARG A N 1
ATOM 3949 C CA . ARG A 1 511 ? -43.144 -20.580 12.101 1.00 88.81 511 ARG A CA 1
ATOM 3950 C C . ARG A 1 511 ? -42.513 -19.463 11.275 1.00 88.81 511 ARG A C 1
ATOM 3952 O O . ARG A 1 511 ? -41.654 -19.740 10.446 1.00 88.81 511 ARG A O 1
ATOM 3959 N N . LEU A 1 512 ? -42.928 -18.211 11.479 1.00 90.81 512 LEU A N 1
ATOM 3960 C CA . LEU A 1 512 ? -42.335 -17.078 10.766 1.00 90.81 512 LEU A CA 1
ATOM 3961 C C . LEU A 1 512 ? -40.875 -16.866 11.168 1.00 90.81 512 LEU A C 1
ATOM 3963 O O . LEU A 1 512 ? -40.037 -16.641 10.300 1.00 90.81 512 LEU A O 1
ATOM 3967 N N . THR A 1 513 ? -40.552 -17.013 12.454 1.00 88.38 513 THR A N 1
ATOM 3968 C CA . THR A 1 513 ? -39.170 -16.958 12.937 1.00 88.38 513 THR A CA 1
ATOM 3969 C C . THR A 1 513 ? -38.297 -18.022 12.263 1.00 88.38 513 THR A C 1
ATOM 3971 O O . THR A 1 513 ? -37.237 -17.680 11.744 1.00 88.38 513 THR A O 1
ATOM 3974 N N . GLU A 1 514 ? -38.746 -19.280 12.192 1.00 88.88 514 GLU A N 1
ATOM 3975 C CA . GLU A 1 514 ? -38.030 -20.365 11.497 1.00 88.88 514 GLU A CA 1
ATOM 3976 C C . GLU A 1 514 ? -37.809 -20.061 10.006 1.00 88.88 514 GLU A C 1
ATOM 3978 O O . GLU A 1 514 ? -36.706 -20.240 9.488 1.00 88.88 514 GLU A O 1
ATOM 3983 N N . VAL A 1 515 ? -38.831 -19.549 9.311 1.00 94.00 515 VAL A N 1
ATOM 3984 C CA . VAL A 1 515 ? -38.731 -19.198 7.884 1.00 94.00 515 VAL A CA 1
ATOM 3985 C C . VAL A 1 515 ? -37.722 -18.070 7.647 1.00 94.00 515 VAL A C 1
ATOM 3987 O O . VAL A 1 515 ? -36.941 -18.141 6.692 1.00 94.00 515 VAL A O 1
ATOM 3990 N N . LEU A 1 516 ? -37.704 -17.052 8.513 1.00 93.88 516 LEU A N 1
ATOM 3991 C CA . LEU A 1 516 ? -36.734 -15.958 8.439 1.00 93.88 516 LEU A CA 1
ATOM 3992 C C . LEU A 1 516 ? -35.309 -16.434 8.748 1.00 93.88 516 LEU A C 1
ATOM 3994 O O . LEU A 1 516 ? -34.380 -16.020 8.059 1.00 93.88 516 LEU A O 1
ATOM 3998 N N . PHE A 1 517 ? -35.126 -17.347 9.709 1.00 90.12 517 PHE A N 1
ATOM 3999 C CA . PHE A 1 517 ? -33.820 -17.975 9.948 1.00 90.12 517 PHE A CA 1
ATOM 4000 C C . PHE A 1 517 ? -33.321 -18.733 8.720 1.00 90.12 517 PHE A C 1
ATOM 4002 O O . PHE A 1 517 ? -32.199 -18.503 8.278 1.00 90.12 517 PHE A O 1
ATOM 4009 N N . GLY A 1 518 ? -34.179 -19.539 8.092 1.00 93.12 518 GLY A N 1
ATOM 4010 C CA . GLY A 1 518 ? -33.817 -20.216 6.849 1.00 93.12 518 GLY A CA 1
ATOM 4011 C C . GLY A 1 518 ? -33.490 -19.245 5.705 1.00 93.12 518 GLY A C 1
ATOM 4012 O O . GLY A 1 518 ? -32.726 -19.591 4.808 1.00 93.12 518 GLY A O 1
ATOM 4013 N N . ALA A 1 519 ? -34.055 -18.031 5.697 1.00 94.25 519 ALA A N 1
ATOM 4014 C CA . ALA A 1 519 ? -33.686 -16.997 4.727 1.00 94.25 519 ALA A CA 1
ATOM 4015 C C . ALA A 1 519 ? -32.278 -16.435 4.974 1.00 94.25 519 ALA A C 1
ATOM 4017 O O . ALA A 1 519 ? -31.540 -16.254 4.009 1.00 94.25 519 ALA A O 1
ATOM 4018 N N . LEU A 1 520 ? -31.887 -16.219 6.236 1.00 94.31 520 LEU A N 1
ATOM 4019 C CA . LEU A 1 520 ? -30.514 -15.835 6.585 1.00 94.31 520 LEU A CA 1
ATOM 4020 C C . LEU A 1 520 ? -29.513 -16.917 6.176 1.00 94.31 520 LEU A C 1
ATOM 4022 O O . LEU A 1 520 ? -28.543 -16.605 5.499 1.00 94.31 520 LEU A O 1
ATOM 4026 N N . GLU A 1 521 ? -29.795 -18.188 6.474 1.00 92.00 521 GLU A N 1
ATOM 4027 C CA . GLU A 1 521 ? -28.914 -19.302 6.091 1.00 92.00 521 GLU A CA 1
ATOM 4028 C C . GLU A 1 521 ? -28.713 -19.389 4.572 1.00 92.00 521 GLU A C 1
ATOM 4030 O O . GLU A 1 521 ? -27.598 -19.599 4.099 1.00 92.00 521 GLU A O 1
ATOM 4035 N N . ARG A 1 522 ? -29.775 -19.178 3.781 1.00 96.62 522 ARG A N 1
ATOM 4036 C CA . ARG A 1 522 ? -29.665 -19.148 2.313 1.00 96.62 522 ARG A CA 1
ATOM 4037 C C . ARG A 1 522 ? -28.867 -17.951 1.801 1.00 96.62 522 ARG A C 1
ATOM 4039 O O . ARG A 1 522 ? -28.199 -18.088 0.781 1.00 96.62 522 ARG A O 1
ATOM 4046 N N . LEU A 1 523 ? -28.946 -16.799 2.469 1.00 95.75 523 LEU A N 1
ATOM 4047 C CA . LEU A 1 523 ? -28.139 -15.621 2.136 1.00 95.75 523 LEU A CA 1
ATOM 4048 C C . LEU A 1 523 ? -26.663 -15.820 2.514 1.00 95.75 523 LEU A C 1
ATOM 4050 O O . LEU A 1 523 ? -25.791 -15.413 1.747 1.00 95.75 523 LEU A O 1
ATOM 4054 N N . ASP A 1 524 ? -26.381 -16.466 3.645 1.00 93.69 524 ASP A N 1
ATOM 4055 C CA . ASP A 1 524 ? -25.020 -16.767 4.107 1.00 93.69 524 ASP A CA 1
ATOM 4056 C C . ASP A 1 524 ? -24.349 -17.868 3.276 1.00 93.69 524 ASP A C 1
ATOM 4058 O O . ASP A 1 524 ? -23.142 -17.816 3.053 1.00 93.69 524 ASP A O 1
ATOM 4062 N N . ALA A 1 525 ? -25.126 -18.815 2.740 1.00 93.88 525 ALA A N 1
ATOM 4063 C CA . ALA A 1 525 ? -24.642 -19.846 1.820 1.00 93.88 525 ALA A CA 1
ATOM 4064 C C . ALA A 1 525 ? -24.199 -19.301 0.446 1.00 93.88 525 ALA A C 1
ATOM 4066 O O . ALA A 1 525 ? -23.640 -20.047 -0.359 1.00 93.88 525 ALA A O 1
ATOM 4067 N N . VAL A 1 526 ? -24.456 -18.022 0.141 1.00 94.75 526 VAL A N 1
ATOM 4068 C CA . VAL A 1 526 ? -23.903 -17.376 -1.054 1.00 94.75 526 VAL A CA 1
ATOM 4069 C C . VAL A 1 526 ? -22.447 -17.002 -0.773 1.00 94.75 526 VAL A C 1
ATOM 4071 O O . VAL A 1 526 ? -22.170 -16.027 -0.070 1.00 94.75 526 VAL A O 1
ATOM 4074 N N . GLU A 1 527 ? -21.524 -17.781 -1.337 1.00 91.44 527 GLU A N 1
ATOM 4075 C CA . GLU A 1 527 ? -20.088 -17.493 -1.322 1.00 91.44 527 GLU A CA 1
ATOM 4076 C C . GLU A 1 527 ? -19.807 -16.172 -2.051 1.00 91.44 527 GLU A C 1
ATOM 4078 O O . GLU A 1 527 ? -20.314 -15.938 -3.149 1.00 91.44 527 GLU A O 1
ATOM 4083 N N . LEU A 1 528 ? -19.028 -15.291 -1.418 1.00 89.38 528 LEU A N 1
ATOM 4084 C CA . LEU A 1 528 ? -18.660 -13.983 -1.958 1.00 89.38 528 LEU A CA 1
ATOM 4085 C C . LEU A 1 528 ? -17.143 -13.819 -1.920 1.00 89.38 528 LEU A C 1
ATOM 4087 O O . LEU A 1 528 ? -16.538 -13.967 -0.856 1.00 89.38 528 LEU A O 1
ATOM 4091 N N . GLU A 1 529 ? -16.540 -13.441 -3.046 1.00 85.62 529 GLU A N 1
ATOM 4092 C CA . GLU A 1 529 ? -15.134 -13.038 -3.076 1.00 85.62 529 GLU A CA 1
ATOM 4093 C C . GLU A 1 529 ? -14.939 -11.634 -2.477 1.00 85.62 529 GLU A C 1
ATOM 4095 O O . GLU A 1 529 ? -15.829 -10.778 -2.505 1.00 85.62 529 GLU A O 1
ATOM 4100 N N . SER A 1 530 ? -13.738 -11.366 -1.958 1.00 79.44 530 SER A N 1
ATOM 4101 C CA . SER A 1 530 ? -13.391 -10.096 -1.300 1.00 79.44 530 SER A CA 1
ATOM 4102 C C . SER A 1 530 ? -13.508 -8.864 -2.206 1.00 79.44 530 SER A C 1
ATOM 4104 O O . SER A 1 530 ? -13.658 -7.761 -1.687 1.00 79.44 530 SER A O 1
ATOM 4106 N N . LYS A 1 531 ? -13.475 -9.051 -3.530 1.00 81.75 531 LYS A N 1
ATOM 4107 C CA . LYS A 1 531 ? -13.568 -7.999 -4.557 1.00 81.75 531 LYS A CA 1
ATOM 4108 C C . LYS A 1 531 ? -14.992 -7.732 -5.076 1.00 81.75 531 LYS A C 1
ATOM 4110 O O . LYS A 1 531 ? -15.172 -6.819 -5.870 1.00 81.75 531 LYS A O 1
ATOM 4115 N N . TRP A 1 532 ? -16.006 -8.500 -4.659 1.00 89.62 532 TRP A N 1
ATOM 4116 C CA . TRP A 1 532 ? -17.392 -8.340 -5.137 1.00 89.62 532 TRP A CA 1
ATOM 4117 C C . TRP A 1 532 ? -18.192 -7.364 -4.268 1.00 89.62 532 TRP A C 1
ATOM 4119 O O . TRP A 1 532 ? -19.110 -7.743 -3.530 1.00 89.62 532 TRP A O 1
ATOM 4129 N N . ASP A 1 533 ? -17.822 -6.086 -4.308 1.00 83.19 533 ASP A N 1
ATOM 4130 C CA . ASP A 1 533 ? -18.428 -5.045 -3.467 1.00 83.19 533 ASP A CA 1
ATOM 4131 C C . ASP A 1 533 ? -19.941 -4.931 -3.648 1.00 83.19 533 ASP A C 1
ATOM 4133 O O . ASP A 1 533 ? -20.687 -4.836 -2.666 1.00 83.19 533 ASP A O 1
ATOM 4137 N N . MET A 1 534 ? -20.410 -5.033 -4.891 1.00 80.56 534 MET A N 1
ATOM 4138 C CA . MET A 1 534 ? -21.831 -4.948 -5.215 1.00 80.56 534 MET A CA 1
ATOM 4139 C C . MET A 1 534 ? -22.615 -6.125 -4.628 1.00 80.56 534 MET A C 1
ATOM 4141 O O . MET A 1 534 ? -23.666 -5.922 -4.013 1.00 80.56 534 MET A O 1
ATOM 4145 N N . ALA A 1 535 ? -22.089 -7.348 -4.738 1.00 89.69 535 ALA A N 1
ATOM 4146 C CA . ALA A 1 535 ? -22.714 -8.536 -4.159 1.00 89.69 535 ALA A CA 1
ATOM 4147 C C . ALA A 1 535 ? -22.742 -8.484 -2.621 1.00 89.69 535 ALA A C 1
ATOM 4149 O O . ALA A 1 535 ? -23.766 -8.792 -2.005 1.00 89.69 535 ALA A O 1
ATOM 4150 N N . ARG A 1 536 ? -21.659 -8.019 -1.980 1.00 91.94 536 ARG A N 1
ATOM 4151 C CA . ARG A 1 536 ? -21.601 -7.841 -0.516 1.00 91.94 536 ARG A CA 1
ATOM 4152 C C . ARG A 1 536 ? -22.612 -6.814 -0.023 1.00 91.94 536 ARG A C 1
ATOM 4154 O O . ARG A 1 536 ? -23.310 -7.071 0.962 1.00 91.94 536 ARG A O 1
ATOM 4161 N N . MET A 1 537 ? -22.720 -5.678 -0.710 1.00 88.19 537 MET A N 1
ATOM 4162 C CA . MET A 1 537 ? -23.702 -4.643 -0.386 1.00 88.19 537 MET A CA 1
ATOM 4163 C C . MET A 1 537 ? -25.134 -5.158 -0.547 1.00 88.19 537 MET A C 1
ATOM 4165 O O . MET A 1 537 ? -25.940 -4.990 0.373 1.00 88.19 537 MET A O 1
ATOM 4169 N N . ALA A 1 538 ? -25.430 -5.863 -1.643 1.00 91.81 538 ALA A N 1
ATOM 4170 C CA . ALA A 1 538 ? -26.734 -6.480 -1.869 1.00 91.81 538 ALA A CA 1
ATOM 4171 C C . ALA A 1 538 ? -27.085 -7.513 -0.781 1.00 91.81 538 ALA A C 1
ATOM 4173 O O . ALA A 1 538 ? -28.202 -7.495 -0.256 1.00 91.81 538 ALA A O 1
ATOM 4174 N N . ARG A 1 539 ? -26.132 -8.374 -0.382 1.00 96.88 539 ARG A N 1
ATOM 4175 C CA . ARG A 1 539 ? -26.333 -9.349 0.706 1.00 96.88 539 ARG A CA 1
ATOM 4176 C C . ARG A 1 539 ? -26.605 -8.642 2.028 1.00 96.88 539 ARG A C 1
ATOM 4178 O O . ARG A 1 539 ? -27.554 -8.994 2.720 1.00 96.88 539 ARG A O 1
ATOM 4185 N N . LYS A 1 540 ? -25.812 -7.620 2.368 1.00 93.81 540 LYS A N 1
ATOM 4186 C CA . LYS A 1 540 ? -25.966 -6.847 3.610 1.00 93.81 540 LYS A CA 1
ATOM 4187 C C . LYS A 1 540 ? -27.332 -6.171 3.689 1.00 93.81 540 LYS A C 1
ATOM 4189 O O . LYS A 1 540 ? -27.940 -6.140 4.752 1.00 93.81 540 LYS A O 1
ATOM 4194 N N . GLU A 1 541 ? -27.822 -5.634 2.577 1.00 93.06 541 GLU A N 1
ATOM 4195 C CA . GLU A 1 541 ? -29.157 -5.042 2.508 1.00 93.06 541 GLU A CA 1
ATOM 4196 C C . GLU A 1 541 ? -30.262 -6.092 2.706 1.00 93.06 541 GLU A C 1
ATOM 4198 O O . GLU A 1 541 ? -31.170 -5.870 3.503 1.00 93.06 541 GLU A O 1
ATOM 4203 N N . ALA A 1 542 ? -30.158 -7.255 2.052 1.00 95.44 542 ALA A N 1
ATOM 4204 C CA . ALA A 1 542 ? -31.111 -8.351 2.232 1.00 95.44 542 ALA A CA 1
ATOM 4205 C C . ALA A 1 542 ? -31.121 -8.882 3.679 1.00 95.44 542 ALA A C 1
ATOM 4207 O O . ALA A 1 542 ? -32.191 -9.077 4.251 1.00 95.44 542 ALA A O 1
ATOM 4208 N N . VAL A 1 543 ? -29.945 -9.050 4.295 1.00 96.06 543 VAL A N 1
ATOM 4209 C CA . VAL A 1 543 ? -29.796 -9.483 5.696 1.00 96.06 543 VAL A CA 1
ATOM 4210 C C . VAL A 1 543 ? -30.422 -8.478 6.662 1.00 96.06 543 VAL A C 1
ATOM 4212 O O . VAL A 1 543 ? -31.165 -8.883 7.553 1.00 96.06 543 VAL A O 1
ATOM 4215 N N . ARG A 1 544 ? -30.185 -7.173 6.466 1.00 92.06 544 ARG A N 1
ATOM 4216 C CA . ARG A 1 544 ? -30.809 -6.125 7.291 1.00 92.06 544 ARG A CA 1
ATOM 4217 C C . ARG A 1 544 ? -32.331 -6.164 7.214 1.00 92.06 544 ARG A C 1
ATOM 4219 O O . ARG A 1 544 ? -32.981 -5.976 8.235 1.00 92.06 544 ARG A O 1
ATOM 4226 N N . GLU A 1 545 ? -32.898 -6.418 6.036 1.00 94.62 545 GLU A N 1
ATOM 4227 C CA . GLU A 1 545 ? -34.354 -6.517 5.891 1.00 94.62 545 GLU A CA 1
ATOM 4228 C C . GLU A 1 545 ? -34.910 -7.732 6.647 1.00 94.62 545 GLU A C 1
ATOM 4230 O O . GLU A 1 545 ? -35.921 -7.616 7.333 1.00 94.62 545 GLU A O 1
ATOM 4235 N N . VAL A 1 546 ? -34.226 -8.882 6.602 1.00 95.19 546 VAL A N 1
ATOM 4236 C CA . VAL A 1 546 ? -34.624 -10.061 7.391 1.00 95.19 546 VAL A CA 1
ATOM 4237 C C . VAL A 1 546 ? -34.510 -9.800 8.894 1.00 95.19 546 VAL A C 1
ATOM 4239 O O . VAL A 1 546 ? -35.417 -10.164 9.637 1.00 95.19 546 VAL A O 1
ATOM 4242 N N . GLN A 1 547 ? -33.435 -9.146 9.340 1.00 91.06 547 GLN A N 1
ATOM 4243 C CA . GLN A 1 547 ? -33.237 -8.779 10.747 1.00 91.06 547 GLN A CA 1
ATOM 4244 C C . GLN A 1 547 ? -34.318 -7.811 11.234 1.00 91.06 547 GLN A C 1
ATOM 4246 O O . GLN A 1 547 ? -34.920 -8.053 12.273 1.00 91.06 547 GLN A O 1
ATOM 4251 N N . ARG A 1 548 ? -34.657 -6.795 10.432 1.00 92.56 548 ARG A N 1
ATOM 4252 C CA . ARG A 1 548 ? -35.765 -5.873 10.719 1.00 92.56 548 ARG A CA 1
ATOM 4253 C C . ARG A 1 548 ? -37.082 -6.622 10.929 1.00 92.56 548 ARG A C 1
ATOM 4255 O O . ARG A 1 548 ? -37.794 -6.356 11.889 1.00 92.56 548 ARG A O 1
ATOM 4262 N N . LEU A 1 549 ? -37.380 -7.601 10.071 1.00 93.06 549 LEU A N 1
ATOM 4263 C CA . LEU A 1 549 ? -38.570 -8.442 10.224 1.00 93.06 549 LEU A CA 1
ATOM 4264 C C . LEU A 1 549 ? -38.512 -9.328 11.478 1.00 93.06 549 LEU A C 1
ATOM 4266 O O . LEU A 1 549 ? -39.543 -9.548 12.106 1.00 93.06 549 LEU A O 1
ATOM 4270 N N . GLN A 1 550 ? -37.340 -9.843 11.858 1.00 90.69 550 GLN A N 1
ATOM 4271 C CA . GLN A 1 550 ? -37.183 -10.607 13.102 1.00 90.69 550 GLN A CA 1
ATOM 4272 C C . GLN A 1 550 ? -37.400 -9.738 14.346 1.00 90.69 550 GLN A C 1
ATOM 4274 O O . GLN A 1 550 ? -38.022 -10.210 15.303 1.00 90.69 550 GLN A O 1
ATOM 4279 N N . ASP A 1 551 ? -36.927 -8.493 14.319 1.00 85.81 551 ASP A N 1
ATOM 4280 C CA . ASP A 1 551 ? -37.125 -7.519 15.393 1.00 85.81 551 ASP A CA 1
ATOM 4281 C C . ASP A 1 551 ? -38.603 -7.138 15.529 1.00 85.81 551 ASP A C 1
ATOM 4283 O O . ASP A 1 551 ? -39.120 -7.090 16.643 1.00 85.81 551 ASP A O 1
ATOM 4287 N N . ASP A 1 552 ? -39.307 -6.951 14.407 1.00 87.31 552 ASP A N 1
ATOM 4288 C CA . ASP A 1 552 ? -40.745 -6.657 14.401 1.00 87.31 552 ASP A CA 1
ATOM 4289 C C . ASP A 1 552 ? -41.569 -7.819 14.996 1.00 87.31 552 ASP A C 1
ATOM 4291 O O . ASP A 1 552 ? -42.539 -7.591 15.718 1.00 87.31 552 ASP A O 1
ATOM 4295 N N . ILE A 1 553 ? -41.182 -9.073 14.722 1.00 87.50 553 ILE A N 1
ATOM 4296 C CA . ILE A 1 553 ? -41.879 -10.280 15.214 1.00 87.50 553 ILE A CA 1
ATOM 4297 C C . ILE A 1 553 ? -41.547 -10.589 16.673 1.00 87.50 553 ILE A C 1
ATOM 4299 O O . ILE A 1 553 ? -42.375 -11.166 17.386 1.00 87.50 553 ILE A O 1
ATOM 4303 N N . SER A 1 554 ? -40.331 -10.268 17.112 1.00 79.50 554 SER A N 1
ATOM 4304 C CA . SER A 1 554 ? -39.897 -10.521 18.481 1.00 79.50 554 SER A CA 1
ATOM 4305 C C . SER A 1 554 ? -40.618 -9.533 19.391 1.00 79.50 554 SER A C 1
ATOM 4307 O O . SER A 1 554 ? -40.348 -8.334 19.330 1.00 79.50 554 SER A O 1
ATOM 4309 N N . PRO A 1 555 ? -41.561 -9.977 20.244 1.00 63.69 555 PRO A N 1
ATOM 4310 C CA . PRO A 1 555 ? -42.192 -9.048 21.156 1.00 63.69 555 PRO A CA 1
ATOM 4311 C C . PRO A 1 555 ? -41.095 -8.430 22.016 1.00 63.69 555 PRO A C 1
ATOM 4313 O O . PRO A 1 555 ? -40.251 -9.138 22.567 1.00 63.69 555 PRO A O 1
ATOM 4316 N N . ARG A 1 556 ? -41.155 -7.109 22.192 1.00 54.16 556 ARG A N 1
ATOM 4317 C CA . ARG A 1 556 ? -40.427 -6.368 23.230 1.00 54.16 556 ARG A CA 1
ATOM 4318 C C . ARG A 1 556 ? -40.988 -6.734 24.616 1.00 54.16 556 ARG A C 1
ATOM 4320 O O . ARG A 1 556 ? -41.392 -5.873 25.392 1.00 54.16 556 ARG A O 1
ATOM 4327 N N . ALA A 1 557 ? -41.140 -8.030 24.873 1.00 52.41 557 ALA A N 1
ATOM 4328 C CA . ALA A 1 557 ? -41.559 -8.586 26.135 1.00 52.41 557 ALA A CA 1
ATOM 4329 C C . ALA A 1 557 ? -40.416 -8.387 27.126 1.00 52.41 557 ALA A C 1
ATOM 4331 O O . ALA A 1 557 ? -39.243 -8.485 26.765 1.00 52.41 557 ALA A O 1
ATOM 4332 N N . ALA A 1 558 ? -40.771 -8.086 28.373 1.00 57.97 558 ALA A N 1
ATOM 4333 C CA . ALA A 1 558 ? -39.822 -8.124 29.469 1.00 57.97 558 ALA A CA 1
ATOM 4334 C C . ALA A 1 558 ? -39.079 -9.462 29.408 1.00 57.97 558 ALA A C 1
ATOM 4336 O O . ALA A 1 558 ? -39.719 -10.517 29.408 1.00 57.97 558 ALA A O 1
ATOM 4337 N N . VAL A 1 559 ? -37.751 -9.382 29.299 1.00 68.31 559 VAL A N 1
ATOM 4338 C CA . VAL A 1 559 ? -36.833 -10.518 29.358 1.00 68.31 559 VAL A CA 1
ATOM 4339 C C . VAL A 1 559 ? -37.322 -11.434 30.474 1.00 68.31 559 VAL A C 1
ATOM 4341 O O . VAL A 1 559 ? -37.516 -10.983 31.608 1.00 68.31 559 VAL A O 1
ATOM 4344 N N . SER A 1 560 ? -37.623 -12.692 30.143 1.00 80.62 560 SER A N 1
ATOM 4345 C CA . SER A 1 560 ? -38.103 -13.625 31.164 1.00 80.62 560 SER A CA 1
ATOM 4346 C C . SER A 1 560 ? -37.070 -13.690 32.293 1.00 80.62 560 SER A C 1
ATOM 4348 O O . SER A 1 560 ? -35.874 -13.553 32.045 1.00 80.62 560 SER A O 1
ATOM 4350 N N . ALA A 1 561 ? -37.493 -13.895 33.542 1.00 84.75 561 ALA A N 1
ATOM 4351 C CA . ALA A 1 561 ? -36.542 -13.949 34.657 1.00 84.75 561 ALA A CA 1
ATOM 4352 C C . ALA A 1 561 ? -35.449 -15.021 34.446 1.00 84.75 561 ALA A C 1
ATOM 4354 O O . ALA A 1 561 ? -34.346 -14.893 34.969 1.00 84.75 561 ALA A O 1
ATOM 4355 N N . GLU A 1 562 ? -35.748 -16.064 33.668 1.00 88.12 562 GLU A N 1
ATOM 4356 C CA . GLU A 1 562 ? -34.797 -17.099 33.259 1.00 88.12 562 GLU A CA 1
ATOM 4357 C C . GLU A 1 562 ? -33.815 -16.601 32.191 1.00 88.12 562 GLU A C 1
ATOM 4359 O O . GLU A 1 562 ? -32.611 -16.799 32.341 1.00 88.12 562 GLU A O 1
ATOM 4364 N N . GLU A 1 563 ? -34.296 -15.886 31.170 1.00 88.62 563 GLU A N 1
ATOM 4365 C CA . GLU A 1 563 ? -33.436 -15.267 30.154 1.00 88.62 563 GLU A CA 1
ATOM 4366 C C . GLU A 1 563 ? -32.515 -14.209 30.771 1.00 88.62 563 GLU A C 1
ATOM 4368 O O . GLU A 1 563 ? -31.336 -14.147 30.431 1.00 88.62 563 GLU A O 1
ATOM 4373 N N . GLN A 1 564 ? -33.016 -13.424 31.732 1.00 89.25 564 GLN A N 1
ATOM 4374 C CA . GLN A 1 564 ? -32.207 -12.428 32.429 1.00 89.25 564 GLN A CA 1
ATOM 4375 C C . GLN A 1 564 ? -31.112 -13.101 33.258 1.00 89.25 564 GLN A C 1
ATOM 4377 O O . GLN A 1 564 ? -29.969 -12.670 33.211 1.00 89.25 564 GLN A O 1
ATOM 4382 N N . ARG A 1 565 ? -31.419 -14.208 33.949 1.00 90.94 565 ARG A N 1
ATOM 4383 C CA . ARG A 1 565 ? -30.395 -14.988 34.663 1.00 90.94 565 ARG A CA 1
ATOM 4384 C C . ARG A 1 565 ? -29.330 -15.538 33.722 1.00 90.94 565 ARG A C 1
ATOM 4386 O O . ARG A 1 565 ? -28.158 -15.537 34.080 1.00 90.94 565 ARG A O 1
ATOM 4393 N N . ALA A 1 566 ? -29.718 -16.014 32.541 1.00 92.56 566 ALA A N 1
ATOM 4394 C CA . ALA A 1 566 ? -28.760 -16.495 31.554 1.00 92.56 566 ALA A CA 1
ATOM 4395 C C . ALA A 1 566 ? -27.892 -15.355 31.001 1.00 92.56 566 ALA A C 1
ATOM 4397 O O . ALA A 1 566 ? -26.684 -15.525 30.868 1.00 92.56 566 ALA A O 1
ATOM 4398 N N . LEU A 1 567 ? -28.472 -14.177 30.753 1.00 90.38 567 LEU A N 1
ATOM 4399 C CA . LEU A 1 567 ? -27.723 -12.966 30.404 1.00 90.38 567 LEU A CA 1
ATOM 4400 C C . LEU A 1 567 ? -26.732 -12.565 31.501 1.00 90.38 567 LEU A C 1
ATOM 4402 O O . LEU A 1 567 ? -25.571 -12.313 31.195 1.00 90.38 567 LEU A O 1
ATOM 4406 N N . ASP A 1 568 ? -27.161 -12.569 32.762 1.00 92.69 568 ASP A N 1
ATOM 4407 C CA . ASP A 1 568 ? -26.303 -12.240 33.901 1.00 92.69 568 ASP A CA 1
ATOM 4408 C C . ASP A 1 568 ? -25.146 -13.252 34.044 1.00 92.69 568 ASP A C 1
ATOM 4410 O O . ASP A 1 568 ? -24.027 -12.872 34.389 1.00 92.69 568 ASP A O 1
ATOM 4414 N N . LEU A 1 569 ? -25.383 -14.537 33.740 1.00 95.06 569 LEU A N 1
ATOM 4415 C CA . LEU A 1 569 ? -24.338 -15.569 33.704 1.00 95.06 569 LEU A CA 1
ATOM 4416 C C . LEU A 1 569 ? -23.339 -15.342 32.564 1.00 95.06 569 LEU A C 1
ATOM 4418 O O . LEU A 1 569 ? -22.134 -15.420 32.800 1.00 95.06 569 LEU A O 1
ATOM 4422 N N . VAL A 1 570 ? -23.823 -15.036 31.354 1.00 93.44 570 VAL A N 1
ATOM 4423 C CA . VAL A 1 570 ? -22.960 -14.710 30.207 1.00 93.44 570 VAL A CA 1
ATOM 4424 C C . VAL A 1 570 ? -22.087 -13.497 30.529 1.00 93.44 570 VAL A C 1
ATOM 4426 O O . VAL A 1 570 ? -20.872 -13.557 30.354 1.00 93.44 570 VAL A O 1
ATOM 4429 N N . GLU A 1 571 ? -22.682 -12.421 31.047 1.00 92.00 571 GLU A N 1
ATOM 4430 C CA . GLU A 1 571 ? -21.952 -11.194 31.378 1.00 92.00 571 GLU A CA 1
ATOM 4431 C C . GLU A 1 571 ? -20.965 -11.422 32.532 1.00 92.00 571 GLU A C 1
ATOM 4433 O O . GLU A 1 571 ? -19.850 -10.904 32.515 1.00 92.00 571 GLU A O 1
ATOM 4438 N N . SER A 1 572 ? -21.324 -12.261 33.511 1.00 95.44 572 SER A N 1
ATOM 4439 C CA . SER A 1 572 ? -20.410 -12.643 34.589 1.00 95.44 572 SER A CA 1
ATOM 4440 C C . SER A 1 572 ? -19.181 -13.394 34.074 1.00 95.44 572 SER A C 1
ATOM 4442 O O . SER A 1 572 ? -18.077 -13.118 34.541 1.00 95.44 572 SER A O 1
ATOM 4444 N N . GLU A 1 573 ? -19.340 -14.331 33.136 1.00 94.62 573 GLU A N 1
ATOM 4445 C CA . GLU A 1 573 ? -18.200 -15.038 32.538 1.00 94.62 573 GLU A CA 1
ATOM 4446 C C . GLU A 1 573 ? -17.357 -14.117 31.657 1.00 94.62 573 GLU A C 1
ATOM 4448 O O . GLU A 1 573 ? -16.130 -14.143 31.738 1.00 94.62 573 GLU A O 1
ATOM 4453 N N . ARG A 1 574 ? -18.006 -13.242 30.888 1.00 93.38 574 ARG A N 1
ATOM 4454 C CA . ARG A 1 574 ? -17.337 -12.233 30.067 1.00 93.38 574 ARG A CA 1
ATOM 4455 C C . ARG A 1 574 ? -16.456 -11.296 30.901 1.00 93.38 574 ARG A C 1
ATOM 4457 O O . ARG A 1 574 ? -15.285 -11.114 30.579 1.00 93.38 574 ARG A O 1
ATOM 4464 N N . LEU A 1 575 ? -16.975 -10.771 32.014 1.00 92.88 575 LEU A N 1
ATOM 4465 C CA . LEU A 1 575 ? -16.209 -9.919 32.933 1.00 92.88 575 LEU A CA 1
ATOM 4466 C C . LEU A 1 575 ? -15.017 -10.661 33.555 1.00 92.88 575 LEU A C 1
ATOM 4468 O O . LEU A 1 575 ? -13.925 -10.105 33.628 1.00 92.88 575 LEU A O 1
ATOM 4472 N N . LYS A 1 576 ? -15.188 -11.935 33.945 1.00 93.56 576 LYS A N 1
ATOM 4473 C CA . LYS A 1 576 ? -14.072 -12.747 34.465 1.00 93.56 576 LYS A CA 1
ATOM 4474 C C . LYS A 1 576 ? -12.950 -12.876 33.445 1.00 93.56 576 LYS A C 1
ATOM 4476 O O . LYS A 1 576 ? -11.795 -12.804 33.833 1.00 93.56 576 LYS A O 1
ATOM 4481 N N . VAL A 1 577 ? -13.290 -13.087 32.174 1.00 90.06 577 VAL A N 1
ATOM 4482 C CA . VAL A 1 577 ? -12.323 -13.224 31.078 1.00 90.06 577 VAL A CA 1
ATOM 4483 C C . VAL A 1 577 ? -11.568 -11.919 30.837 1.00 90.06 577 VAL A C 1
ATOM 4485 O O . VAL A 1 577 ? -10.351 -11.947 30.658 1.00 90.06 577 VAL A O 1
ATOM 4488 N N . GLN A 1 578 ? -12.267 -10.783 30.876 1.00 89.25 578 GLN A N 1
ATOM 4489 C CA . GLN A 1 578 ? -11.670 -9.465 30.659 1.00 89.25 578 GLN A CA 1
ATOM 4490 C C . GLN A 1 578 ? -10.580 -9.136 31.696 1.00 89.25 578 GLN A C 1
ATOM 4492 O O . GLN A 1 578 ? -9.576 -8.511 31.356 1.00 89.25 578 GLN A O 1
ATOM 4497 N N . ASP A 1 579 ? -10.733 -9.632 32.926 1.00 90.19 579 ASP A N 1
ATOM 4498 C CA . ASP A 1 579 ? -9.775 -9.445 34.021 1.00 90.19 579 ASP A CA 1
ATOM 4499 C C . ASP A 1 579 ? -8.569 -10.413 33.983 1.00 90.19 579 ASP A C 1
ATOM 4501 O O . ASP A 1 579 ? -7.639 -10.265 34.781 1.00 90.19 579 ASP A O 1
ATOM 4505 N N . LEU A 1 580 ? -8.545 -11.415 33.089 1.00 88.44 580 LEU A N 1
ATOM 4506 C CA . LEU A 1 580 ? -7.483 -12.436 33.072 1.00 88.44 580 LEU A CA 1
ATOM 4507 C C . LEU A 1 580 ? -6.159 -11.955 32.467 1.00 88.44 580 LEU A C 1
ATOM 4509 O O . LEU A 1 580 ? -5.119 -12.540 32.771 1.00 88.44 580 LEU A O 1
ATOM 4513 N N . LEU A 1 581 ? -6.157 -10.930 31.609 1.00 82.44 581 LEU A N 1
ATOM 4514 C CA . LEU A 1 581 ? -4.943 -10.517 30.901 1.00 82.44 581 LEU A CA 1
ATOM 4515 C C . LEU A 1 581 ? -4.062 -9.593 31.753 1.00 82.44 581 LEU A C 1
ATOM 4517 O O . LEU A 1 581 ? -4.462 -8.469 32.065 1.00 82.44 581 LEU A O 1
ATOM 4521 N N . PRO A 1 582 ? -2.833 -10.017 32.107 1.00 81.56 582 PRO A N 1
ATOM 4522 C CA . PRO A 1 582 ? -1.906 -9.143 32.801 1.00 81.56 582 PRO A CA 1
ATOM 4523 C C . PRO A 1 582 ? -1.438 -8.007 31.871 1.00 81.56 582 PRO A C 1
ATOM 4525 O O . PRO A 1 582 ? -1.231 -8.227 30.678 1.00 81.56 582 PRO A O 1
ATOM 4528 N N . PRO A 1 583 ? -1.170 -6.800 32.406 1.00 79.81 583 PRO A N 1
ATOM 4529 C CA . PRO A 1 583 ? -0.702 -5.650 31.619 1.00 79.81 583 PRO A CA 1
ATOM 4530 C C . PRO A 1 583 ? 0.713 -5.829 31.036 1.00 79.81 583 PRO A C 1
ATOM 4532 O O . PRO A 1 583 ? 1.188 -4.999 30.265 1.00 79.81 583 PRO 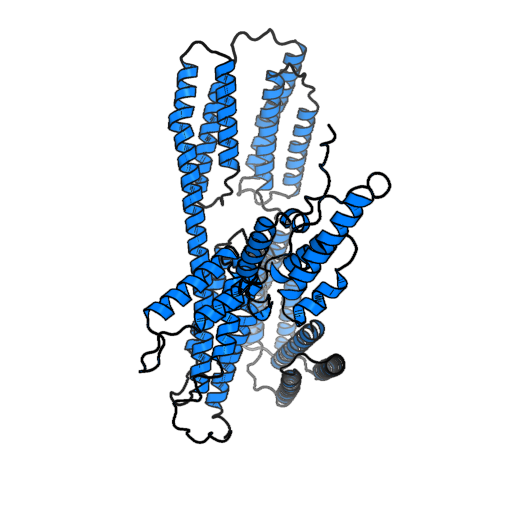A O 1
ATOM 4535 N N . THR A 1 584 ? 1.423 -6.888 31.423 1.00 87.81 584 THR A N 1
ATOM 4536 C CA . THR A 1 584 ? 2.786 -7.208 30.985 1.00 87.81 584 THR A CA 1
ATOM 4537 C C . THR A 1 584 ? 2.804 -8.539 30.249 1.00 87.81 584 THR A C 1
ATOM 4539 O O . THR A 1 584 ? 2.047 -9.435 30.616 1.00 87.81 584 THR A O 1
ATOM 4542 N N . LYS A 1 585 ? 3.717 -8.708 29.279 1.00 87.75 585 LYS A N 1
ATOM 4543 C CA . LYS A 1 585 ? 3.865 -9.969 28.529 1.00 87.75 585 LYS A CA 1
ATOM 4544 C C . LYS A 1 585 ? 3.940 -11.180 29.478 1.00 87.75 585 LYS A C 1
ATOM 4546 O O . LYS A 1 585 ? 4.884 -11.242 30.273 1.00 87.75 585 LYS A O 1
ATOM 4551 N N . PRO A 1 586 ? 3.002 -12.139 29.385 1.00 89.88 586 PRO A N 1
ATOM 4552 C CA . PRO A 1 586 ? 2.972 -13.289 30.273 1.00 89.88 586 PRO A CA 1
ATOM 4553 C C . PRO A 1 586 ? 4.163 -14.214 30.012 1.00 89.88 586 PRO A C 1
ATOM 4555 O O . PRO A 1 586 ? 4.549 -14.514 28.873 1.00 89.88 586 PRO A O 1
ATOM 4558 N N . THR A 1 587 ? 4.754 -14.707 31.094 1.00 93.69 587 THR A N 1
ATOM 4559 C CA . THR A 1 587 ? 5.767 -15.760 31.039 1.00 93.69 587 THR A CA 1
ATOM 4560 C C . THR A 1 587 ? 5.184 -17.023 30.402 1.00 93.69 587 THR A C 1
ATOM 4562 O O . THR A 1 587 ? 3.976 -17.243 30.388 1.00 93.69 587 THR A O 1
ATOM 4565 N N . ARG A 1 588 ? 6.035 -17.924 29.898 1.00 93.12 588 ARG A N 1
ATOM 4566 C CA . ARG A 1 588 ? 5.574 -19.179 29.272 1.00 93.12 588 ARG A CA 1
ATOM 4567 C C . ARG A 1 588 ? 4.666 -20.020 30.186 1.00 93.12 588 ARG A C 1
ATOM 4569 O O . ARG A 1 588 ? 3.762 -20.689 29.697 1.00 93.12 588 ARG A O 1
ATOM 4576 N N . LYS A 1 589 ? 4.912 -20.001 31.502 1.00 92.69 589 LYS A N 1
ATOM 4577 C CA . LYS A 1 589 ? 4.072 -20.708 32.483 1.00 92.69 589 LYS A CA 1
ATOM 4578 C C . LYS A 1 589 ? 2.716 -20.025 32.663 1.00 92.69 589 LYS A C 1
ATOM 4580 O O . LYS A 1 589 ? 1.707 -20.716 32.705 1.00 92.69 589 LYS A O 1
ATOM 4585 N N . GLU A 1 590 ? 2.698 -18.696 32.727 1.00 93.94 590 GLU A N 1
ATOM 4586 C CA . GLU A 1 590 ? 1.455 -17.917 32.790 1.00 93.94 590 GLU A CA 1
ATOM 4587 C C . GLU A 1 590 ? 0.638 -18.077 31.510 1.00 93.94 590 GLU A C 1
ATOM 4589 O O . GLU A 1 590 ? -0.563 -18.265 31.605 1.00 93.94 590 GLU A O 1
ATOM 4594 N N . ARG A 1 591 ? 1.271 -18.120 30.329 1.00 94.38 591 ARG A N 1
ATOM 4595 C CA . ARG A 1 591 ? 0.585 -18.400 29.056 1.00 94.38 591 ARG A CA 1
ATOM 4596 C C . ARG A 1 591 ? -0.158 -19.729 29.069 1.00 94.38 591 ARG A C 1
ATOM 4598 O O . ARG A 1 591 ? -1.336 -19.765 28.746 1.00 94.38 591 ARG A O 1
ATOM 4605 N N . ALA A 1 592 ? 0.504 -20.808 29.483 1.00 93.94 592 ALA A N 1
ATOM 4606 C CA . ALA A 1 592 ? -0.149 -22.114 29.568 1.00 93.94 592 ALA A CA 1
ATOM 4607 C C . ALA A 1 592 ? -1.358 -22.085 30.521 1.00 93.94 592 ALA A C 1
ATOM 4609 O O . ALA A 1 592 ? -2.411 -22.624 30.198 1.00 93.94 592 ALA A O 1
ATOM 4610 N N . HIS A 1 593 ? -1.220 -21.404 31.661 1.00 95.31 593 HIS A N 1
ATOM 4611 C CA . HIS A 1 593 ? -2.303 -21.265 32.629 1.00 95.31 593 HIS A CA 1
ATOM 4612 C C . HIS A 1 593 ? -3.458 -20.386 32.114 1.00 95.31 593 HIS A C 1
ATOM 4614 O O . HIS A 1 593 ? -4.619 -20.743 32.274 1.00 95.31 593 HIS A O 1
ATOM 4620 N N . LEU A 1 594 ? -3.158 -19.260 31.462 1.00 95.75 594 LEU A N 1
ATOM 4621 C CA . LEU A 1 594 ? -4.159 -18.368 30.872 1.00 95.75 594 LEU A CA 1
ATOM 4622 C C . LEU A 1 594 ? -4.916 -19.054 29.732 1.00 95.75 594 LEU A C 1
ATOM 4624 O O . LEU A 1 594 ? -6.134 -18.947 29.669 1.00 95.75 594 LEU A O 1
ATOM 4628 N N . SER A 1 595 ? -4.219 -19.814 28.886 1.00 95.88 595 SER A N 1
ATOM 4629 C CA . SER A 1 595 ? -4.840 -20.616 27.827 1.00 95.88 595 SER A CA 1
ATOM 4630 C C . SER A 1 595 ? -5.839 -21.626 28.406 1.00 95.88 595 SER A C 1
ATOM 4632 O O . SER A 1 595 ? -6.971 -21.719 27.931 1.00 95.88 595 SER A O 1
ATOM 4634 N N . GLU A 1 596 ? -5.472 -22.309 29.497 1.00 96.94 596 GLU A N 1
ATOM 4635 C CA . GLU A 1 596 ? -6.367 -23.224 30.215 1.00 96.94 596 GLU A CA 1
ATOM 4636 C C . GLU A 1 596 ? -7.599 -22.501 30.788 1.00 96.94 596 GLU A C 1
ATOM 4638 O O . GLU A 1 596 ? -8.720 -22.985 30.641 1.00 96.94 596 GLU A O 1
ATOM 4643 N N . LEU A 1 597 ? -7.425 -21.320 31.393 1.00 96.06 597 LEU A N 1
ATOM 4644 C CA . LEU A 1 597 ? -8.543 -20.529 31.922 1.00 96.06 597 LEU A CA 1
ATOM 4645 C C . LEU A 1 597 ? -9.485 -20.022 30.820 1.00 96.06 597 LEU A C 1
ATOM 4647 O O . LEU A 1 597 ? -10.700 -20.016 31.023 1.00 96.06 597 LEU A O 1
ATOM 4651 N N . LEU A 1 598 ? -8.950 -19.627 29.661 1.00 96.25 598 LEU A N 1
ATOM 4652 C CA . LEU A 1 598 ? -9.748 -19.211 28.504 1.00 96.25 598 LEU A CA 1
ATOM 4653 C C . LEU A 1 598 ? -10.537 -20.391 27.919 1.00 96.25 598 LEU A C 1
ATOM 4655 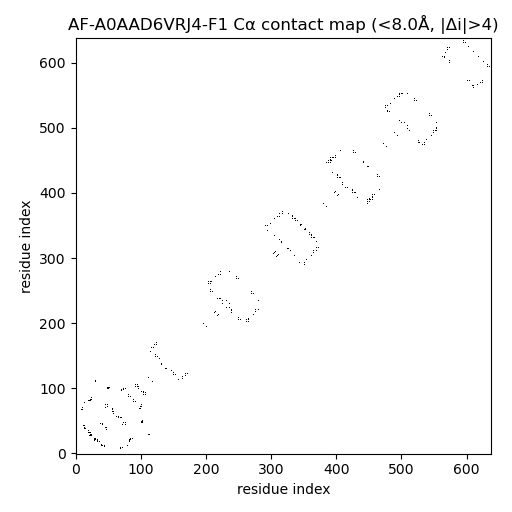O O . LEU A 1 598 ? -11.718 -20.242 27.617 1.00 96.25 598 LEU A O 1
ATOM 4659 N N . LEU A 1 599 ? -9.933 -21.583 27.838 1.00 96.25 599 LEU A N 1
ATOM 4660 C CA . LEU A 1 599 ? -10.644 -22.805 27.443 1.00 96.25 599 LEU A CA 1
ATOM 4661 C C . LEU A 1 599 ? -11.772 -23.147 28.424 1.00 96.25 599 LEU A C 1
ATOM 4663 O O . LEU A 1 599 ? -12.895 -23.405 27.997 1.00 96.25 599 LEU A O 1
ATOM 4667 N N . GLN A 1 600 ? -11.519 -23.063 29.733 1.00 96.19 600 GLN A N 1
ATOM 4668 C CA . GLN A 1 600 ? -12.563 -23.257 30.743 1.00 96.19 600 GLN A CA 1
ATOM 4669 C C . GLN A 1 600 ? -13.691 -22.222 30.619 1.00 96.19 600 GLN A C 1
ATOM 4671 O O . GLN A 1 600 ? -14.851 -22.547 30.863 1.00 96.19 600 GLN A O 1
ATOM 4676 N N . ALA A 1 601 ? -13.381 -20.976 30.252 1.00 95.75 601 ALA A N 1
ATOM 4677 C CA . ALA A 1 601 ? -14.398 -19.956 30.015 1.00 95.75 601 ALA A CA 1
ATOM 4678 C C . ALA A 1 601 ? -15.267 -20.284 28.789 1.00 95.75 601 ALA A C 1
ATOM 4680 O O . ALA A 1 601 ? -16.487 -20.147 28.873 1.00 95.75 601 ALA A O 1
ATOM 4681 N N . LEU A 1 602 ? -14.672 -20.778 27.695 1.00 96.69 602 LEU A N 1
ATOM 4682 C CA . LEU A 1 602 ? -15.425 -21.266 26.531 1.00 96.69 602 LEU A CA 1
ATOM 4683 C C . LEU A 1 602 ? -16.358 -22.417 26.912 1.00 96.69 602 LEU A C 1
ATOM 4685 O O . LEU A 1 602 ? -17.544 -22.360 26.600 1.00 96.69 602 LEU A O 1
ATOM 4689 N N . GLU A 1 603 ? -15.866 -23.408 27.661 1.00 96.75 603 GLU A N 1
ATOM 4690 C CA . GLU A 1 603 ? -16.691 -24.526 28.137 1.00 96.75 603 GLU A CA 1
ATOM 4691 C C . GLU A 1 603 ? -17.854 -24.052 29.021 1.00 96.75 603 GLU A C 1
ATOM 4693 O O . GLU A 1 603 ? -18.980 -24.538 28.890 1.00 96.75 603 GLU A O 1
ATOM 4698 N N . ARG A 1 604 ? -17.614 -23.072 29.905 1.00 96.88 604 ARG A N 1
ATOM 4699 C CA . ARG A 1 604 ? -18.669 -22.488 30.748 1.00 96.88 604 ARG A CA 1
ATOM 4700 C C . ARG A 1 604 ? -19.701 -21.721 29.929 1.00 96.88 604 ARG A C 1
ATOM 4702 O O . ARG A 1 604 ? -20.888 -21.873 30.202 1.00 96.88 604 ARG A O 1
ATOM 4709 N N . LEU A 1 605 ? -19.278 -20.936 28.935 1.00 95.94 605 LEU A N 1
ATOM 4710 C CA . LEU A 1 605 ? -20.182 -20.223 28.026 1.00 95.94 605 LEU A CA 1
ATOM 4711 C C . LEU A 1 605 ? -21.022 -21.200 27.192 1.00 95.94 605 LEU A C 1
ATOM 4713 O O . LEU A 1 605 ? -22.232 -21.001 27.046 1.00 95.94 605 LEU A O 1
ATOM 4717 N N . ASP A 1 606 ? -20.416 -22.276 26.691 1.00 95.00 606 ASP A N 1
ATOM 4718 C CA . ASP A 1 606 ? -21.116 -23.322 25.941 1.00 95.00 606 ASP A CA 1
ATOM 4719 C C . ASP A 1 606 ? -22.116 -24.095 26.807 1.00 95.00 606 ASP A C 1
ATOM 4721 O O . ASP A 1 606 ? -23.194 -24.453 26.325 1.00 95.00 606 ASP A O 1
ATOM 4725 N N . GLY A 1 607 ? -21.811 -24.274 28.095 1.00 94.25 607 GLY A N 1
ATOM 4726 C CA . GLY A 1 607 ? -22.696 -24.898 29.078 1.00 94.25 607 GLY A CA 1
ATOM 4727 C C . GLY A 1 607 ? -23.935 -24.078 29.466 1.00 94.25 607 GLY A C 1
ATOM 4728 O O . GLY A 1 607 ? -24.813 -24.608 30.148 1.00 94.25 607 GLY A O 1
ATOM 4729 N N . ILE A 1 608 ? -24.049 -22.808 29.052 1.00 94.81 608 ILE A N 1
ATOM 4730 C CA . ILE A 1 608 ? -25.242 -21.989 29.320 1.00 94.81 608 ILE A CA 1
ATOM 4731 C C . ILE A 1 608 ? -26.384 -22.456 28.409 1.00 94.81 608 ILE A C 1
ATOM 4733 O O . ILE A 1 608 ? -26.429 -22.140 27.215 1.00 94.81 608 ILE A O 1
ATOM 4737 N N . GLU A 1 609 ? -27.328 -23.203 28.987 1.00 92.56 609 GLU A N 1
ATOM 4738 C CA . GLU A 1 609 ? -28.541 -23.648 28.303 1.00 92.56 609 GLU A CA 1
ATOM 4739 C C . GLU A 1 609 ? -29.401 -22.445 27.888 1.00 92.56 609 GLU A C 1
ATOM 4741 O O . GLU A 1 609 ? -29.821 -21.635 28.715 1.00 92.56 609 GLU A O 1
ATOM 4746 N N . MET A 1 610 ? -29.691 -22.334 26.590 1.00 89.88 610 MET A N 1
ATOM 4747 C CA . MET A 1 610 ? -30.524 -21.264 26.042 1.00 89.88 610 MET A CA 1
ATOM 4748 C C . MET A 1 610 ? -31.737 -21.823 25.323 1.00 89.88 610 MET A C 1
ATOM 4750 O O . MET A 1 610 ? -31.617 -22.610 24.379 1.00 89.88 610 MET A O 1
ATOM 4754 N N . GLN A 1 611 ? -32.918 -21.345 25.707 1.00 85.06 611 GLN A N 1
ATOM 4755 C CA . GLN A 1 611 ? -34.148 -21.762 25.051 1.00 85.06 611 GLN A CA 1
ATOM 4756 C C . GLN A 1 611 ? -34.276 -21.181 23.627 1.00 85.06 611 GLN A C 1
ATOM 4758 O O . GLN A 1 611 ? -33.669 -20.152 23.287 1.00 85.06 611 GLN A O 1
ATOM 4763 N N . PRO A 1 612 ? -35.041 -21.841 22.738 1.00 70.56 612 PRO A N 1
ATOM 4764 C CA . PRO A 1 612 ? -35.505 -21.250 21.484 1.00 70.56 612 PRO A CA 1
ATOM 4765 C C . PRO A 1 612 ? -36.286 -19.960 21.774 1.00 70.56 612 PRO A C 1
ATOM 4767 O O . PRO A 1 612 ? -37.340 -20.006 22.395 1.00 70.56 612 PRO A O 1
ATOM 4770 N N . GLY A 1 613 ? -35.744 -18.807 21.369 1.00 73.44 613 GLY A N 1
ATOM 4771 C CA . GLY A 1 613 ? -36.368 -17.491 21.581 1.00 73.44 613 GLY A CA 1
ATOM 4772 C C . GLY A 1 613 ? -35.508 -16.467 22.328 1.00 73.44 613 GLY A C 1
ATOM 4773 O O . GLY A 1 613 ? -35.739 -15.276 22.160 1.00 73.44 613 GLY A O 1
ATOM 4774 N N . TRP A 1 614 ? -34.474 -16.888 23.068 1.00 85.44 614 TRP A N 1
ATOM 4775 C CA . TRP A 1 614 ? -33.579 -15.974 23.802 1.00 85.44 614 TRP A CA 1
ATOM 4776 C C . TRP A 1 614 ? -32.510 -15.349 22.892 1.00 85.44 614 TRP A C 1
ATOM 4778 O O . TRP A 1 614 ? -31.314 -15.619 23.027 1.00 85.44 614 TRP A O 1
ATOM 4788 N N . GLN A 1 615 ? -32.929 -14.572 21.891 1.00 77.88 615 GLN A N 1
ATOM 4789 C CA . GLN A 1 615 ? -32.014 -14.018 20.882 1.00 77.88 615 GLN A CA 1
ATOM 4790 C C . GLN A 1 615 ? -30.971 -13.085 21.498 1.00 77.88 615 GLN A C 1
ATOM 4792 O O . GLN A 1 615 ? -29.790 -13.189 21.169 1.00 77.88 615 GLN A O 1
ATOM 4797 N N . THR A 1 616 ? -31.381 -12.248 22.450 1.00 80.12 616 THR A N 1
ATOM 4798 C CA . THR A 1 616 ? -30.487 -11.333 23.168 1.00 80.12 616 THR A CA 1
ATOM 4799 C C . THR A 1 616 ? -29.402 -12.104 23.919 1.00 80.12 616 THR A C 1
ATOM 4801 O O . THR A 1 616 ? -28.221 -11.780 23.809 1.00 80.12 616 THR A O 1
ATOM 4804 N N . CYS A 1 617 ? -29.779 -13.182 24.616 1.00 86.44 617 CYS A N 1
ATOM 4805 C CA . CYS A 1 617 ? -28.830 -14.046 25.321 1.00 86.44 617 CYS A CA 1
ATOM 4806 C C . CYS A 1 617 ? -27.869 -14.754 24.356 1.00 86.44 617 CYS A C 1
ATOM 4808 O O . CYS A 1 617 ? -26.658 -14.750 24.573 1.00 86.44 617 CYS A O 1
ATOM 4810 N N . ARG A 1 618 ? -28.373 -15.275 23.227 1.00 86.31 618 ARG A N 1
ATOM 4811 C CA . ARG A 1 618 ? -27.536 -15.916 22.196 1.00 86.31 618 ARG A CA 1
ATOM 4812 C C . ARG A 1 618 ? -26.540 -14.948 21.581 1.00 86.31 618 ARG A C 1
ATOM 4814 O O . ARG A 1 618 ? -25.401 -15.340 21.336 1.00 86.31 618 ARG A O 1
ATOM 4821 N N . GLN A 1 619 ? -26.969 -13.720 21.304 1.00 83.12 619 GLN A N 1
ATOM 4822 C CA . GLN A 1 619 ? -26.094 -12.687 20.769 1.00 83.12 619 GLN A CA 1
ATOM 4823 C C . GLN A 1 619 ? -25.029 -12.297 21.795 1.00 83.12 619 GLN A C 1
ATOM 4825 O O . GLN A 1 619 ? -23.853 -12.252 21.447 1.00 83.12 619 GLN A O 1
ATOM 4830 N N . SER A 1 620 ? -25.417 -12.103 23.059 1.00 87.94 620 SER A N 1
ATOM 4831 C CA . SER A 1 620 ? -24.471 -11.823 24.143 1.00 87.94 620 SER A CA 1
ATOM 4832 C C . SER A 1 620 ? -23.442 -12.949 24.299 1.00 87.94 620 SER A C 1
ATOM 4834 O O . SER A 1 620 ? -22.242 -12.684 24.324 1.00 87.94 620 SER A O 1
ATOM 4836 N N . ARG A 1 621 ? -23.873 -14.223 24.270 1.00 94.88 621 ARG A N 1
ATOM 4837 C CA . ARG A 1 621 ? -22.949 -15.369 24.314 1.00 94.88 621 ARG A CA 1
ATOM 4838 C C . ARG A 1 621 ? -21.992 -15.367 23.125 1.00 94.88 621 ARG A C 1
ATOM 4840 O O . ARG A 1 621 ? -20.803 -15.576 23.323 1.00 94.88 621 ARG A O 1
ATOM 4847 N N . ARG A 1 622 ? -22.483 -15.144 21.899 1.00 88.88 622 ARG A N 1
ATOM 4848 C CA . ARG A 1 622 ? -21.620 -15.083 20.703 1.00 88.88 622 ARG A CA 1
ATOM 4849 C C . ARG A 1 622 ? -20.563 -13.991 20.829 1.00 88.88 622 ARG A C 1
ATOM 4851 O O . ARG A 1 622 ? -19.410 -14.245 20.504 1.00 88.88 622 ARG A O 1
ATOM 4858 N N . ASN A 1 623 ? -20.944 -12.819 21.333 1.00 84.88 623 ASN A N 1
ATOM 4859 C CA . ASN A 1 623 ? -20.008 -11.725 21.572 1.00 84.88 623 ASN A CA 1
ATOM 4860 C C . ASN A 1 623 ? -18.955 -12.119 22.622 1.00 84.88 623 ASN A C 1
ATOM 4862 O O . ASN A 1 623 ? -17.770 -11.933 22.379 1.00 84.88 623 ASN A O 1
ATOM 4866 N N . ALA A 1 624 ? -19.367 -12.727 23.740 1.00 91.81 624 ALA A N 1
ATOM 4867 C CA . ALA A 1 624 ? -18.447 -13.196 24.778 1.00 91.81 624 ALA A CA 1
ATOM 4868 C C . ALA A 1 624 ? -17.481 -14.283 24.264 1.00 91.81 624 ALA A C 1
ATOM 4870 O O . ALA A 1 624 ? -16.291 -14.236 24.557 1.00 91.81 624 ALA A O 1
ATOM 4871 N N . VAL A 1 625 ? -17.964 -15.234 23.456 1.00 94.88 625 VAL A N 1
ATOM 4872 C CA . VAL A 1 625 ? -17.120 -16.265 22.822 1.00 94.88 625 VAL A CA 1
ATOM 4873 C C . VAL A 1 625 ? -16.110 -15.638 21.862 1.00 94.88 625 VAL A C 1
ATOM 4875 O O . VAL A 1 625 ? -14.937 -15.996 21.906 1.00 94.88 625 VAL A O 1
ATOM 4878 N N . ALA A 1 626 ? -16.542 -14.686 21.030 1.00 89.06 626 ALA A N 1
ATOM 4879 C CA . ALA A 1 626 ? -15.650 -13.980 20.116 1.00 89.06 626 ALA A CA 1
ATOM 4880 C C . ALA A 1 626 ? -14.564 -13.200 20.876 1.00 89.06 626 ALA A C 1
ATOM 4882 O O . ALA A 1 626 ? -13.398 -13.255 20.499 1.00 89.06 626 ALA A O 1
ATOM 4883 N N . GLU A 1 627 ? -14.918 -12.532 21.979 1.00 91.00 627 GLU A N 1
ATOM 4884 C CA . GLU A 1 627 ? -13.942 -11.871 22.852 1.00 91.00 627 GLU A CA 1
ATOM 4885 C C . GLU A 1 627 ? -12.918 -12.876 23.407 1.00 91.00 627 GLU A C 1
ATOM 4887 O O . GLU A 1 627 ? -11.719 -12.637 23.293 1.00 91.00 627 GLU A O 1
ATOM 4892 N N . VAL A 1 628 ? -13.354 -14.030 23.929 1.00 94.25 628 VAL A N 1
ATOM 4893 C CA . VAL A 1 628 ? -12.444 -15.080 24.435 1.00 94.25 628 VAL A CA 1
ATOM 4894 C C . VAL A 1 628 ? -11.500 -15.600 23.343 1.00 94.25 628 VAL A C 1
ATOM 4896 O O . VAL A 1 628 ? -10.315 -15.792 23.613 1.00 94.25 628 VAL A O 1
ATOM 4899 N N . GLN A 1 629 ? -11.998 -15.808 22.120 1.00 93.69 629 GLN A N 1
ATOM 4900 C CA . GLN A 1 629 ? -11.192 -16.266 20.980 1.00 93.69 629 GLN A CA 1
ATOM 4901 C C . GLN A 1 629 ? -10.116 -15.247 20.598 1.00 93.69 629 GLN A C 1
ATOM 4903 O O . GLN A 1 629 ? -8.955 -15.617 20.448 1.00 93.69 629 GLN A O 1
ATOM 4908 N N . VAL A 1 630 ? -10.464 -13.958 20.549 1.00 92.19 630 VAL A N 1
ATOM 4909 C CA . VAL A 1 630 ? -9.491 -12.879 20.305 1.00 92.19 630 VAL A CA 1
ATOM 4910 C C . VAL A 1 630 ? -8.402 -12.865 21.381 1.00 92.19 630 VAL A C 1
ATOM 4912 O O . VAL A 1 630 ? -7.224 -12.663 21.078 1.00 92.19 630 VAL A O 1
ATOM 4915 N N . LEU A 1 631 ? -8.758 -13.110 22.646 1.00 92.50 631 LEU A N 1
ATOM 4916 C CA . LEU A 1 631 ? -7.758 -13.201 23.711 1.00 92.50 631 LEU A CA 1
ATOM 4917 C C . LEU A 1 631 ? -6.861 -14.437 23.578 1.00 92.50 631 LEU A C 1
ATOM 4919 O O . LEU A 1 631 ? -5.680 -14.344 23.910 1.00 92.50 631 LEU A O 1
ATOM 4923 N N . GLN A 1 632 ? -7.383 -15.569 23.093 1.00 94.75 632 GLN A N 1
ATOM 4924 C CA . GLN A 1 632 ? -6.565 -16.749 22.789 1.00 94.75 632 GLN A CA 1
ATOM 4925 C C . GLN A 1 632 ? -5.567 -16.460 21.666 1.00 94.75 632 GLN A C 1
ATOM 4927 O O . GLN A 1 632 ? -4.380 -16.714 21.850 1.00 94.75 632 GLN A O 1
ATOM 4932 N N . GLU A 1 633 ? -6.015 -15.853 20.565 1.00 93.56 633 GLU A N 1
ATOM 4933 C CA . GLU A 1 633 ? -5.141 -15.451 19.453 1.00 93.56 633 GLU A CA 1
ATOM 4934 C C . GLU A 1 633 ? -4.039 -14.495 19.934 1.00 93.56 633 GLU A C 1
ATOM 4936 O O . GLU A 1 633 ? -2.856 -14.719 19.682 1.00 93.56 633 GLU A O 1
ATOM 4941 N N . THR A 1 634 ? -4.407 -13.492 20.739 1.00 91.88 634 THR A N 1
ATOM 4942 C CA . THR A 1 634 ? -3.448 -12.544 21.333 1.00 91.88 634 THR A CA 1
ATOM 4943 C C . THR A 1 634 ? -2.421 -13.254 22.226 1.00 91.88 634 THR A C 1
ATOM 4945 O O . THR A 1 634 ? -1.250 -12.874 22.276 1.00 91.88 634 THR A O 1
ATOM 4948 N N . LEU A 1 635 ? -2.845 -14.283 22.965 1.00 93.50 635 LEU A N 1
ATOM 4949 C CA . LEU A 1 635 ? -1.971 -15.055 23.845 1.00 93.50 635 LEU A CA 1
ATOM 4950 C C . LEU A 1 635 ? -0.994 -15.949 23.064 1.00 93.50 635 LEU A C 1
ATOM 4952 O O . LEU A 1 635 ? 0.130 -16.144 23.533 1.00 93.50 635 LEU A O 1
ATOM 4956 N N . ASP A 1 636 ? -1.417 -16.461 21.906 1.00 89.31 636 ASP A N 1
ATOM 4957 C CA . ASP A 1 636 ? -0.616 -17.296 21.003 1.00 89.31 636 ASP A CA 1
ATOM 4958 C C . ASP A 1 636 ? 0.437 -16.485 20.224 1.00 89.31 636 ASP A C 1
ATOM 4960 O O . ASP A 1 636 ? 1.487 -17.023 19.862 1.00 89.31 636 ASP A O 1
ATOM 4964 N N . GLU A 1 637 ? 0.203 -15.186 20.004 1.00 89.25 637 GLU A N 1
ATOM 4965 C CA . GLU A 1 637 ? 1.170 -14.268 19.382 1.00 89.25 637 GLU A CA 1
ATOM 4966 C C . GLU A 1 637 ? 2.346 -13.876 20.305 1.00 89.25 637 GLU A C 1
ATOM 4968 O O . GLU A 1 637 ? 3.420 -13.487 19.824 1.00 89.25 637 GLU A O 1
ATOM 4973 N N . TYR A 1 638 ? 2.178 -13.967 21.631 1.00 84.25 638 TYR A N 1
ATOM 4974 C CA . TYR A 1 638 ? 3.249 -13.760 22.625 1.00 84.25 638 TYR A CA 1
ATOM 4975 C C . TYR A 1 638 ? 4.118 -15.004 22.800 1.00 84.25 638 TYR A C 1
ATOM 4977 O O . TYR A 1 638 ? 5.315 -14.882 23.185 1.00 84.25 638 TYR A O 1
#

InterPro domains:
  IPR003103 BAG domain [PF02179] (394-468)
  IPR003103 BAG domain [PF02179] (482-552)
  IPR003103 BAG domain [PF02179] (573-637)
  IPR003103 BAG domain [PS51035] (478-557)
  IPR003103 BAG domain [PS51035] (589-637)
  IPR003103 BAG domain [SM00264] (294-373)
  IPR003103 BAG domain [SM00264] (387-470)
  IPR003103 BAG domain [SM00264] (478-557)
  IPR003103 BAG domain [SM00264] (562-637)
  IPR036533 BAG domain superfamily [G3DSA:1.20.58.120] (178-287)
  IPR036533 BAG domain superfamily [G3DSA:1.20.58.120] (288-378)
  IPR036533 BAG domain superfamily [G3DSA:1.20.58.120] (381-469)
  IPR036533 BAG domain superfamily [G3DSA:1.20.58.120] (470-558)
  IPR036533 BAG domain superfamily [G3DSA:1.20.58.120] (559-638)
  IPR039773 Molecular chaperone regulator BAG [PTHR12329] (477-551)

Sequence (638 aa):
MARIIGPVAVAPPIPHHHTHQVLDKSAANWLVWERSITSTLRLVGLDGYLSGTTPCPNPAIDPESAANWHTNDCAVVAFLASKVSPSEQAYISGYAGPGGARTVWDALVARHADAPAAQIRLILEAFRVRYGTGAGATPPEQTTARIDDLATRILALGPITKPTLVSAIMVHAVQGADLDCAQSAPQKPPRSRARWDPAEQAAIYAIAAERSALERDFSPAVSEFLQSPAHDEGQWTRLVEALFQALNRVDTIFIAPEWEEATTAKKYTVAQIQKLQGDLENAASSISEAEKNAVADIESEMANIWDDLAPAVAGFLQQERDEAERSHLIELLVQSLSRLDKTDMEPEWEGWKLRKRAMDEVTRLFNMLESLQPTAVPSLSRAEQDAIAVIESELLSIQNVLAPAVATFLRPSVVSNTEKERRDLRRLLFETIQRLDNITTQSGWEQARQRRRAAVHAVESLQAELDRLPSCTEEQDAIAKIAAEKSKIQNVYVPAVTAFMANATERERMRLTEVLFGALERLDAVELESKWDMARMARKEAVREVQRLQDDISPRAAVSAEEQRALDLVESERLKVQDLLPPTKPTRKERAHLSELLLQALERLDGIEMQPGWQTCRQSRRNAVAEVQVLQETLDEY

Organism: NCBI:txid153505

Nearest PDB structures (foldseek):
  6vfk-assembly1_B  TM=2.998E-01  e=2.194E+00  synthetic construct
  5k7v-assembly1_B  TM=2.852E-01  e=2.109E+00  synthetic construct
  5cwm-assembly1_A  TM=2.973E-01  e=3.259E+00  synthetic construct
  8f7n-assembly1_A-2  TM=1.807E-01  e=2.570E+00  Sinorhizobium meliloti

Solvent-accessible surface area (backbone atoms only — not comparable to full-atom values): 36709 Å² total; per-residue (Å²): 131,84,78,82,76,73,87,49,67,72,64,73,83,79,81,77,86,63,90,68,67,65,42,41,85,90,68,58,41,52,75,63,42,52,54,51,52,47,51,56,30,47,74,60,71,49,39,39,44,58,73,56,74,55,73,78,50,59,54,92,82,39,48,63,34,24,51,24,44,51,54,44,37,52,50,49,37,54,50,52,50,74,42,33,32,75,73,50,34,62,63,43,61,84,35,66,53,95,71,19,25,29,47,34,45,51,54,48,45,71,71,59,64,50,36,59,66,41,35,26,52,42,50,49,50,51,72,66,64,73,87,51,91,54,102,83,40,64,53,66,66,60,52,50,54,50,47,52,53,41,50,53,55,35,53,72,58,41,84,88,45,69,70,38,52,51,51,29,50,50,55,48,55,64,64,57,73,79,63,73,84,80,76,80,68,84,82,69,76,79,78,69,93,65,76,69,54,70,67,56,49,51,41,38,52,53,45,50,50,53,44,50,48,40,63,66,58,44,51,52,52,53,53,49,52,74,67,43,91,71,76,53,66,72,58,51,53,52,51,54,52,51,49,50,50,51,50,51,56,58,67,69,55,76,75,62,90,84,42,60,65,45,52,50,52,46,55,52,45,51,50,52,50,53,47,54,51,51,54,52,52,53,48,53,52,52,51,55,49,53,48,53,50,54,38,50,52,47,52,50,51,41,46,49,43,59,72,49,46,48,51,49,52,56,50,53,74,73,49,88,81,52,69,66,59,52,53,51,53,50,50,52,47,52,52,52,50,55,56,61,64,70,58,83,65,61,87,88,41,73,55,34,58,50,48,50,51,45,52,53,49,47,51,50,53,51,51,54,64,59,70,61,60,71,85,78,66,72,81,69,51,70,68,48,53,53,48,35,52,53,46,51,54,51,39,50,45,42,62,72,50,49,48,55,51,51,56,58,66,71,42,91,84,57,98,70,77,44,73,63,58,54,51,53,50,52,50,54,47,50,55,49,47,54,56,57,66,69,57,85,72,59,97,83,36,58,67,42,49,52,53,43,52,55,41,47,51,55,45,52,52,54,49,51,61,62,60,70,48,75,87,60,56,65,57,49,51,40,36,50,53,44,49,52,51,38,48,45,43,62,71,51,47,49,55,52,52,57,55,39,78,72,77,61,53,75,73,58,50,55,53,53,54,53,54,48,48,55,49,50,52,59,57,66,68,52,78,75,63,96,84,40,61,68,41,52,53,51,45,51,54,42,48,50,54,49,49,52,53,50,56,71,68,47,72,93,58,78,71,47,76,66,52,46,50,49,36,53,49,46,52,52,53,40,54,55,57,69,69,66,68,67,99,55,89,67,51,77,70,52,43,57,52,51,52,51,52,49,51,51,48,50,55,53,59,69,66,56,83,73,65,96,80,48,57,70,43,53,52,52,44,51,51,43,50,52,52,51,50,54,52,49,54,58,58,71,77,106